Protein AF-0000000065910302 (afdb_homodimer)

Solvent-accessible surface area (backbone atoms only — not comparable to full-atom values): 22799 Å² total; per-residue (Å²): 125,86,76,51,49,73,67,42,50,53,35,51,51,51,31,52,74,72,68,56,48,78,64,56,47,89,76,86,64,53,72,68,56,31,33,53,52,30,18,54,35,41,45,51,38,42,47,56,74,24,43,32,51,84,39,82,76,38,50,56,18,28,55,45,37,19,46,38,48,59,69,41,47,32,30,39,72,42,54,76,62,48,68,88,78,67,80,34,70,36,79,80,61,56,70,58,77,46,73,51,69,73,38,79,40,56,31,25,29,44,49,61,68,30,49,27,43,34,34,33,30,43,33,33,45,44,62,61,26,41,70,57,72,69,51,54,54,45,50,51,47,34,64,28,13,22,71,36,52,71,68,49,47,43,46,44,51,41,52,38,49,24,58,75,38,67,37,52,29,28,37,30,39,37,44,32,34,50,42,58,46,33,55,33,90,84,42,50,83,78,65,67,47,77,48,71,37,62,24,48,54,40,59,73,31,66,66,57,33,49,54,53,55,58,63,64,79,104,124,88,77,51,51,72,65,44,50,54,34,52,52,52,30,53,73,72,69,56,50,78,63,56,46,88,77,86,64,53,73,68,56,30,34,53,51,30,18,55,34,41,46,50,39,41,46,57,76,24,43,30,54,85,40,83,74,38,50,54,18,27,56,44,36,18,47,38,47,59,69,40,46,32,30,39,72,42,54,75,62,48,68,87,78,68,80,33,70,35,80,80,61,58,73,57,77,47,73,50,69,73,37,80,40,55,30,26,30,45,48,61,68,29,48,28,44,35,34,32,32,43,34,34,46,43,62,60,26,41,71,56,74,69,53,55,54,45,51,51,48,33,62,28,14,22,70,35,52,71,68,50,48,42,46,45,53,40,51,38,50,24,58,76,39,65,37,52,30,28,35,28,40,34,45,33,34,51,42,58,46,34,56,32,90,84,41,50,84,78,64,66,49,76,48,72,37,63,23,47,53,42,59,73,32,64,66,56,33,48,53,54,54,57,63,66,80,100

Sequence (436 aa):
MSRISAEAEKVRHALIEKGIETPMIALTKSKNERRIGIENRMREVMQLIGLDLTDDSLEETPVRLAKMFIDEIFSGLDYTNFPKITNIENRMKVSEMVLVNDVTLTSTCEHHFVTIDGLVSVAYYPKKWVIGLSKINRVVQFFAQRPQVQERLTEQILLAFQTILETEDVAVYMKATHFCVKCRGIKDTNSYTVTSAFGGVFLEDRETRKEFLSLINKMSRISAEAEKVRHALIEKGIETPMIALTKSKNERRIGIENRMREVMQLIGLDLTDDSLEETPVRLAKMFIDEIFSGLDYTNFPKITNIENRMKVSEMVLVNDVTLTSTCEHHFVTIDGLVSVAYYPKKWVIGLSKINRVVQFFAQRPQVQERLTEQILLAFQTILETEDVAVYMKATHFCVKCRGIKDTNSYTVTSAFGGVFLEDRETRKEFLSLINK

InterPro domains:
  IPR001474 GTP cyclohydrolase I [MF_00223] (34-217)
  IPR001474 GTP cyclohydrolase I [NF006826] (37-217)
  IPR001474 GTP cyclohydrolase I [PTHR11109] (28-218)
  IPR001474 GTP cyclohydrolase I [TIGR00063] (38-217)
  IPR018234 GTP cyclohydrolase I, conserved site [PS00859] (96-112)
  IPR018234 GTP cyclohydrolase I, conserved site [PS00860] (144-154)
  IPR020602 GTP cyclohydrolase I domain [PF01227] (38-216)
  IPR043133 GTP cyclohydrolase I, C-terminal/NADPH-dependent 7-cyano-7-deazaguanine reductase [G3DSA:3.30.1130.10] (85-218)
  IPR043134 GTP cyclohydrolase I, N-terminal domain [G3DSA:1.10.286.10] (1-84)

Radius of gyration: 24.75 Å; Cα contacts (8 Å, |Δi|>4): 829; chains: 2; bounding box: 44×76×61 Å

Structure (mmCIF, N/CA/C/O backbone):
data_AF-0000000065910302-model_v1
#
loop_
_entity.id
_entity.type
_entity.pdbx_description
1 polymer 'GTP cyclohydrolase 1'
#
loop_
_atom_site.group_PDB
_atom_site.id
_atom_site.type_symbol
_atom_site.label_atom_id
_atom_site.label_alt_id
_atom_site.label_comp_id
_atom_site.label_asym_id
_atom_site.label_entity_id
_atom_site.label_seq_id
_atom_site.pdbx_PDB_ins_code
_atom_site.Cartn_x
_atom_site.Cartn_y
_atom_site.Cartn_z
_atom_site.occupancy
_atom_site.B_iso_or_equiv
_atom_site.auth_seq_id
_atom_site.auth_comp_id
_atom_site.auth_asym_id
_atom_site.auth_atom_id
_atom_site.pdbx_PDB_model_num
ATOM 1 N N . MET A 1 1 ? -0.631 -33.844 7.465 1 42.56 1 MET A N 1
ATOM 2 C CA . MET A 1 1 ? -0.282 -32.594 6.777 1 42.56 1 MET A CA 1
ATOM 3 C C . MET A 1 1 ? -1.07 -32.469 5.48 1 42.56 1 MET A C 1
ATOM 5 O O . MET A 1 1 ? -1.108 -33.375 4.668 1 42.56 1 MET A O 1
ATOM 9 N N . SER A 1 2 ? -2.082 -31.672 5.551 1 53.69 2 SER A N 1
ATOM 10 C CA . SER A 1 2 ? -3.07 -31.703 4.477 1 53.69 2 SER A CA 1
ATOM 11 C C . SER A 1 2 ? -2.396 -31.703 3.109 1 53.69 2 SER A C 1
ATOM 13 O O . SER A 1 2 ? -1.401 -31.016 2.9 1 53.69 2 SER A O 1
ATOM 15 N N . ARG A 1 3 ? -2.568 -32.688 2.34 1 77.06 3 ARG A N 1
ATOM 16 C CA . ARG A 1 3 ? -1.96 -33.094 1.072 1 77.06 3 ARG A CA 1
ATOM 17 C C . ARG A 1 3 ? -2.242 -32.062 -0.009 1 77.06 3 ARG A C 1
ATOM 19 O O . ARG A 1 3 ? -3.391 -31.641 -0.206 1 77.06 3 ARG A O 1
ATOM 26 N N . ILE A 1 4 ? -1.254 -31.141 -0.278 1 89.56 4 ILE A N 1
ATOM 27 C CA . ILE A 1 4 ? -1.414 -30.188 -1.371 1 89.56 4 ILE A CA 1
ATOM 28 C C . ILE A 1 4 ? -1.794 -30.922 -2.65 1 89.56 4 ILE A C 1
ATOM 30 O O . ILE A 1 4 ? -1.55 -32.125 -2.775 1 89.56 4 ILE A O 1
ATOM 34 N N . SER A 1 5 ? -2.604 -30.312 -3.502 1 92.19 5 SER A N 1
ATOM 35 C CA . SER A 1 5 ? -3.057 -30.922 -4.75 1 92.19 5 SER A CA 1
ATOM 36 C C . SER A 1 5 ? -1.877 -31.344 -5.617 1 92.19 5 SER A C 1
ATOM 38 O O . SER A 1 5 ? -0.763 -30.844 -5.445 1 92.19 5 SER A O 1
ATOM 40 N N . ALA A 1 6 ? -2.115 -32.312 -6.508 1 91.81 6 ALA A N 1
ATOM 41 C CA . ALA A 1 6 ? -1.08 -32.781 -7.426 1 91.81 6 ALA A CA 1
ATOM 42 C C . ALA A 1 6 ? -0.57 -31.625 -8.297 1 91.81 6 ALA A C 1
ATOM 44 O O . ALA A 1 6 ? 0.631 -31.531 -8.562 1 91.81 6 ALA A O 1
ATOM 45 N N . GLU A 1 7 ? -1.484 -30.75 -8.719 1 92.88 7 GLU A N 1
ATOM 46 C CA . GLU A 1 7 ? -1.112 -29.594 -9.539 1 92.88 7 GLU A CA 1
ATOM 47 C C . GLU A 1 7 ? -0.223 -28.625 -8.758 1 92.88 7 GLU A C 1
ATOM 49 O O . GLU A 1 7 ? 0.764 -28.125 -9.289 1 92.88 7 GLU A O 1
ATOM 54 N N . ALA A 1 8 ? -0.567 -28.406 -7.512 1 96.31 8 ALA A N 1
ATOM 55 C CA . ALA A 1 8 ? 0.226 -27.531 -6.652 1 96.31 8 ALA A CA 1
ATOM 56 C C . ALA A 1 8 ? 1.644 -28.062 -6.48 1 96.31 8 ALA A C 1
ATOM 58 O O . ALA A 1 8 ? 2.615 -27.312 -6.547 1 96.31 8 ALA A O 1
ATOM 59 N N . GLU A 1 9 ? 1.708 -29.359 -6.273 1 96.44 9 GLU A N 1
ATOM 60 C CA . GLU A 1 9 ? 3.01 -30 -6.094 1 96.44 9 GLU A CA 1
ATOM 61 C C . GLU A 1 9 ? 3.861 -29.875 -7.355 1 96.44 9 GLU A C 1
ATOM 63 O O . GLU A 1 9 ? 5.062 -29.594 -7.277 1 96.44 9 GLU A O 1
ATOM 68 N N . LYS A 1 10 ? 3.24 -30.141 -8.477 1 96.38 10 LYS A N 1
ATOM 69 C CA . LYS A 1 10 ? 3.949 -30.047 -9.75 1 96.38 10 LYS A CA 1
ATOM 70 C C . LYS A 1 10 ? 4.48 -28.641 -9.977 1 96.38 10 LYS A C 1
ATOM 72 O O . LYS A 1 10 ? 5.633 -28.453 -10.375 1 96.38 10 LYS A O 1
ATOM 77 N N . VAL A 1 11 ? 3.658 -27.641 -9.727 1 97.81 11 VAL A N 1
ATOM 78 C CA . VAL A 1 11 ? 4.039 -26.25 -9.914 1 97.81 11 VAL A CA 1
ATOM 79 C C . VAL A 1 11 ? 5.148 -25.875 -8.938 1 97.81 11 VAL A C 1
ATOM 81 O O . VAL A 1 11 ? 6.152 -25.266 -9.328 1 97.81 11 VAL A O 1
ATOM 84 N N . ARG A 1 12 ? 4.984 -26.219 -7.676 1 97.69 12 ARG A N 1
ATOM 85 C CA . ARG A 1 12 ? 5.988 -25.922 -6.656 1 97.69 12 ARG A CA 1
ATOM 86 C C . ARG A 1 12 ? 7.34 -26.516 -7.039 1 97.69 12 ARG A C 1
ATOM 88 O O . ARG A 1 12 ? 8.367 -25.844 -6.961 1 97.69 12 ARG A O 1
ATOM 95 N N . HIS A 1 13 ? 7.332 -27.766 -7.473 1 97.81 13 HIS A N 1
ATOM 96 C CA . HIS A 1 13 ? 8.562 -28.453 -7.879 1 97.81 13 HIS A CA 1
ATOM 97 C C . HIS A 1 13 ? 9.219 -27.734 -9.055 1 97.81 13 HIS A C 1
ATOM 99 O O . HIS A 1 13 ? 10.438 -27.562 -9.078 1 97.81 13 HIS A O 1
ATOM 105 N N . ALA A 1 14 ? 8.398 -27.344 -9.992 1 98.31 14 ALA A N 1
ATOM 106 C CA . ALA A 1 14 ? 8.922 -26.641 -11.156 1 98.31 14 ALA A CA 1
ATOM 107 C C . ALA A 1 14 ? 9.586 -25.328 -10.742 1 98.31 14 ALA A C 1
ATOM 109 O O . ALA A 1 14 ? 10.664 -24.984 -11.242 1 98.31 14 ALA A O 1
ATOM 110 N N . LEU A 1 15 ? 8.969 -24.578 -9.836 1 98.44 15 LEU A N 1
ATOM 111 C CA . LEU A 1 15 ? 9.508 -23.297 -9.375 1 98.44 15 LEU A CA 1
ATOM 112 C C . LEU A 1 15 ? 10.82 -23.5 -8.633 1 98.44 15 LEU A C 1
ATOM 114 O O . LEU A 1 15 ? 11.758 -22.719 -8.805 1 98.44 15 LEU A O 1
ATOM 118 N N . ILE A 1 16 ? 10.875 -24.5 -7.789 1 97.69 16 ILE A N 1
ATOM 119 C CA . ILE A 1 16 ? 12.078 -24.797 -7.023 1 97.69 16 ILE A CA 1
ATOM 120 C C . ILE A 1 16 ? 13.211 -25.172 -7.973 1 97.69 16 ILE A C 1
ATOM 122 O O . ILE A 1 16 ? 14.336 -24.688 -7.84 1 97.69 16 ILE A O 1
ATOM 126 N N . GLU A 1 17 ? 12.938 -26.031 -8.914 1 98.06 17 GLU A N 1
ATOM 127 C CA . GLU A 1 17 ? 13.93 -26.469 -9.891 1 98.06 17 GLU A CA 1
ATOM 128 C C . GLU A 1 17 ? 14.5 -25.297 -10.68 1 98.06 17 GLU A C 1
ATOM 130 O O . GLU A 1 17 ? 15.703 -25.25 -10.945 1 98.06 17 GLU A O 1
ATOM 135 N N . LYS A 1 18 ? 13.648 -24.359 -11.062 1 97.88 18 LYS A N 1
ATOM 136 C CA . LYS A 1 18 ? 14.07 -23.203 -11.852 1 97.88 18 LYS A CA 1
ATOM 137 C C . LYS A 1 18 ? 14.75 -22.156 -10.969 1 97.88 18 LYS A C 1
ATOM 139 O O . LYS A 1 18 ? 15.398 -21.25 -11.477 1 97.88 18 LYS A O 1
ATOM 144 N N . GLY A 1 19 ? 14.539 -22.188 -9.641 1 97.25 19 GLY A N 1
ATOM 145 C CA . GLY A 1 19 ? 15.18 -21.266 -8.711 1 97.25 19 GLY A CA 1
ATOM 146 C C . GLY A 1 19 ? 14.422 -19.969 -8.555 1 97.25 19 GLY A C 1
ATOM 147 O O . GLY A 1 19 ? 15.023 -18.922 -8.266 1 97.25 19 GLY A O 1
ATOM 148 N N . ILE A 1 20 ? 13.086 -20 -8.797 1 97.94 20 ILE A N 1
ATOM 149 C CA . ILE A 1 20 ? 12.352 -18.75 -8.742 1 97.94 20 ILE A CA 1
ATOM 150 C C . ILE A 1 20 ? 11.227 -18.844 -7.711 1 97.94 20 ILE A C 1
ATOM 152 O O . ILE A 1 20 ? 10.281 -18.047 -7.734 1 97.94 20 ILE A O 1
ATOM 156 N N . GLU A 1 21 ? 11.242 -19.906 -6.879 1 97.88 21 GLU A N 1
ATOM 157 C CA . GLU A 1 21 ? 10.32 -19.938 -5.75 1 97.88 21 GLU A CA 1
ATOM 158 C C . GLU A 1 21 ? 10.648 -18.859 -4.727 1 97.88 21 GLU A C 1
ATOM 160 O O . GLU A 1 21 ? 11.797 -18.422 -4.629 1 97.88 21 GLU A O 1
ATOM 165 N N . THR A 1 22 ? 9.609 -18.359 -4.016 1 97.44 22 THR A N 1
ATOM 166 C CA . THR A 1 22 ? 9.836 -17.422 -2.92 1 97.44 22 THR A CA 1
ATOM 167 C C . THR A 1 22 ? 10.758 -18.031 -1.873 1 97.44 22 THR A C 1
ATOM 169 O O . THR A 1 22 ? 10.602 -19.188 -1.493 1 97.44 22 THR A O 1
ATOM 172 N N . PRO A 1 23 ? 11.781 -17.312 -1.544 1 97.44 23 PRO A N 1
ATOM 173 C CA . PRO A 1 23 ? 12.656 -17.844 -0.497 1 97.44 23 PRO A CA 1
ATOM 174 C C . PRO A 1 23 ? 11.93 -18.047 0.829 1 97.44 23 PRO A C 1
ATOM 176 O O . PRO A 1 23 ? 11.492 -17.078 1.457 1 97.44 23 PRO A O 1
ATOM 179 N N . MET A 1 24 ? 11.852 -19.25 1.245 1 97.5 24 MET A N 1
ATOM 180 C CA . MET A 1 24 ? 11.086 -19.562 2.447 1 97.5 24 MET A CA 1
ATOM 181 C C . MET A 1 24 ? 11.883 -20.453 3.381 1 97.5 24 MET A C 1
ATOM 183 O O . MET A 1 24 ? 12.859 -21.078 2.963 1 97.5 24 MET A O 1
ATOM 187 N N . ILE A 1 25 ? 11.5 -20.531 4.598 1 97.06 25 ILE A N 1
ATOM 188 C CA . ILE A 1 25 ? 12.023 -21.484 5.582 1 97.06 25 ILE A CA 1
ATOM 189 C C . ILE A 1 25 ? 10.914 -22.438 6.02 1 97.06 25 ILE A C 1
ATOM 191 O O . ILE A 1 25 ? 9.727 -22.156 5.812 1 97.06 25 ILE A O 1
ATOM 195 N N . ALA A 1 26 ? 11.344 -23.562 6.516 1 94.75 26 ALA A N 1
ATOM 196 C CA . ALA A 1 26 ? 10.359 -24.5 7.059 1 94.75 26 ALA A CA 1
ATOM 197 C C . ALA A 1 26 ? 9.672 -23.922 8.289 1 94.75 26 ALA A C 1
ATOM 199 O O . ALA A 1 26 ? 10.336 -23.391 9.188 1 94.75 26 ALA A O 1
ATOM 200 N N . LEU A 1 27 ? 8.375 -24.016 8.281 1 95 27 LEU A N 1
ATOM 201 C CA . LEU A 1 27 ? 7.605 -23.516 9.414 1 95 27 LEU A CA 1
ATOM 202 C C . LEU A 1 27 ? 7.539 -24.547 10.523 1 95 27 LEU A C 1
ATOM 204 O O . LEU A 1 27 ? 7.301 -25.734 10.266 1 95 27 LEU A O 1
ATOM 208 N N . THR A 1 28 ? 7.777 -24.109 11.711 1 95.12 28 THR A N 1
ATOM 209 C CA . THR A 1 28 ? 7.793 -25.031 12.836 1 95.12 28 THR A CA 1
ATOM 210 C C . THR A 1 28 ? 6.605 -24.781 13.766 1 95.12 28 THR A C 1
ATOM 212 O O . THR A 1 28 ? 6.289 -25.609 14.617 1 95.12 28 THR A O 1
ATOM 215 N N . LYS A 1 29 ? 5.938 -23.734 13.664 1 96.94 29 LYS A N 1
ATOM 216 C CA . LYS A 1 29 ? 4.793 -23.359 14.492 1 96.94 29 LYS A CA 1
ATOM 217 C C . LYS A 1 29 ? 3.49 -23.469 13.703 1 96.94 29 LYS A C 1
ATOM 219 O O . LYS A 1 29 ? 3.488 -23.328 12.477 1 96.94 29 LYS A O 1
ATOM 224 N N . SER A 1 30 ? 2.455 -23.688 14.391 1 97.19 30 SER A N 1
ATOM 225 C CA . SER A 1 30 ? 1.142 -23.703 13.75 1 97.19 30 SER A CA 1
ATOM 226 C C . SER A 1 30 ? 0.738 -22.328 13.25 1 97.19 30 SER A C 1
ATOM 228 O O . SER A 1 30 ? 1.321 -21.312 13.656 1 97.19 30 SER A O 1
ATOM 230 N N . LYS A 1 31 ? -0.219 -22.359 12.375 1 96.5 31 LYS A N 1
ATOM 231 C CA . LYS A 1 31 ? -0.737 -21.094 11.844 1 96.5 31 LYS A CA 1
ATOM 232 C C . LYS A 1 31 ? -1.202 -20.172 12.969 1 96.5 31 LYS A C 1
ATOM 234 O O . LYS A 1 31 ? -0.909 -18.984 12.961 1 96.5 31 LYS A O 1
ATOM 239 N N . ASN A 1 32 ? -1.912 -20.734 13.922 1 97.5 32 ASN A N 1
ATOM 240 C CA . ASN A 1 32 ? -2.416 -19.953 15.055 1 97.5 32 ASN A CA 1
ATOM 241 C C . ASN A 1 32 ? -1.279 -19.391 15.898 1 97.5 32 ASN A C 1
ATOM 243 O O . ASN A 1 32 ? -1.328 -18.234 16.312 1 97.5 32 ASN A O 1
ATOM 247 N N . GLU A 1 33 ? -0.296 -20.188 16.125 1 98.38 33 GLU A N 1
ATOM 248 C CA . GLU A 1 33 ? 0.863 -19.719 16.875 1 98.38 33 GLU A CA 1
ATOM 249 C C . GLU A 1 33 ? 1.579 -18.594 16.156 1 98.38 33 GLU A C 1
ATOM 251 O O . GLU A 1 33 ? 2.033 -17.641 16.781 1 98.38 33 GLU A O 1
ATOM 256 N N . ARG A 1 34 ? 1.688 -18.734 14.898 1 98.31 34 ARG A N 1
ATOM 257 C CA . ARG A 1 34 ? 2.34 -17.703 14.102 1 98.31 34 ARG A CA 1
ATOM 258 C C . ARG A 1 34 ? 1.528 -16.406 14.117 1 98.31 34 ARG A C 1
ATOM 260 O O . ARG A 1 34 ? 2.09 -15.312 14.211 1 98.31 34 ARG A O 1
ATOM 267 N N . ARG A 1 35 ? 0.218 -16.5 14.062 1 98.25 35 ARG A N 1
ATOM 268 C CA . ARG A 1 35 ? -0.643 -15.328 14.156 1 98.25 35 ARG A CA 1
ATOM 269 C C . ARG A 1 35 ? -0.429 -14.586 15.469 1 98.25 35 ARG A C 1
ATOM 271 O O . ARG A 1 35 ? -0.278 -13.367 15.484 1 98.25 35 ARG A O 1
ATOM 278 N N . ILE A 1 36 ? -0.434 -15.328 16.531 1 98.69 36 ILE A N 1
ATOM 279 C CA . ILE A 1 36 ? -0.258 -14.75 17.859 1 98.69 36 ILE A CA 1
ATOM 280 C C . ILE A 1 36 ? 1.121 -14.102 17.953 1 98.69 36 ILE A C 1
ATOM 282 O O . ILE A 1 36 ? 1.262 -13.008 18.5 1 98.69 36 ILE A O 1
ATOM 286 N N . GLY A 1 37 ? 2.111 -14.828 17.438 1 98.75 37 GLY A N 1
ATOM 287 C CA . GLY A 1 37 ? 3.455 -14.273 17.422 1 98.75 37 GLY A CA 1
ATOM 288 C C . GLY A 1 37 ? 3.549 -12.953 16.672 1 98.75 37 GLY A C 1
ATOM 289 O O . GLY A 1 37 ? 4.168 -12 17.141 1 98.75 37 GLY A O 1
ATOM 290 N N . ILE A 1 38 ? 2.969 -12.898 15.5 1 98.81 38 ILE A N 1
ATOM 291 C CA . ILE A 1 38 ? 2.986 -11.695 14.672 1 98.81 38 ILE A CA 1
ATOM 292 C C . ILE A 1 38 ? 2.223 -10.57 15.375 1 98.81 38 ILE A C 1
ATOM 294 O O . ILE A 1 38 ? 2.678 -9.43 15.406 1 98.81 38 ILE A O 1
ATOM 298 N N . GLU A 1 39 ? 1.06 -10.938 15.93 1 98.81 39 GLU A N 1
ATOM 299 C CA . GLU A 1 39 ? 0.279 -9.961 16.688 1 98.81 39 GLU A CA 1
ATOM 300 C C . GLU A 1 39 ? 1.124 -9.297 17.766 1 98.81 39 GLU A C 1
ATOM 302 O O . GLU A 1 39 ? 1.133 -8.07 17.891 1 98.81 39 GLU A O 1
ATOM 307 N N . ASN A 1 40 ? 1.825 -10.062 18.516 1 98.81 40 ASN A N 1
ATOM 308 C CA . ASN A 1 40 ? 2.645 -9.555 19.609 1 98.81 40 ASN A CA 1
ATOM 309 C C . ASN A 1 40 ? 3.781 -8.672 19.109 1 98.81 40 ASN A C 1
ATOM 311 O O . ASN A 1 40 ? 4.055 -7.613 19.672 1 98.81 40 ASN A O 1
ATOM 315 N N . ARG A 1 41 ? 4.461 -9.117 18.047 1 98.81 41 ARG A N 1
ATOM 316 C CA . ARG A 1 41 ? 5.559 -8.336 17.5 1 98.81 41 ARG A CA 1
ATOM 317 C C . ARG A 1 41 ? 5.051 -7.016 16.922 1 98.81 41 ARG A C 1
ATOM 319 O O . ARG A 1 41 ? 5.684 -5.973 17.094 1 98.81 41 ARG A O 1
ATOM 326 N N . MET A 1 42 ? 3.877 -7.059 16.281 1 98.75 42 MET A N 1
ATOM 327 C CA . MET A 1 42 ? 3.357 -5.832 15.672 1 98.75 42 MET A CA 1
ATOM 328 C C . MET A 1 42 ? 2.871 -4.867 16.75 1 98.75 42 MET A C 1
ATOM 330 O O . MET A 1 42 ? 2.98 -3.65 16.594 1 98.75 42 MET A O 1
ATOM 334 N N . ARG A 1 43 ? 2.352 -5.402 17.875 1 98.69 43 ARG A N 1
ATOM 335 C CA . ARG A 1 43 ? 2.037 -4.547 19.016 1 98.69 43 ARG A CA 1
ATOM 336 C C . ARG A 1 43 ? 3.264 -3.764 19.469 1 98.69 43 ARG A C 1
ATOM 338 O O . ARG A 1 43 ? 3.186 -2.555 19.703 1 98.69 43 ARG A O 1
ATOM 345 N N . GLU A 1 44 ? 4.332 -4.43 19.547 1 98.69 44 GLU A N 1
ATOM 346 C CA . GLU A 1 44 ? 5.574 -3.785 19.953 1 98.69 44 GLU A CA 1
ATOM 347 C C . GLU A 1 44 ? 6.043 -2.771 18.922 1 98.69 44 GLU A C 1
ATOM 349 O O . GLU A 1 44 ? 6.512 -1.686 19.266 1 98.69 44 GLU A O 1
ATOM 354 N N . VAL A 1 45 ? 5.938 -3.15 17.656 1 98.75 45 VAL A N 1
ATOM 355 C CA . VAL A 1 45 ? 6.32 -2.248 16.578 1 98.75 45 VAL A CA 1
ATOM 356 C C . VAL A 1 45 ? 5.508 -0.957 16.672 1 98.75 45 VAL A C 1
ATOM 358 O O . VAL A 1 45 ? 6.07 0.141 16.609 1 98.75 45 VAL A O 1
ATOM 361 N N . MET A 1 46 ? 4.207 -1.077 16.875 1 98.75 46 MET A N 1
ATOM 362 C CA . MET A 1 46 ? 3.322 0.082 16.922 1 98.75 46 MET A CA 1
ATOM 363 C C . MET A 1 46 ? 3.645 0.953 18.141 1 98.75 46 MET A C 1
ATOM 365 O O . MET A 1 46 ?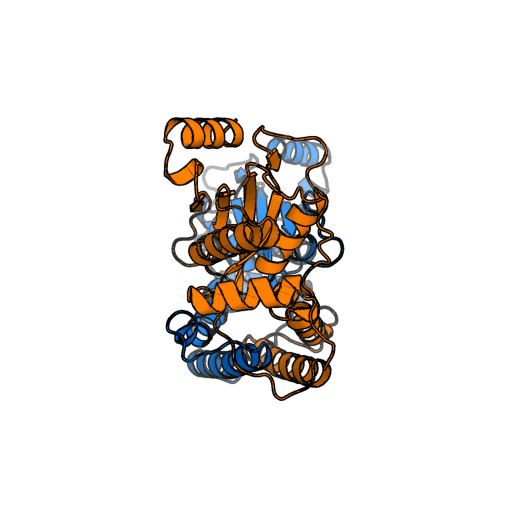 3.586 2.182 18.062 1 98.75 46 MET A O 1
ATOM 369 N N . GLN A 1 47 ? 4.035 0.342 19.219 1 98.38 47 GLN A N 1
ATOM 370 C CA . GLN A 1 47 ? 4.441 1.096 20.406 1 98.38 47 GLN A CA 1
ATOM 371 C C . GLN A 1 47 ? 5.75 1.842 20.156 1 98.38 47 GLN A C 1
ATOM 373 O O . GLN A 1 47 ? 5.91 2.988 20.594 1 98.38 47 GLN A O 1
ATOM 378 N N . LEU A 1 48 ? 6.629 1.174 19.453 1 98.5 48 LEU A N 1
ATOM 379 C CA . LEU A 1 48 ? 7.906 1.797 19.125 1 98.5 48 LEU A CA 1
ATOM 380 C C . LEU A 1 48 ? 7.719 2.973 18.172 1 98.5 48 LEU A C 1
ATOM 382 O O . LEU A 1 48 ? 8.492 3.934 18.203 1 98.5 48 LEU A O 1
ATOM 386 N N . ILE A 1 49 ? 6.699 2.881 17.328 1 98.25 49 ILE A N 1
ATOM 387 C CA . ILE A 1 49 ? 6.332 3.977 16.438 1 98.25 49 ILE A CA 1
ATOM 388 C C . ILE A 1 49 ? 5.738 5.125 17.25 1 98.25 49 ILE A C 1
ATOM 390 O O . ILE A 1 49 ? 5.828 6.289 16.844 1 98.25 49 ILE A O 1
ATOM 394 N N . GLY A 1 50 ? 5.16 4.836 18.422 1 98 50 GLY A N 1
ATOM 395 C CA . GLY A 1 50 ? 4.613 5.84 19.312 1 98 50 GLY A CA 1
ATOM 396 C C . GLY A 1 50 ? 3.096 5.891 19.297 1 98 50 GLY A C 1
ATOM 397 O O . GLY A 1 50 ? 2.498 6.902 19.672 1 98 50 GLY A O 1
ATOM 398 N N . LEU A 1 51 ? 2.438 4.805 18.875 1 98.56 51 LEU A N 1
ATOM 399 C CA . LEU A 1 51 ? 0.982 4.789 18.766 1 98.56 51 LEU A CA 1
ATOM 400 C C . LEU A 1 51 ? 0.346 4.324 20.078 1 98.56 51 LEU A C 1
ATOM 402 O O . LEU A 1 51 ? 0.868 3.428 20.734 1 98.56 51 LEU A O 1
ATOM 406 N N . ASP A 1 52 ? -0.733 4.914 20.469 1 98.31 52 ASP A N 1
ATOM 407 C CA . ASP A 1 52 ? -1.481 4.555 21.656 1 98.31 52 ASP A CA 1
ATOM 408 C C . ASP A 1 52 ? -2.461 3.42 21.375 1 98.31 52 ASP A C 1
ATOM 410 O O . ASP A 1 52 ? -3.568 3.656 20.891 1 98.31 52 ASP A O 1
ATOM 414 N N . LEU A 1 53 ? -2.145 2.307 21.828 1 97.88 53 LEU A N 1
ATOM 415 C CA . LEU A 1 53 ? -2.924 1.114 21.516 1 97.88 53 LEU A CA 1
ATOM 416 C C . LEU A 1 53 ? -4.105 0.969 22.469 1 97.88 53 LEU A C 1
ATOM 418 O O . LEU A 1 53 ? -4.859 -0.001 22.375 1 97.88 53 LEU A O 1
ATOM 422 N N . THR A 1 54 ? -4.262 1.892 23.359 1 97.31 54 THR A N 1
ATOM 423 C CA . THR A 1 54 ? -5.477 1.894 24.156 1 97.31 54 THR A CA 1
ATOM 424 C C . THR A 1 54 ? -6.617 2.592 23.422 1 97.31 54 THR A C 1
ATOM 426 O O . THR A 1 54 ? -7.773 2.508 23.844 1 97.31 54 THR A O 1
ATOM 429 N N . ASP A 1 55 ? -6.281 3.283 22.375 1 97 55 ASP A N 1
ATOM 430 C CA . ASP A 1 55 ? -7.289 3.914 21.531 1 97 55 ASP A CA 1
ATOM 431 C C . ASP A 1 55 ? -8.125 2.865 20.781 1 97 55 ASP A C 1
ATOM 433 O O . ASP A 1 55 ? -7.582 1.874 20.297 1 97 55 ASP A O 1
ATOM 437 N N . ASP A 1 56 ? -9.398 3.094 20.609 1 95.31 56 ASP A N 1
ATOM 438 C CA . ASP A 1 56 ? -10.336 2.143 20.016 1 95.31 56 ASP A CA 1
ATOM 439 C C . ASP A 1 56 ? -9.977 1.837 18.562 1 95.31 56 ASP A C 1
ATOM 441 O O . ASP A 1 56 ? -10.156 0.711 18.094 1 95.31 56 ASP A O 1
ATOM 445 N N . SER A 1 57 ? -9.477 2.791 17.875 1 94.25 57 SER A N 1
ATOM 446 C CA . SER A 1 57 ? -9.164 2.645 16.469 1 94.25 57 SER A CA 1
ATOM 447 C C . SER A 1 57 ? -7.926 1.78 16.25 1 94.25 57 SER A C 1
ATOM 449 O O . SER A 1 57 ? -7.785 1.125 15.219 1 94.25 57 SER A O 1
ATOM 451 N N . LEU A 1 58 ? -6.992 1.739 17.281 1 97.81 58 LEU A N 1
ATOM 452 C CA . LEU A 1 58 ? -5.676 1.138 17.094 1 97.81 58 LEU A CA 1
ATOM 453 C C . LEU A 1 58 ? -5.555 -0.158 17.891 1 97.81 58 LEU A C 1
ATOM 455 O O . LEU A 1 58 ? -4.688 -0.988 17.594 1 97.81 58 LEU A O 1
ATOM 459 N N . GLU A 1 59 ? -6.426 -0.376 18.859 1 97.81 59 GLU A N 1
ATOM 460 C CA . GLU A 1 59 ? -6.27 -1.466 19.828 1 97.81 59 GLU A CA 1
ATOM 461 C C . GLU A 1 59 ? -6.289 -2.822 19.125 1 97.81 59 GLU A C 1
ATOM 463 O O . GLU A 1 59 ? -5.59 -3.75 19.547 1 97.81 59 GLU A O 1
ATOM 468 N N . GLU A 1 60 ? -7.09 -2.889 18.078 1 98 60 GLU A N 1
ATOM 469 C CA . GLU A 1 60 ? -7.23 -4.172 17.391 1 98 60 GLU A CA 1
ATOM 470 C C . GLU A 1 60 ? -6.309 -4.254 16.172 1 98 60 GLU A C 1
ATOM 472 O O . GLU A 1 60 ? -6.305 -5.258 15.461 1 98 60 GLU A O 1
ATOM 477 N N . THR A 1 61 ? -5.527 -3.232 15.898 1 98.44 61 THR A N 1
ATOM 478 C CA . THR A 1 61 ? -4.699 -3.182 14.703 1 98.44 61 THR A CA 1
ATOM 479 C C . THR A 1 61 ? -3.682 -4.32 14.695 1 98.44 61 THR A C 1
ATOM 481 O O . THR A 1 61 ? -3.504 -4.996 13.688 1 98.44 61 THR A O 1
ATOM 484 N N . PRO A 1 62 ? -3.02 -4.633 15.852 1 98.62 62 PRO A N 1
ATOM 485 C CA . PRO A 1 62 ? -2.066 -5.746 15.82 1 98.62 62 PRO A CA 1
ATOM 486 C C . PRO A 1 62 ? -2.711 -7.066 15.398 1 98.62 62 PRO A C 1
ATOM 488 O O . PRO A 1 62 ? -2.135 -7.812 14.602 1 98.62 62 PRO A O 1
ATOM 491 N N . VAL A 1 63 ? -3.908 -7.324 15.867 1 98.38 63 VAL A N 1
ATOM 492 C CA . VAL A 1 63 ? -4.629 -8.547 15.531 1 98.38 63 VAL A CA 1
ATOM 493 C C . VAL A 1 63 ? -5.004 -8.531 14.047 1 98.38 63 VAL A C 1
ATOM 495 O O . VAL A 1 63 ? -4.871 -9.547 13.359 1 98.38 63 VAL A O 1
ATOM 498 N N . ARG A 1 64 ? -5.457 -7.422 13.57 1 98.25 64 ARG A N 1
ATOM 499 C CA . ARG A 1 64 ? -5.836 -7.281 12.172 1 98.25 64 ARG A CA 1
ATOM 500 C C . ARG A 1 64 ? -4.633 -7.496 11.258 1 98.25 64 ARG A C 1
ATOM 502 O O . ARG A 1 64 ? -4.75 -8.133 10.211 1 98.25 64 ARG A O 1
ATOM 509 N N . LEU A 1 65 ? -3.498 -6.953 11.695 1 98.44 65 LEU A N 1
ATOM 510 C CA . LEU A 1 65 ? -2.277 -7.109 10.914 1 98.44 65 LEU A CA 1
ATOM 511 C C . LEU A 1 65 ? -1.859 -8.57 10.844 1 98.44 65 LEU A C 1
ATOM 513 O O . LEU A 1 65 ? -1.493 -9.062 9.773 1 98.44 65 LEU A O 1
ATOM 517 N N . ALA A 1 66 ? -1.919 -9.242 11.945 1 98.62 66 ALA A N 1
ATOM 518 C CA . ALA A 1 66 ? -1.56 -10.656 11.984 1 98.62 66 ALA A CA 1
ATOM 519 C C . ALA A 1 66 ? -2.463 -11.477 11.062 1 98.62 66 ALA A C 1
ATOM 521 O O . ALA A 1 66 ? -1.979 -12.289 10.273 1 98.62 66 ALA A O 1
ATOM 522 N N . LYS A 1 67 ? -3.736 -11.242 11.164 1 98.25 67 LYS A N 1
ATOM 523 C CA . LYS A 1 67 ? -4.699 -11.922 10.305 1 98.25 67 LYS A CA 1
ATOM 524 C C . LYS A 1 67 ? -4.441 -11.609 8.836 1 98.25 67 LYS A C 1
ATOM 526 O O . LYS A 1 67 ? -4.449 -12.508 7.992 1 98.25 67 LYS A O 1
ATOM 531 N N . MET A 1 68 ? -4.242 -10.383 8.555 1 98.25 68 MET A N 1
ATOM 532 C CA . MET A 1 68 ? -4.02 -9.953 7.176 1 98.25 68 MET A CA 1
ATOM 533 C C . MET A 1 68 ? -2.791 -10.633 6.586 1 98.25 68 MET A C 1
ATOM 535 O O . MET A 1 68 ? -2.844 -11.164 5.477 1 98.25 68 MET A O 1
ATOM 539 N N . PHE A 1 69 ? -1.666 -10.648 7.352 1 98.38 69 PHE A N 1
ATOM 540 C CA . PHE A 1 69 ? -0.42 -11.227 6.863 1 98.38 69 PHE A CA 1
ATOM 541 C C . PHE A 1 69 ? -0.577 -12.719 6.621 1 98.38 69 PHE A C 1
ATOM 543 O O . PHE A 1 69 ? -0.229 -13.219 5.551 1 98.38 69 PHE A O 1
ATOM 550 N N . ILE A 1 70 ? -1.206 -13.414 7.523 1 97.56 70 ILE A N 1
ATOM 551 C CA . ILE A 1 70 ? -1.197 -14.867 7.5 1 97.56 70 ILE A CA 1
ATOM 552 C C . ILE A 1 70 ? -2.338 -15.383 6.621 1 97.56 70 ILE A C 1
ATOM 554 O O . ILE A 1 70 ? -2.158 -16.328 5.844 1 97.56 70 ILE A O 1
ATOM 558 N N . ASP A 1 71 ? -3.463 -14.711 6.676 1 97.31 71 ASP A N 1
ATOM 559 C CA . ASP A 1 71 ? -4.668 -15.312 6.109 1 97.31 71 ASP A CA 1
ATOM 560 C C . ASP A 1 71 ? -5.051 -14.633 4.793 1 97.31 71 ASP A C 1
ATOM 562 O O . ASP A 1 71 ? -5.852 -15.172 4.027 1 97.31 71 ASP A O 1
ATOM 566 N N . GLU A 1 72 ? -4.461 -13.523 4.539 1 97.75 72 GLU A N 1
ATOM 567 C CA . GLU A 1 72 ? -4.977 -12.773 3.393 1 97.75 72 GLU A CA 1
ATOM 568 C C . GLU A 1 72 ? -3.865 -12.453 2.398 1 97.75 72 GLU A C 1
ATOM 570 O O . GLU A 1 72 ? -3.629 -13.211 1.457 1 97.75 72 GLU A O 1
ATOM 575 N N . ILE A 1 73 ?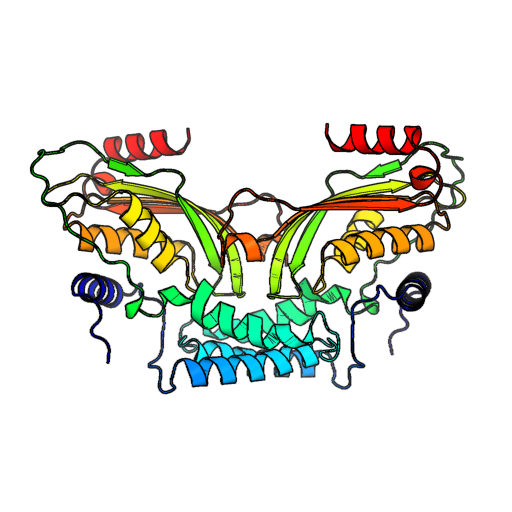 -2.949 -11.484 2.715 1 97.75 73 ILE A N 1
ATOM 576 C CA . ILE A 1 73 ? -2.117 -10.914 1.662 1 97.75 73 ILE A CA 1
ATOM 577 C C . ILE A 1 73 ? -0.899 -11.805 1.429 1 97.75 73 ILE A C 1
ATOM 579 O O . ILE A 1 73 ? -0.223 -11.688 0.404 1 97.75 73 ILE A O 1
ATOM 583 N N . PHE A 1 74 ? -0.574 -12.742 2.369 1 98.38 74 PHE A N 1
ATOM 584 C CA . PHE A 1 74 ? 0.538 -13.656 2.145 1 98.38 74 PHE A CA 1
ATOM 585 C C . PHE A 1 74 ? 0.061 -15.109 2.172 1 98.38 74 PHE A C 1
ATOM 587 O O . PHE A 1 74 ? 0.858 -16.031 2.379 1 98.38 74 PHE A O 1
ATOM 594 N N . SER A 1 75 ? -1.229 -15.305 1.928 1 97.44 75 SER A N 1
ATOM 595 C CA . SER A 1 75 ? -1.812 -16.641 1.964 1 97.44 75 SER A CA 1
ATOM 596 C C . SER A 1 75 ? -1.273 -17.516 0.831 1 97.44 75 SER A C 1
ATOM 598 O O . SER A 1 75 ? -1.325 -18.734 0.905 1 97.44 75 SER A O 1
ATOM 600 N N . GLY A 1 76 ? -0.693 -16.906 -0.221 1 97.81 76 GLY A N 1
ATOM 601 C CA . GLY A 1 76 ? -0.155 -17.641 -1.356 1 97.81 76 GLY A CA 1
ATOM 602 C C . GLY A 1 76 ? 1.156 -18.328 -1.05 1 97.81 76 GLY A C 1
ATOM 603 O O . GLY A 1 76 ? 1.64 -19.141 -1.85 1 97.81 76 GLY A O 1
ATOM 604 N N . LEU A 1 77 ? 1.748 -18.062 0.115 1 98 77 LEU A N 1
ATOM 605 C CA . LEU A 1 77 ? 2.945 -18.766 0.55 1 98 77 LEU A CA 1
ATOM 606 C C . LEU A 1 77 ? 2.615 -20.203 0.937 1 98 77 LEU A C 1
ATOM 608 O O . LEU A 1 77 ? 3.504 -21.062 0.99 1 98 77 LEU A O 1
ATOM 612 N N . ASP A 1 78 ? 1.37 -20.453 1.292 1 96.81 78 ASP A N 1
ATOM 613 C CA . ASP A 1 78 ? 0.867 -21.781 1.667 1 96.81 78 ASP A CA 1
ATOM 614 C C . ASP A 1 78 ? 0.254 -22.5 0.466 1 96.81 78 ASP A C 1
ATOM 616 O O . ASP A 1 78 ? -0.851 -22.156 0.033 1 96.81 78 ASP A O 1
ATOM 620 N N . TYR A 1 79 ? 0.843 -23.547 -0.017 1 96.88 79 TYR A N 1
ATOM 621 C CA . TYR A 1 79 ? 0.424 -24.219 -1.234 1 96.88 79 TYR A CA 1
ATOM 622 C C . TYR A 1 79 ? -0.883 -24.969 -1.016 1 96.88 79 TYR A C 1
ATOM 624 O O . TYR A 1 79 ? -1.519 -25.422 -1.975 1 96.88 79 TYR A O 1
ATOM 632 N N . THR A 1 80 ? -1.279 -25.125 0.268 1 95.88 80 THR A N 1
ATOM 633 C CA . THR A 1 80 ? -2.605 -25.688 0.499 1 95.88 80 THR A CA 1
ATOM 634 C C . THR A 1 80 ? -3.688 -24.75 -0.038 1 95.88 80 THR A C 1
ATOM 636 O O . THR A 1 80 ? -4.832 -25.172 -0.238 1 95.88 80 THR A O 1
ATOM 639 N N . ASN A 1 81 ? -3.283 -23.5 -0.3 1 96.94 81 ASN A N 1
ATOM 640 C CA . ASN A 1 81 ? -4.234 -22.531 -0.818 1 96.94 81 ASN A CA 1
ATOM 641 C C . ASN A 1 81 ? -4.172 -22.438 -2.34 1 96.94 81 ASN A C 1
ATOM 643 O O . ASN A 1 81 ? -4.859 -21.609 -2.945 1 96.94 81 ASN A O 1
ATOM 647 N N . PHE A 1 82 ? -3.352 -23.25 -2.949 1 97.56 82 PHE A N 1
ATOM 648 C CA . PHE A 1 82 ? -3.316 -23.281 -4.406 1 97.56 82 PHE A CA 1
ATOM 649 C C . PHE A 1 82 ? -4.684 -23.641 -4.977 1 97.56 82 PHE A C 1
ATOM 651 O O . PHE A 1 82 ? -5.352 -24.547 -4.477 1 97.56 82 PHE A O 1
ATOM 658 N N . PRO A 1 83 ? -5.133 -22.844 -5.98 1 96.38 83 PRO A N 1
ATOM 659 C CA . PRO A 1 83 ? -6.48 -23.125 -6.484 1 96.38 83 PRO A CA 1
ATOM 660 C C . PRO A 1 83 ? -6.609 -24.516 -7.109 1 96.38 83 PRO A C 1
ATOM 662 O O . PRO A 1 83 ? -5.652 -25.016 -7.707 1 96.38 83 PRO A O 1
ATOM 665 N N . LYS A 1 84 ? -7.773 -25.094 -6.938 1 92.25 84 LYS A N 1
ATOM 666 C CA . LYS A 1 84 ? -8.055 -26.344 -7.621 1 92.25 84 LYS A CA 1
ATOM 667 C C . LYS A 1 84 ? -8.164 -26.141 -9.125 1 92.25 84 LYS A C 1
ATOM 669 O O . LYS A 1 84 ? -8.984 -25.344 -9.594 1 92.25 84 LYS A O 1
ATOM 674 N N . ILE A 1 85 ? -7.301 -26.781 -9.82 1 90 85 ILE A N 1
ATOM 675 C CA . ILE A 1 85 ? -7.273 -26.672 -11.273 1 90 85 ILE A CA 1
ATOM 676 C C . ILE A 1 85 ? -7.871 -27.922 -11.898 1 90 85 ILE A C 1
ATOM 678 O O . ILE A 1 85 ? -7.461 -29.047 -11.578 1 90 85 ILE A O 1
ATOM 682 N N . THR A 1 86 ? -8.953 -27.828 -12.531 1 78.56 86 THR A N 1
ATOM 683 C CA . THR A 1 86 ? -9.508 -28.938 -13.305 1 78.56 86 THR A CA 1
ATOM 684 C C . THR A 1 86 ? -9.086 -28.844 -14.766 1 78.56 86 THR A C 1
ATOM 686 O O . THR A 1 86 ? -9.477 -27.906 -15.469 1 78.56 86 THR A O 1
ATOM 689 N N . ASN A 1 87 ? -8.227 -29.625 -15.117 1 76.56 87 ASN A N 1
ATOM 690 C CA . ASN A 1 87 ? -7.797 -29.672 -16.516 1 76.56 87 ASN A CA 1
ATOM 691 C C . ASN A 1 87 ? -8.922 -30.125 -17.438 1 76.56 87 ASN A C 1
ATOM 693 O O . ASN A 1 87 ? -9.562 -31.141 -17.172 1 76.56 87 ASN A O 1
ATOM 697 N N . ILE A 1 88 ? -9.219 -29.297 -18.297 1 84.44 88 ILE A N 1
ATOM 698 C CA . ILE A 1 88 ? -10.195 -29.641 -19.312 1 84.44 88 ILE A CA 1
ATOM 699 C C . ILE A 1 88 ? -9.484 -30.016 -20.609 1 84.44 88 ILE A C 1
ATOM 701 O O . ILE A 1 88 ? -8.695 -29.234 -21.141 1 84.44 88 ILE A O 1
ATOM 705 N N . GLU A 1 89 ? -9.719 -31.25 -21 1 89.25 89 GLU A N 1
ATOM 706 C CA . GLU A 1 89 ? -9.109 -31.656 -22.266 1 89.25 89 GLU A CA 1
ATOM 707 C C . GLU A 1 89 ? -9.57 -30.766 -23.406 1 89.25 89 GLU A C 1
ATOM 709 O O . GLU A 1 89 ? -10.742 -30.406 -23.5 1 89.25 89 GLU A O 1
ATOM 714 N N . ASN A 1 90 ? -8.594 -30.422 -24.234 1 89.62 90 ASN A N 1
ATOM 715 C CA . ASN A 1 90 ? -8.891 -29.578 -25.406 1 89.62 90 ASN A CA 1
ATOM 716 C C . ASN A 1 90 ? -9.648 -30.344 -26.469 1 89.62 90 ASN A C 1
ATOM 718 O O . ASN A 1 90 ? -9.156 -30.5 -27.594 1 89.62 90 ASN A O 1
ATOM 722 N N . ARG A 1 91 ? -10.797 -30.766 -26.219 1 84.75 91 ARG A N 1
ATOM 723 C CA . ARG A 1 91 ? -11.594 -31.562 -27.156 1 84.75 91 ARG A CA 1
ATOM 724 C C . ARG A 1 91 ? -12.086 -30.703 -28.312 1 84.75 91 ARG A C 1
ATOM 726 O O . ARG A 1 91 ? -12.297 -31.219 -29.422 1 84.75 91 ARG A O 1
ATOM 733 N N . MET A 1 92 ? -12.203 -29.422 -28.031 1 81.25 92 MET A N 1
ATOM 734 C CA . MET A 1 92 ? -12.688 -28.516 -29.062 1 81.25 92 MET A CA 1
ATOM 735 C C . MET A 1 92 ? -11.578 -28.188 -30.062 1 81.25 92 MET A C 1
ATOM 737 O O . MET A 1 92 ? -11.82 -27.516 -31.078 1 81.25 92 MET A O 1
ATOM 741 N N . LYS A 1 93 ? -10.469 -28.703 -29.828 1 87.31 93 LYS A N 1
ATOM 742 C CA . LYS A 1 93 ? -9.297 -28.516 -30.672 1 87.31 93 LYS A CA 1
ATOM 743 C C . LYS A 1 93 ? -9.031 -27.031 -30.922 1 87.31 93 LYS A C 1
ATOM 745 O O . LYS A 1 93 ? -8.812 -26.609 -32.062 1 87.31 93 LYS A O 1
ATOM 750 N N . VAL A 1 94 ? -9.305 -26.234 -29.812 1 82.12 94 VAL A N 1
ATOM 751 C CA . VAL A 1 94 ? -8.938 -24.828 -29.859 1 82.12 94 VAL A CA 1
ATOM 752 C C . VAL A 1 94 ? -7.461 -24.688 -30.25 1 82.12 94 VAL A C 1
ATOM 754 O O . VAL A 1 94 ? -6.594 -25.297 -29.609 1 82.12 94 VAL A O 1
ATOM 757 N N . SER A 1 95 ? -7.219 -24 -31.375 1 85.88 95 SER A N 1
ATOM 758 C CA . SER A 1 95 ? -5.844 -23.859 -31.844 1 85.88 95 SER A CA 1
ATOM 759 C C . SER A 1 95 ? -5.387 -22.406 -31.812 1 85.88 95 SER A C 1
ATOM 761 O O . SER A 1 95 ? -4.191 -22.125 -31.938 1 85.88 95 SER A O 1
ATOM 763 N N . GLU A 1 96 ? -6.309 -21.531 -31.453 1 90.12 96 GLU A N 1
ATOM 764 C CA . GLU A 1 96 ? -5.977 -20.109 -31.422 1 90.12 96 GLU A CA 1
ATOM 765 C C . GLU A 1 96 ? -5.551 -19.656 -30.031 1 90.12 96 GLU A C 1
ATOM 767 O O . GLU A 1 96 ? -5.801 -20.375 -29.047 1 90.12 96 GLU A O 1
ATOM 772 N N . MET A 1 97 ? -4.949 -18.469 -30.016 1 93.69 97 MET A N 1
ATOM 773 C CA . MET A 1 97 ? -4.461 -17.906 -28.75 1 93.69 97 MET A CA 1
ATOM 774 C C . MET A 1 97 ? -5.621 -17.594 -27.812 1 93.69 97 MET A C 1
ATOM 776 O O . MET A 1 97 ? -6.629 -17.031 -28.25 1 93.69 97 MET A O 1
ATOM 780 N N . VAL A 1 98 ? -5.559 -18 -26.625 1 94.25 98 VAL A N 1
ATOM 781 C CA . VAL A 1 98 ? -6.457 -17.562 -25.547 1 94.25 98 VAL A CA 1
ATOM 782 C C . VAL A 1 98 ? -5.781 -16.484 -24.719 1 94.25 98 VAL A C 1
ATOM 784 O O . VAL A 1 98 ? -4.688 -16.688 -24.188 1 94.25 98 VAL A O 1
ATOM 787 N N . LEU A 1 99 ? -6.395 -15.281 -24.656 1 96.75 99 LEU A N 1
ATOM 788 C CA . LEU A 1 99 ? -5.855 -14.141 -23.922 1 96.75 99 LEU A CA 1
ATOM 789 C C . LEU A 1 99 ? -6.816 -13.711 -22.812 1 96.75 99 LEU A C 1
ATOM 791 O O . LEU A 1 99 ? -8 -13.477 -23.078 1 96.75 99 LEU A O 1
ATOM 795 N N . VAL A 1 100 ? -6.402 -13.719 -21.625 1 96.44 100 VAL A N 1
ATOM 796 C CA . VAL A 1 100 ? -7.094 -13.07 -20.516 1 96.44 100 VAL A CA 1
ATOM 797 C C . VAL A 1 100 ? -6.359 -11.781 -20.141 1 96.44 100 VAL A C 1
ATOM 799 O O . VAL A 1 100 ? -5.23 -11.828 -19.641 1 96.44 100 VAL A O 1
ATOM 802 N N . ASN A 1 101 ? -7.047 -10.664 -20.391 1 95.81 101 ASN A N 1
ATOM 803 C CA . ASN A 1 101 ? -6.438 -9.352 -20.219 1 95.81 101 ASN A CA 1
ATOM 804 C C . ASN A 1 101 ? -6.996 -8.633 -18.984 1 95.81 101 ASN A C 1
ATOM 806 O O . ASN A 1 101 ? -8.086 -8.961 -18.516 1 95.81 101 ASN A O 1
ATOM 810 N N . ASP A 1 102 ? -6.207 -7.754 -18.422 1 94.94 102 ASP A N 1
ATOM 811 C CA . ASP A 1 102 ? -6.594 -6.824 -17.359 1 94.94 102 ASP A CA 1
ATOM 812 C C . ASP A 1 102 ? -7.008 -7.574 -16.094 1 94.94 102 ASP A C 1
ATOM 814 O O . ASP A 1 102 ? -8.023 -7.242 -15.477 1 94.94 102 ASP A O 1
ATOM 818 N N . VAL A 1 103 ? -6.277 -8.688 -15.844 1 95.44 103 VAL A N 1
ATOM 819 C CA . VAL A 1 103 ? -6.434 -9.32 -14.539 1 95.44 103 VAL A CA 1
ATOM 820 C C . VAL A 1 103 ? -5.863 -8.414 -13.445 1 95.44 103 VAL A C 1
ATOM 822 O O . VAL A 1 103 ? -4.684 -8.062 -13.477 1 95.44 103 VAL A O 1
ATOM 825 N N . THR A 1 104 ? -6.719 -8.023 -12.508 1 94.44 104 THR A N 1
ATOM 826 C CA . THR A 1 104 ? -6.27 -7.145 -11.43 1 94.44 104 THR A CA 1
ATOM 827 C C . THR A 1 104 ? -5.262 -7.859 -10.539 1 94.44 104 THR A C 1
ATOM 829 O O . THR A 1 104 ? -5.441 -9.031 -10.203 1 94.44 104 THR A O 1
ATOM 832 N N . LEU A 1 105 ? -4.215 -7.156 -10.242 1 94.62 105 LEU A N 1
ATOM 833 C CA . LEU A 1 105 ? -3.15 -7.684 -9.398 1 94.62 105 LEU A CA 1
ATOM 834 C C . LEU A 1 105 ? -2.85 -6.727 -8.25 1 94.62 105 LEU A C 1
ATOM 836 O O . LEU A 1 105 ? -2.598 -5.539 -8.469 1 94.62 105 LEU A O 1
ATOM 840 N N . THR A 1 106 ? -2.963 -7.148 -7.023 1 96.06 106 THR A N 1
ATOM 841 C CA . THR A 1 106 ? -2.459 -6.445 -5.848 1 96.06 106 THR A CA 1
ATOM 842 C C . THR A 1 106 ? -1.504 -7.336 -5.059 1 96.06 106 THR A C 1
ATOM 844 O O . THR A 1 106 ? -1.892 -8.406 -4.586 1 96.06 106 THR A O 1
ATOM 847 N N . SER A 1 107 ? -0.307 -6.906 -5.043 1 97.94 107 SER A N 1
ATOM 848 C CA . SER A 1 107 ? 0.731 -7.656 -4.34 1 97.94 107 SER A CA 1
ATOM 849 C C . SER A 1 107 ? 1.497 -6.762 -3.371 1 97.94 107 SER A C 1
ATOM 851 O O . SER A 1 107 ? 1.021 -5.688 -3.002 1 97.94 107 SER A O 1
ATOM 853 N N . THR A 1 108 ? 2.592 -7.309 -2.762 1 98.31 108 THR A N 1
ATOM 854 C CA . THR A 1 108 ? 3.373 -6.602 -1.755 1 98.31 108 THR A CA 1
ATOM 855 C C . THR A 1 108 ? 4.863 -6.672 -2.078 1 98.31 108 THR A C 1
ATOM 857 O O . THR A 1 108 ? 5.406 -7.754 -2.293 1 98.31 108 THR A O 1
ATOM 860 N N . CYS A 1 109 ? 5.461 -5.539 -2.199 1 98 109 CYS A N 1
ATOM 861 C CA . CYS A 1 109 ? 6.902 -5.508 -2.424 1 98 109 CYS A CA 1
ATOM 862 C C . CYS A 1 109 ? 7.645 -6.223 -1.301 1 98 109 CYS A C 1
ATOM 864 O O . CYS A 1 109 ? 7.457 -5.906 -0.125 1 98 109 CYS A O 1
ATOM 866 N N . GLU A 1 110 ? 8.547 -7.109 -1.602 1 98.19 110 GLU A N 1
ATOM 867 C CA . GLU A 1 110 ? 9.203 -7.879 -0.55 1 98.19 110 GLU A CA 1
ATOM 868 C C . GLU A 1 110 ? 10.273 -7.055 0.155 1 98.19 110 GLU A C 1
ATOM 870 O O . GLU A 1 110 ? 10.727 -7.41 1.245 1 98.19 110 GLU A O 1
ATOM 875 N N . HIS A 1 111 ? 10.625 -5.953 -0.454 1 97.44 111 HIS A N 1
ATOM 876 C CA . HIS A 1 111 ? 11.68 -5.129 0.118 1 97.44 111 HIS A CA 1
ATOM 877 C C . HIS A 1 111 ? 11.125 -4.18 1.176 1 97.44 111 HIS A C 1
ATOM 879 O O . HIS A 1 111 ? 11.828 -3.824 2.125 1 97.44 111 HIS A O 1
ATOM 885 N N . HIS A 1 112 ? 9.844 -3.803 1.021 1 97.94 112 HIS A N 1
ATOM 886 C CA . HIS A 1 112 ? 9.352 -2.736 1.889 1 97.94 112 HIS A CA 1
ATOM 887 C C . HIS A 1 112 ? 7.98 -3.076 2.463 1 97.94 112 HIS A C 1
ATOM 889 O O . HIS A 1 112 ? 7.445 -2.332 3.287 1 97.94 112 HIS A O 1
ATOM 895 N N . PHE A 1 113 ? 7.363 -4.188 2.027 1 98 113 PHE A N 1
ATOM 896 C CA . PHE A 1 113 ? 6.031 -4.605 2.459 1 98 113 PHE A CA 1
ATOM 897 C C . PHE A 1 113 ? 4.992 -3.545 2.113 1 98 113 PHE A C 1
ATOM 899 O O . PHE A 1 113 ? 4.07 -3.293 2.893 1 98 113 PHE A O 1
ATOM 906 N N . VAL A 1 114 ? 5.199 -2.891 0.958 1 97.94 114 VAL A N 1
ATOM 907 C CA . VAL A 1 114 ? 4.262 -1.889 0.461 1 97.94 114 VAL A CA 1
ATOM 908 C C . VAL A 1 114 ? 3.539 -2.424 -0.775 1 97.94 114 VAL A C 1
ATOM 910 O O . VAL A 1 114 ? 4.086 -3.25 -1.511 1 97.94 114 VAL A O 1
ATOM 913 N N . THR A 1 115 ? 2.416 -1.899 -1.057 1 97.62 115 THR A N 1
ATOM 914 C CA . THR A 1 115 ? 1.477 -2.391 -2.059 1 97.62 115 THR A CA 1
ATOM 915 C C . THR A 1 115 ? 2.055 -2.238 -3.463 1 97.62 115 THR A C 1
ATOM 917 O O . THR A 1 115 ? 2.654 -1.21 -3.785 1 97.62 115 THR A O 1
ATOM 920 N N . ILE A 1 116 ? 1.979 -3.225 -4.219 1 97.62 116 ILE A N 1
ATOM 921 C CA . ILE A 1 116 ? 2.109 -3.211 -5.672 1 97.62 116 ILE A CA 1
ATOM 922 C C . ILE A 1 116 ? 0.736 -3.385 -6.316 1 97.62 116 ILE A C 1
ATOM 924 O O . ILE A 1 116 ? -0.019 -4.289 -5.945 1 97.62 116 ILE A O 1
ATOM 928 N N . ASP A 1 117 ? 0.364 -2.527 -7.191 1 96.94 117 ASP A N 1
ATOM 929 C CA . ASP A 1 117 ? -0.965 -2.564 -7.793 1 96.94 117 ASP A CA 1
ATOM 930 C C . ASP A 1 117 ? -0.884 -2.445 -9.312 1 96.94 117 ASP A C 1
ATOM 932 O O . 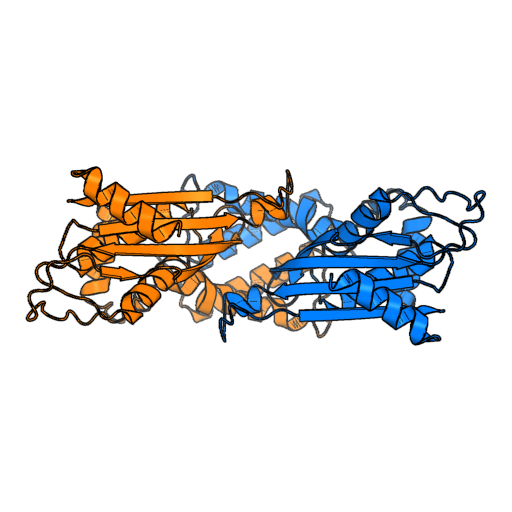ASP A 1 117 ? -0.24 -1.532 -9.836 1 96.94 117 ASP A O 1
ATOM 936 N N . GLY A 1 118 ? -1.547 -3.383 -10.031 1 95.94 118 GLY A N 1
ATOM 937 C CA . GLY A 1 118 ? -1.465 -3.295 -11.477 1 95.94 118 GLY A CA 1
ATOM 938 C C . GLY A 1 118 ? -2.332 -4.316 -12.188 1 95.94 118 GLY A C 1
ATOM 939 O O . GLY A 1 118 ? -3.367 -4.73 -11.664 1 95.94 118 GLY A O 1
ATOM 940 N N . LEU A 1 119 ? -1.959 -4.547 -13.406 1 97.19 119 LEU A N 1
ATOM 941 C CA . LEU A 1 119 ? -2.697 -5.457 -14.273 1 97.19 119 LEU A CA 1
ATOM 942 C C . LEU A 1 119 ? -1.768 -6.504 -14.883 1 97.19 119 LEU A C 1
ATOM 944 O O . LEU A 1 119 ? -0.606 -6.211 -15.172 1 97.19 119 LEU A O 1
ATOM 948 N N . VAL A 1 120 ? -2.354 -7.66 -15.062 1 97.69 120 VAL A N 1
ATOM 949 C CA . VAL A 1 120 ? -1.636 -8.773 -15.68 1 97.69 120 VAL A CA 1
ATOM 950 C C . VAL A 1 120 ? -2.428 -9.297 -16.875 1 97.69 120 VAL A C 1
ATOM 952 O O . VAL A 1 120 ? -3.656 -9.383 -16.812 1 97.69 120 VAL A O 1
ATOM 955 N N . SER A 1 121 ? -1.734 -9.562 -17.922 1 98.19 121 SER A N 1
ATOM 956 C CA . SER A 1 121 ? -2.283 -10.273 -19.078 1 98.19 121 SER A CA 1
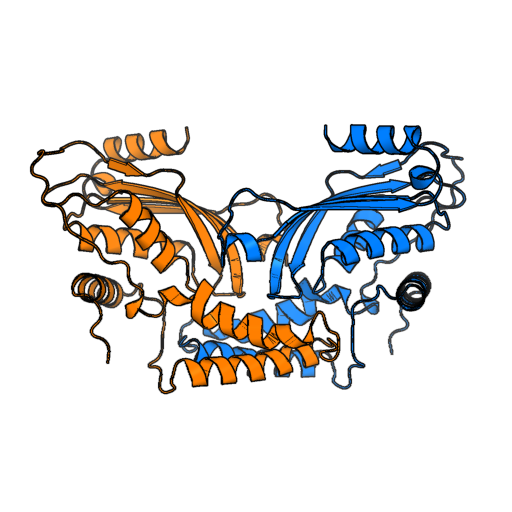ATOM 957 C C . SER A 1 121 ? -1.606 -11.625 -19.266 1 98.19 121 SER A C 1
ATOM 959 O O . SER A 1 121 ? -0.382 -11.734 -19.156 1 98.19 121 SER A O 1
ATOM 961 N N . VAL A 1 122 ? -2.395 -12.664 -19.5 1 98 122 VAL A N 1
ATOM 962 C CA . VAL A 1 122 ? -1.892 -14.016 -19.719 1 98 122 VAL A CA 1
ATOM 963 C C . VAL A 1 122 ? -2.449 -14.562 -21.031 1 98 122 VAL A C 1
ATOM 965 O O . VAL A 1 122 ? -3.65 -14.469 -21.297 1 98 122 VAL A O 1
ATOM 968 N N . ALA A 1 123 ? -1.6 -15.055 -21.859 1 98 123 ALA A N 1
ATOM 969 C CA . ALA A 1 123 ? -2.01 -15.711 -23.094 1 98 123 ALA A CA 1
ATOM 970 C C . ALA A 1 123 ? -1.358 -17.078 -23.219 1 98 123 ALA A C 1
ATOM 972 O O . ALA A 1 123 ? -0.285 -17.328 -22.672 1 98 123 ALA A O 1
ATOM 973 N N . TYR A 1 124 ? -2.033 -18 -23.906 1 97 124 TYR A N 1
ATOM 974 C CA . TYR A 1 124 ? -1.45 -19.297 -24.203 1 97 124 TYR A CA 1
ATOM 975 C C . TYR A 1 124 ? -2.084 -19.906 -25.453 1 97 124 TYR A C 1
ATOM 977 O O . TYR A 1 124 ? -3.182 -19.516 -25.844 1 97 124 TYR A O 1
ATOM 985 N N . TYR A 1 125 ? -1.336 -20.781 -26.094 1 96.06 125 TYR A N 1
ATOM 986 C CA . TYR A 1 125 ? -1.864 -21.641 -27.141 1 96.06 125 TYR A CA 1
ATOM 987 C C . TYR A 1 125 ? -2.16 -23.031 -26.594 1 96.06 125 TYR A C 1
ATOM 989 O O . TYR A 1 125 ? -1.247 -23.75 -26.188 1 96.06 125 TYR A O 1
ATOM 997 N N . PRO A 1 126 ? -3.455 -23.375 -26.578 1 93.5 126 PRO A N 1
ATOM 998 C CA . PRO A 1 126 ? -3.795 -24.688 -26.031 1 93.5 126 PRO A CA 1
ATOM 999 C C . PRO A 1 126 ? -3.242 -25.844 -26.859 1 93.5 126 PRO A C 1
ATOM 1001 O O . PRO A 1 126 ? -3.188 -25.75 -28.094 1 93.5 126 PRO A O 1
ATOM 1004 N N . LYS A 1 127 ? -2.76 -26.859 -26.156 1 92.81 127 LYS A N 1
ATOM 1005 C CA . LYS A 1 127 ? -2.451 -28.156 -26.766 1 92.81 127 LYS A CA 1
ATOM 1006 C C . LYS A 1 127 ? -3.367 -29.25 -26.219 1 92.81 127 LYS A C 1
ATOM 1008 O O . LYS A 1 127 ? -4.523 -29.359 -26.641 1 92.81 127 LYS A O 1
ATOM 1013 N N . LYS A 1 128 ? -2.949 -29.781 -25.141 1 91.31 128 LYS A N 1
ATOM 1014 C CA . LYS A 1 128 ? -3.727 -30.875 -24.547 1 91.31 128 LYS A CA 1
ATOM 1015 C C . LYS A 1 128 ? -4.824 -30.344 -23.641 1 91.31 128 LYS A C 1
ATOM 1017 O O . LYS A 1 128 ? -5.902 -30.922 -23.547 1 91.31 128 LYS A O 1
ATOM 1022 N N . TRP A 1 129 ? -4.57 -29.203 -23.062 1 91.75 129 TRP A N 1
ATOM 1023 C CA . TRP A 1 129 ? -5.457 -28.734 -22 1 91.75 129 TRP A CA 1
ATOM 1024 C C . TRP A 1 129 ? -5.945 -27.328 -22.281 1 91.75 129 TRP A C 1
ATOM 1026 O O . TRP A 1 129 ? -5.215 -26.5 -22.844 1 91.75 129 TRP A O 1
ATOM 1036 N N . VAL A 1 130 ? -7.129 -27.109 -21.859 1 92.44 130 VAL A N 1
ATOM 1037 C CA . VAL A 1 130 ? -7.664 -25.75 -21.719 1 92.44 130 VAL A CA 1
ATOM 1038 C C . VAL A 1 130 ? -8.023 -25.5 -20.25 1 92.44 130 VAL A C 1
ATOM 1040 O O . VAL A 1 130 ? -8.422 -26.422 -19.531 1 92.44 130 VAL A O 1
ATOM 1043 N N . ILE A 1 131 ? -7.805 -24.344 -19.812 1 92.19 131 ILE A N 1
ATOM 1044 C CA . ILE A 1 131 ? -8.062 -24.031 -18.406 1 92.19 131 ILE A CA 1
ATOM 1045 C C . ILE A 1 131 ? -9.281 -23.109 -18.297 1 92.19 131 ILE A C 1
ATOM 1047 O O . ILE A 1 131 ? -9.523 -22.281 -19.188 1 92.19 131 ILE A O 1
ATOM 1051 N N . GLY A 1 132 ? -10.141 -23.344 -17.234 1 90.62 132 GLY A N 1
ATOM 1052 C CA . GLY A 1 132 ? -11.211 -22.391 -16.969 1 90.62 132 GLY A CA 1
ATOM 1053 C C . GLY A 1 132 ? -10.711 -20.969 -16.797 1 90.62 132 GLY A C 1
ATOM 1054 O O . GLY A 1 132 ? -9.719 -20.734 -16.094 1 90.62 132 GLY A O 1
ATOM 1055 N N . LEU A 1 133 ? -11.375 -20.031 -17.391 1 89.31 133 LEU A N 1
ATOM 1056 C CA . LEU A 1 133 ? -10.906 -18.656 -17.438 1 89.31 133 LEU A CA 1
ATOM 1057 C C . LEU A 1 133 ? -10.742 -18.094 -16.016 1 89.31 133 LEU A C 1
ATOM 1059 O O . LEU A 1 133 ? -9.773 -17.391 -15.734 1 89.31 133 LEU A O 1
ATOM 1063 N N . SER A 1 134 ? -11.586 -18.438 -15.086 1 92.75 134 SER A N 1
ATOM 1064 C CA . SER A 1 134 ? -11.531 -17.922 -13.719 1 92.75 134 SER A CA 1
ATOM 1065 C C . SER A 1 134 ? -10.32 -18.469 -12.969 1 92.75 134 SER A C 1
ATOM 1067 O O . SER A 1 134 ? -9.867 -17.875 -11.992 1 92.75 134 SER A O 1
ATOM 1069 N N . LYS A 1 135 ? -9.852 -19.641 -13.43 1 94.81 135 LYS A N 1
ATOM 1070 C CA . LYS A 1 135 ? -8.695 -20.25 -12.781 1 94.81 135 LYS A CA 1
ATOM 1071 C C . LYS A 1 135 ? -7.422 -19.453 -13.062 1 94.81 135 LYS A C 1
ATOM 1073 O O . LYS A 1 135 ? -6.504 -19.438 -12.234 1 94.81 135 LYS A O 1
ATOM 1078 N N . ILE A 1 136 ? -7.398 -18.812 -14.188 1 95.31 136 ILE A N 1
ATOM 1079 C CA . ILE A 1 136 ? -6.254 -17.969 -14.508 1 95.31 136 ILE A CA 1
ATOM 1080 C C . ILE A 1 136 ? -6.141 -16.844 -13.469 1 95.31 136 ILE A C 1
ATOM 1082 O O . ILE A 1 136 ? -5.062 -16.609 -12.914 1 95.31 136 ILE A O 1
ATOM 1086 N N . ASN A 1 137 ? -7.273 -16.234 -13.148 1 95.69 137 ASN A N 1
ATOM 1087 C CA . ASN A 1 137 ? -7.289 -15.172 -12.141 1 95.69 137 ASN A CA 1
ATOM 1088 C C . ASN A 1 137 ? -6.836 -15.695 -10.781 1 95.69 137 ASN A C 1
ATOM 1090 O O . ASN A 1 137 ? -6.07 -15.031 -10.078 1 95.69 137 ASN A O 1
ATOM 1094 N N . ARG A 1 138 ? -7.262 -16.844 -10.484 1 96.81 138 ARG A N 1
ATOM 1095 C CA . ARG A 1 138 ? -6.977 -17.406 -9.172 1 96.81 138 ARG A CA 1
ATOM 1096 C C . ARG A 1 138 ? -5.5 -17.766 -9.039 1 96.81 138 ARG A C 1
ATOM 1098 O O . ARG A 1 138 ? -4.91 -17.578 -7.969 1 96.81 138 ARG A O 1
ATOM 1105 N N . VAL A 1 139 ? -4.918 -18.297 -10.102 1 97.75 139 VAL A N 1
ATOM 1106 C CA . VAL A 1 139 ? -3.496 -18.625 -10.07 1 97.75 139 VAL A CA 1
ATOM 1107 C C . VAL A 1 139 ? -2.676 -17.344 -9.945 1 97.75 139 VAL A C 1
ATOM 1109 O O . VAL A 1 139 ? -1.722 -17.281 -9.164 1 97.75 139 VAL A O 1
ATOM 1112 N N . VAL A 1 140 ? -3.086 -16.344 -10.703 1 98.06 140 VAL A N 1
ATOM 1113 C CA . VAL A 1 140 ? -2.414 -15.047 -10.609 1 98.06 140 VAL A CA 1
ATOM 1114 C C . VAL A 1 140 ? -2.484 -14.531 -9.172 1 98.06 140 VAL A C 1
ATOM 1116 O O . VAL A 1 140 ? -1.472 -14.109 -8.609 1 98.06 140 VAL A O 1
ATOM 1119 N N . GLN A 1 141 ? -3.617 -14.625 -8.539 1 97.31 141 GLN A N 1
ATOM 1120 C CA . GLN A 1 141 ? -3.811 -14.148 -7.176 1 97.31 141 GLN A CA 1
ATOM 1121 C C . GLN A 1 141 ? -2.967 -14.953 -6.188 1 97.31 141 GLN A C 1
ATOM 1123 O O . GLN A 1 141 ? -2.422 -14.398 -5.234 1 97.31 141 GLN A O 1
ATOM 1128 N N . PHE A 1 142 ? -2.885 -16.234 -6.461 1 98.38 142 PHE A N 1
ATOM 1129 C CA . PHE A 1 142 ? -2.09 -17.094 -5.594 1 98.38 142 PHE A CA 1
ATOM 1130 C C . PHE A 1 142 ? -0.651 -16.609 -5.512 1 98.38 142 PHE A C 1
ATOM 1132 O O . PHE A 1 142 ? -0.075 -16.531 -4.426 1 98.38 142 PHE A O 1
ATOM 1139 N N . PHE A 1 143 ? -0.107 -16.203 -6.574 1 98.62 143 PHE A N 1
ATOM 1140 C CA . PHE A 1 143 ? 1.283 -15.766 -6.598 1 98.62 143 PHE A CA 1
ATOM 1141 C C . PHE A 1 143 ? 1.395 -14.305 -6.176 1 98.62 143 PHE A C 1
ATOM 1143 O O . PHE A 1 143 ? 2.432 -13.883 -5.66 1 98.62 143 PHE A O 1
ATOM 1150 N N . ALA A 1 144 ? 0.357 -13.531 -6.387 1 98.19 144 ALA A N 1
ATOM 1151 C CA . ALA A 1 144 ? 0.362 -12.125 -5.98 1 98.19 144 ALA A CA 1
ATOM 1152 C C . ALA A 1 144 ? 0.299 -11.992 -4.461 1 98.19 144 ALA A C 1
ATOM 1154 O O . ALA A 1 144 ? 0.805 -11.023 -3.895 1 98.19 144 ALA A O 1
ATOM 1155 N N . GLN A 1 145 ? -0.322 -12.938 -3.799 1 98 145 GLN A N 1
ATOM 1156 C CA . GLN A 1 145 ? -0.517 -12.891 -2.354 1 98 145 GLN A CA 1
ATOM 1157 C C . GLN A 1 145 ? 0.701 -13.438 -1.615 1 98 145 GLN A C 1
ATOM 1159 O O . GLN A 1 145 ? 0.573 -14.32 -0.767 1 98 145 GLN A O 1
ATOM 1164 N N . ARG A 1 146 ? 1.849 -12.875 -1.976 1 98.31 146 ARG A N 1
ATOM 1165 C CA . ARG A 1 146 ? 3.186 -13.109 -1.435 1 98.31 146 ARG A CA 1
ATOM 1166 C C . ARG A 1 146 ? 3.986 -11.812 -1.393 1 98.31 146 ARG A C 1
ATOM 1168 O O . ARG A 1 146 ? 3.686 -10.867 -2.125 1 98.31 146 ARG A O 1
ATOM 1175 N N . PRO A 1 147 ? 4.996 -11.734 -0.413 1 98.38 147 PRO A N 1
ATOM 1176 C CA . PRO A 1 147 ? 6.02 -10.734 -0.718 1 98.38 147 PRO A CA 1
ATOM 1177 C C . PRO A 1 147 ? 6.734 -11 -2.039 1 98.38 147 PRO A C 1
ATOM 1179 O O . PRO A 1 147 ? 7.254 -12.102 -2.25 1 98.38 147 PRO A O 1
ATOM 1182 N N . GLN A 1 148 ? 6.789 -9.961 -2.936 1 98.5 148 GLN A N 1
ATOM 1183 C CA . GLN A 1 148 ? 7.191 -10.289 -4.301 1 98.5 148 GLN A CA 1
ATOM 1184 C C . GLN A 1 148 ? 8.164 -9.25 -4.852 1 98.5 148 GLN A C 1
ATOM 1186 O O . GLN A 1 148 ? 8.195 -8.117 -4.375 1 98.5 148 GLN A O 1
ATOM 1191 N N . VAL A 1 149 ? 8.992 -9.648 -5.711 1 97.94 149 VAL A N 1
ATOM 1192 C CA . VAL A 1 149 ? 9.641 -8.875 -6.762 1 97.94 149 VAL A CA 1
ATOM 1193 C C . VAL A 1 149 ? 8.898 -9.062 -8.086 1 97.94 149 VAL A C 1
ATOM 1195 O O . VAL A 1 149 ? 8.633 -10.195 -8.492 1 97.94 149 VAL A O 1
ATOM 1198 N N . GLN A 1 150 ? 8.547 -7.957 -8.773 1 98.31 150 GLN A N 1
ATOM 1199 C CA . GLN A 1 150 ? 7.676 -8.055 -9.945 1 98.31 150 GLN A CA 1
ATOM 1200 C C . GLN A 1 150 ? 8.281 -8.969 -11.008 1 98.31 150 GLN A C 1
ATOM 1202 O O . GLN A 1 150 ? 7.57 -9.734 -11.656 1 98.31 150 GLN A O 1
ATOM 1207 N N . GLU A 1 151 ? 9.578 -8.914 -11.219 1 98.25 151 GLU A N 1
ATOM 1208 C CA . GLU A 1 151 ? 10.266 -9.766 -12.188 1 98.25 151 GLU A CA 1
ATOM 1209 C C . GLU A 1 151 ? 10.07 -11.242 -11.859 1 98.25 151 GLU A C 1
ATOM 1211 O O . GLU A 1 151 ? 9.75 -12.039 -12.742 1 98.25 151 GLU A O 1
ATOM 1216 N N . ARG A 1 152 ? 10.258 -11.586 -10.602 1 98.44 152 ARG A N 1
ATOM 1217 C CA . ARG A 1 152 ? 10.07 -12.969 -10.172 1 98.44 152 ARG A CA 1
ATOM 1218 C C . ARG A 1 152 ? 8.609 -13.383 -10.297 1 98.44 152 ARG A C 1
ATOM 1220 O O . ARG A 1 152 ? 8.305 -14.492 -10.758 1 98.44 152 ARG A O 1
ATOM 1227 N N . LEU A 1 153 ? 7.734 -12.477 -9.867 1 98.75 153 LEU A N 1
ATOM 1228 C CA . LEU A 1 153 ? 6.301 -12.734 -9.938 1 98.75 153 LEU A CA 1
ATOM 1229 C C . LE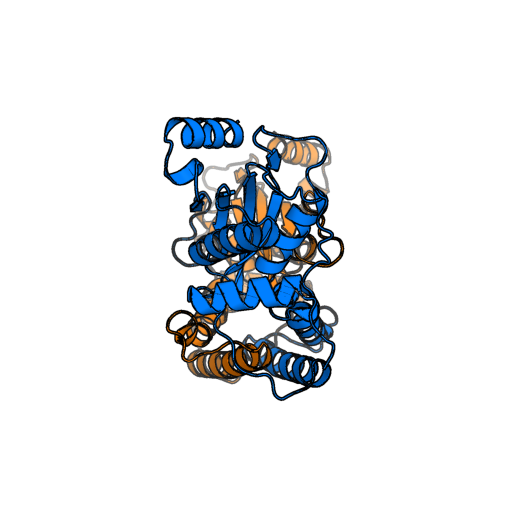U A 1 153 ? 5.879 -13.07 -11.367 1 98.75 153 LEU A C 1
ATOM 1231 O O . LEU A 1 153 ? 5.152 -14.047 -11.586 1 98.75 153 LEU A O 1
ATOM 1235 N N . THR A 1 154 ? 6.355 -12.328 -12.352 1 98.75 154 THR A N 1
ATOM 1236 C CA . THR A 1 154 ? 6.023 -12.531 -13.758 1 98.75 154 THR A CA 1
ATOM 1237 C C . THR A 1 154 ? 6.492 -13.898 -14.234 1 98.75 154 THR A C 1
ATOM 1239 O O . THR A 1 154 ? 5.738 -14.633 -14.875 1 98.75 154 THR A O 1
ATOM 1242 N N . GLU A 1 155 ? 7.656 -14.281 -13.844 1 98.75 155 GLU A N 1
ATOM 1243 C CA . GLU A 1 155 ? 8.219 -15.57 -14.227 1 98.75 155 GLU A CA 1
ATOM 1244 C C . GLU A 1 155 ? 7.488 -16.719 -13.547 1 98.75 155 GLU A C 1
ATOM 1246 O O . GLU A 1 155 ? 7.297 -17.781 -14.148 1 98.75 155 GLU A O 1
ATOM 1251 N N . GLN A 1 156 ? 7.16 -16.547 -12.281 1 98.81 156 GLN A N 1
ATOM 1252 C CA . GLN A 1 156 ? 6.426 -17.562 -11.547 1 98.81 156 GLN A CA 1
ATOM 1253 C C . GLN A 1 156 ? 5.09 -17.875 -12.219 1 98.81 156 GLN A C 1
ATOM 1255 O O . GLN A 1 156 ? 4.719 -19.047 -12.367 1 98.81 156 GLN A O 1
ATOM 1260 N N . ILE A 1 157 ? 4.402 -16.844 -12.633 1 98.81 157 ILE A N 1
ATOM 1261 C CA . ILE A 1 157 ? 3.107 -17.031 -13.281 1 98.81 157 ILE A CA 1
ATOM 1262 C C . ILE A 1 157 ? 3.297 -17.75 -14.609 1 98.81 157 ILE A C 1
ATOM 1264 O O . ILE A 1 157 ? 2.562 -18.688 -14.922 1 98.81 157 ILE A O 1
ATOM 1268 N N . LEU A 1 158 ? 4.293 -17.359 -15.406 1 98.81 158 LEU A N 1
ATOM 1269 C CA . LEU A 1 158 ? 4.582 -18.031 -16.672 1 98.81 158 LEU A CA 1
ATOM 1270 C C . LEU A 1 158 ? 4.805 -19.516 -16.453 1 98.81 158 LEU A C 1
ATOM 1272 O O . LEU A 1 158 ? 4.152 -20.344 -17.094 1 98.81 158 LEU A O 1
ATOM 1276 N N . LEU A 1 159 ? 5.68 -19.859 -15.539 1 98.75 159 LEU A N 1
ATOM 1277 C CA . LEU A 1 159 ? 6.066 -21.234 -15.32 1 98.75 159 LEU A CA 1
ATOM 1278 C C . LEU A 1 159 ? 4.898 -22.047 -14.773 1 98.75 159 LEU A C 1
ATOM 1280 O O . LEU A 1 159 ? 4.73 -23.219 -15.125 1 98.75 159 LEU A O 1
ATOM 1284 N N . ALA A 1 160 ? 4.172 -21.422 -13.906 1 98.5 160 ALA A N 1
ATOM 1285 C CA . ALA A 1 160 ? 2.998 -22.094 -13.359 1 98.5 160 ALA A CA 1
ATOM 1286 C C . ALA A 1 160 ? 2.043 -22.516 -14.469 1 98.5 160 ALA A C 1
ATOM 1288 O O . ALA A 1 160 ? 1.604 -23.672 -14.516 1 98.5 160 ALA A O 1
ATOM 1289 N N . PHE A 1 161 ? 1.779 -21.625 -15.406 1 97.94 161 PHE A N 1
ATOM 1290 C CA . PHE A 1 161 ? 0.826 -21.938 -16.469 1 97.94 161 PHE A CA 1
ATOM 1291 C C . PHE A 1 161 ? 1.426 -22.922 -17.453 1 97.94 161 PHE A C 1
ATOM 1293 O O . PHE A 1 161 ? 0.721 -23.781 -17.984 1 97.94 161 PHE A O 1
ATOM 1300 N N . GLN A 1 162 ? 2.703 -22.812 -17.719 1 98 162 GLN A N 1
ATOM 1301 C CA . GLN A 1 162 ? 3.34 -23.812 -18.562 1 98 162 GLN A CA 1
ATOM 1302 C C . GLN A 1 162 ? 3.197 -25.219 -17.953 1 98 162 GLN A C 1
ATOM 1304 O O . GLN A 1 162 ? 2.926 -26.172 -18.672 1 98 162 GLN A O 1
ATOM 1309 N N . THR A 1 163 ? 3.398 -25.266 -16.672 1 97.25 163 THR A N 1
ATOM 1310 C CA . THR A 1 163 ? 3.322 -26.531 -15.961 1 97.25 163 THR A CA 1
ATOM 1311 C C . THR A 1 163 ? 1.894 -27.062 -15.953 1 97.25 163 THR A C 1
ATOM 1313 O O . THR A 1 163 ? 1.657 -28.219 -16.281 1 97.25 163 THR A O 1
ATOM 1316 N N . ILE A 1 164 ? 0.906 -26.219 -15.641 1 95.94 164 ILE A N 1
ATOM 1317 C CA . ILE A 1 164 ? -0.499 -26.594 -15.516 1 95.94 164 ILE A CA 1
ATOM 1318 C C . ILE A 1 164 ? -1.049 -27.031 -16.875 1 95.94 164 ILE A C 1
ATOM 1320 O O . ILE A 1 164 ? -1.754 -28.031 -16.969 1 95.94 164 ILE A O 1
ATOM 1324 N N . LEU A 1 165 ? -0.688 -26.328 -17.953 1 95.56 165 LEU A N 1
ATOM 1325 C CA . LEU A 1 165 ? -1.295 -26.516 -19.266 1 95.56 165 LEU A CA 1
ATOM 1326 C C . LEU A 1 165 ? -0.461 -27.469 -20.125 1 95.56 165 LEU A C 1
ATOM 1328 O O . LEU A 1 165 ? -0.871 -27.828 -21.219 1 95.56 165 LEU A O 1
ATOM 1332 N N . GLU A 1 166 ? 0.714 -27.812 -19.609 1 95.19 166 GLU A N 1
ATOM 1333 C CA . GLU A 1 166 ? 1.626 -28.719 -20.328 1 95.19 166 GLU A CA 1
ATOM 1334 C C . GLU A 1 166 ? 1.919 -28.203 -21.734 1 95.19 166 GLU A C 1
ATOM 1336 O O . GLU A 1 166 ? 1.799 -28.938 -22.703 1 95.19 166 GLU A O 1
ATOM 1341 N N . THR A 1 167 ? 2.221 -27 -21.812 1 96.31 167 THR A N 1
ATOM 1342 C CA . THR A 1 167 ? 2.672 -26.344 -23.031 1 96.31 167 THR A CA 1
ATOM 1343 C C . THR A 1 167 ? 3.691 -25.25 -22.719 1 96.31 167 THR A C 1
ATOM 1345 O O . THR A 1 167 ? 3.604 -24.594 -21.672 1 96.31 167 THR A O 1
ATOM 1348 N N . GLU A 1 168 ? 4.598 -25.031 -23.594 1 97.69 168 GLU A N 1
ATOM 1349 C CA . GLU A 1 168 ? 5.57 -23.953 -23.438 1 97.69 168 GLU A CA 1
ATOM 1350 C C . GLU A 1 168 ? 5.027 -22.625 -23.984 1 97.69 168 GLU A C 1
ATOM 1352 O O . GLU A 1 168 ? 5.602 -21.562 -23.75 1 97.69 168 GLU A O 1
ATOM 1357 N N . ASP A 1 169 ? 3.889 -22.703 -24.672 1 98.12 169 ASP A N 1
ATOM 1358 C CA . ASP A 1 169 ? 3.355 -21.562 -25.406 1 98.12 169 ASP A CA 1
ATOM 1359 C C . ASP A 1 169 ? 2.502 -20.672 -24.516 1 98.12 169 ASP A C 1
ATOM 1361 O O . ASP A 1 169 ? 1.287 -20.578 -24.703 1 98.12 169 ASP A O 1
ATOM 1365 N N . VAL A 1 170 ? 3.195 -20 -23.625 1 98.31 170 VAL A N 1
ATOM 1366 C CA . VAL A 1 170 ? 2.543 -19.094 -22.672 1 98.31 170 VAL A CA 1
ATOM 1367 C C . VAL A 1 170 ? 3.242 -17.734 -22.688 1 98.31 170 VAL A C 1
ATOM 1369 O O . VAL A 1 170 ? 4.461 -17.672 -22.859 1 98.31 170 VAL A O 1
ATOM 1372 N N . ALA A 1 171 ? 2.439 -16.672 -22.547 1 98.69 171 ALA A N 1
ATOM 1373 C CA . ALA A 1 171 ? 2.955 -15.305 -22.422 1 98.69 171 ALA A CA 1
ATOM 1374 C C . ALA A 1 171 ? 2.305 -14.578 -21.25 1 98.69 171 ALA A C 1
ATOM 1376 O O . ALA A 1 171 ? 1.104 -14.719 -21.016 1 98.69 171 ALA A O 1
ATOM 1377 N N . VAL A 1 172 ? 3.104 -13.828 -20.547 1 98.56 172 VAL A N 1
ATOM 1378 C CA . VAL A 1 172 ? 2.629 -13.031 -19.422 1 98.56 172 VAL A CA 1
ATOM 1379 C C . VAL A 1 172 ? 3.135 -11.594 -19.547 1 98.56 172 VAL A C 1
ATOM 1381 O O . VAL A 1 172 ? 4.301 -11.367 -19.875 1 98.56 172 VAL A O 1
ATOM 1384 N N . TYR A 1 173 ? 2.275 -10.672 -19.422 1 98.5 173 TYR A N 1
ATOM 1385 C CA . TYR A 1 173 ? 2.568 -9.242 -19.391 1 98.5 173 TYR A CA 1
ATOM 1386 C C . TYR A 1 173 ? 2.006 -8.594 -18.125 1 98.5 173 TYR A C 1
ATOM 1388 O O . TYR A 1 173 ? 0.854 -8.836 -17.75 1 98.5 173 TYR A O 1
ATOM 1396 N N . MET A 1 174 ? 2.9 -7.785 -17.453 1 97.94 174 MET A N 1
ATOM 1397 C CA . MET A 1 174 ? 2.463 -7.156 -16.203 1 97.94 174 MET A CA 1
ATOM 1398 C C . MET A 1 174 ? 2.863 -5.688 -16.172 1 97.94 174 MET A C 1
ATOM 1400 O O . MET A 1 174 ? 4.012 -5.344 -16.453 1 97.94 174 MET A O 1
ATOM 1404 N N . LYS A 1 175 ? 1.947 -4.848 -15.922 1 97.88 175 LYS A N 1
ATOM 1405 C CA . LYS A 1 175 ? 2.145 -3.422 -15.672 1 97.88 175 LYS A CA 1
ATOM 1406 C C . LYS A 1 175 ? 1.644 -3.029 -14.289 1 97.88 175 LYS A C 1
ATOM 1408 O O . LYS A 1 175 ? 0.465 -3.207 -13.977 1 97.88 175 LYS A O 1
ATOM 1413 N N . ALA A 1 176 ? 2.582 -2.555 -13.453 1 97.38 176 ALA A N 1
ATOM 1414 C CA . ALA A 1 176 ? 2.164 -2.314 -12.078 1 97.38 176 ALA A CA 1
ATOM 1415 C C . ALA A 1 176 ? 2.822 -1.058 -11.516 1 97.38 176 ALA A C 1
ATOM 1417 O O . ALA A 1 176 ? 3.92 -0.686 -11.93 1 97.38 176 ALA A O 1
ATOM 1418 N N . THR A 1 177 ? 2.109 -0.407 -10.602 1 96.38 177 THR A N 1
ATOM 1419 C CA . THR A 1 177 ? 2.613 0.709 -9.805 1 96.38 177 THR A CA 1
ATOM 1420 C C . THR A 1 177 ? 3.145 0.221 -8.461 1 96.38 177 THR A C 1
ATOM 1422 O O . THR A 1 177 ? 2.473 -0.539 -7.762 1 96.38 177 THR A O 1
ATOM 1425 N N . HIS A 1 178 ? 4.371 0.625 -8.219 1 97.06 178 HIS A N 1
ATOM 1426 C CA . HIS A 1 178 ? 4.984 0.335 -6.93 1 97.06 178 HIS A CA 1
ATOM 1427 C C . HIS A 1 178 ? 4.82 1.505 -5.965 1 97.06 178 HIS A C 1
ATOM 1429 O O . HIS A 1 178 ? 5.492 2.529 -6.105 1 97.06 178 HIS A O 1
ATOM 1435 N N . PHE A 1 179 ? 4.074 1.291 -4.918 1 95.94 179 PHE A N 1
ATOM 1436 C CA . PHE A 1 179 ? 3.779 2.4 -4.02 1 95.94 179 PHE A CA 1
ATOM 1437 C C . PHE A 1 179 ? 4.953 2.674 -3.092 1 95.94 179 PHE A C 1
ATOM 1439 O O . PHE A 1 179 ? 5.023 3.734 -2.465 1 95.94 179 PHE A O 1
ATOM 1446 N N . CYS A 1 180 ? 5.895 1.725 -2.947 1 95.12 180 CYS A N 1
ATOM 1447 C CA . CYS A 1 180 ? 7.117 2.016 -2.209 1 95.12 180 CYS A CA 1
ATOM 1448 C C . CYS A 1 180 ? 7.93 3.1 -2.906 1 95.12 180 CYS A C 1
ATOM 1450 O O . CYS A 1 180 ? 8.68 3.834 -2.26 1 95.12 180 CYS A O 1
ATOM 1452 N N . VAL A 1 181 ? 7.738 3.221 -4.191 1 91.56 181 VAL A N 1
ATOM 1453 C CA . VAL A 1 181 ? 8.414 4.258 -4.965 1 91.56 181 VAL A CA 1
ATOM 1454 C C . VAL A 1 181 ? 7.637 5.57 -4.859 1 91.56 181 VAL A C 1
ATOM 1456 O O . VAL A 1 181 ? 8.227 6.652 -4.895 1 91.56 181 VAL A O 1
ATOM 1459 N N . LYS A 1 182 ? 6.387 5.434 -4.66 1 89.88 182 LYS A N 1
ATOM 1460 C CA . LYS A 1 182 ? 5.508 6.598 -4.613 1 89.88 182 LYS A CA 1
ATOM 1461 C C . LYS A 1 182 ? 5.516 7.238 -3.23 1 89.88 182 LYS A C 1
ATOM 1463 O O . LYS A 1 182 ? 5.477 8.461 -3.107 1 89.88 182 LYS A O 1
ATOM 1468 N N . CYS A 1 183 ? 5.633 6.461 -2.195 1 87.44 183 CYS A N 1
ATOM 1469 C CA . CYS A 1 183 ? 5.359 6.98 -0.859 1 87.44 183 CYS A CA 1
ATOM 1470 C C . CYS A 1 183 ? 6.656 7.316 -0.131 1 87.44 183 CYS A C 1
ATOM 1472 O O . CYS A 1 183 ? 6.633 7.949 0.927 1 87.44 183 CYS A O 1
ATOM 1474 N N . ARG A 1 184 ? 7.742 6.969 -0.75 1 85.44 184 ARG A N 1
ATOM 1475 C CA . ARG A 1 184 ? 9.008 7.195 -0.06 1 85.44 184 ARG A CA 1
ATOM 1476 C C . ARG A 1 184 ? 10.125 7.504 -1.053 1 85.44 184 ARG A C 1
ATOM 1478 O O . ARG A 1 184 ? 10 7.223 -2.246 1 85.44 184 ARG A O 1
ATOM 1485 N N . GLY A 1 185 ? 11.188 8.094 -0.514 1 83.88 185 GLY A N 1
ATOM 1486 C CA . GLY A 1 185 ? 12.336 8.391 -1.354 1 83.88 185 GLY A CA 1
ATOM 1487 C C . GLY A 1 185 ? 12.039 9.43 -2.422 1 83.88 185 GLY A C 1
ATOM 1488 O O . GLY A 1 185 ? 11.609 10.539 -2.111 1 83.88 185 GLY A O 1
ATOM 1489 N N . ILE A 1 186 ? 12.102 9.117 -3.633 1 76.56 186 ILE A N 1
ATOM 1490 C CA . ILE A 1 186 ? 11.961 10 -4.785 1 76.56 186 ILE A CA 1
ATOM 1491 C C . ILE A 1 186 ? 10.508 10.445 -4.918 1 76.56 186 ILE A C 1
ATOM 1493 O O . ILE A 1 186 ? 10.219 11.453 -5.57 1 76.56 186 ILE A O 1
ATOM 1497 N N . LYS A 1 187 ? 9.57 9.69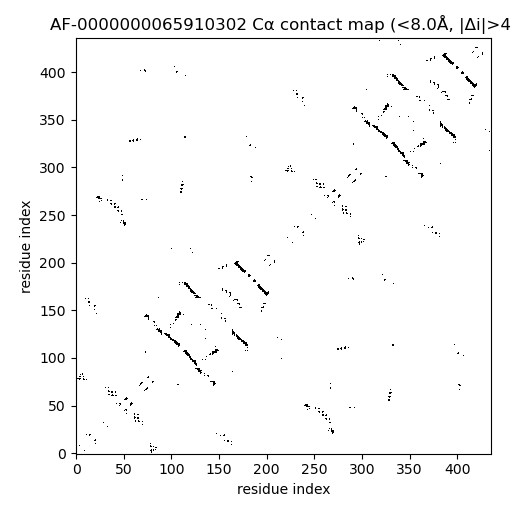5 -4.367 1 84.38 187 LYS A N 1
ATOM 1498 C CA . LYS A 1 187 ? 8.133 9.969 -4.359 1 84.38 187 LYS A CA 1
ATOM 1499 C C . LYS A 1 187 ? 7.625 10.297 -5.762 1 84.38 187 LYS A C 1
ATOM 1501 O O . LYS A 1 187 ? 6.953 11.312 -5.961 1 84.38 187 LYS A O 1
ATOM 1506 N N . ASP A 1 188 ? 8.031 9.391 -6.723 1 81.94 188 ASP A N 1
ATOM 1507 C CA . ASP A 1 188 ? 7.566 9.5 -8.102 1 81.94 188 ASP A CA 1
ATOM 1508 C C . ASP A 1 188 ? 6.113 9.039 -8.227 1 81.94 188 ASP A C 1
ATOM 1510 O O . ASP A 1 188 ? 5.828 7.844 -8.156 1 81.94 188 ASP A O 1
ATOM 1514 N N . THR A 1 189 ? 5.23 9.906 -8.547 1 84.44 189 THR A N 1
ATOM 1515 C CA . THR A 1 189 ? 3.801 9.617 -8.5 1 84.44 189 THR A CA 1
ATOM 1516 C C . THR A 1 189 ? 3.299 9.125 -9.852 1 84.44 189 THR A C 1
ATOM 1518 O O . THR A 1 189 ? 2.154 8.68 -9.969 1 84.44 189 THR A O 1
ATOM 1521 N N . ASN A 1 190 ? 4.141 9.047 -10.812 1 85.19 190 ASN A N 1
ATOM 1522 C CA . ASN A 1 190 ? 3.631 8.766 -12.148 1 85.19 190 ASN A CA 1
ATOM 1523 C C . ASN A 1 190 ? 4.262 7.504 -12.734 1 85.19 190 ASN A C 1
ATOM 1525 O O . ASN A 1 190 ? 3.764 6.957 -13.719 1 85.19 190 ASN A O 1
ATOM 1529 N N . SER A 1 191 ? 5.227 6.988 -12.133 1 89.44 191 SER A N 1
ATOM 1530 C CA . SER A 1 191 ? 5.973 5.895 -12.742 1 89.44 191 SER A CA 1
ATOM 1531 C C . SER A 1 191 ? 5.27 4.559 -12.539 1 89.44 191 SER A C 1
ATOM 1533 O O . SER A 1 191 ? 4.492 4.402 -11.594 1 89.44 191 SER A O 1
ATOM 1535 N N . TYR A 1 192 ? 5.473 3.686 -13.438 1 95.44 192 TYR A N 1
ATOM 1536 C CA . TYR A 1 192 ? 5.047 2.293 -13.359 1 95.44 192 TYR A CA 1
ATOM 1537 C C . TYR A 1 192 ? 6.113 1.363 -13.922 1 95.44 192 TYR A C 1
ATOM 1539 O O . TYR A 1 192 ? 7.027 1.81 -14.625 1 95.44 192 TYR A O 1
ATOM 1547 N N . THR A 1 193 ? 6.031 0.1 -13.586 1 96.44 193 THR A N 1
ATOM 1548 C CA . THR A 1 193 ? 6.961 -0.919 -14.055 1 96.44 193 THR A CA 1
ATOM 1549 C C . THR A 1 193 ? 6.254 -1.921 -14.969 1 96.44 193 THR A C 1
ATOM 1551 O O . THR A 1 193 ? 5.129 -2.336 -14.68 1 96.44 193 THR A O 1
ATOM 1554 N N . VAL A 1 194 ? 6.895 -2.223 -16.094 1 97.69 194 VAL A N 1
ATOM 1555 C CA . VAL A 1 194 ? 6.391 -3.248 -17 1 97.69 194 VAL A CA 1
ATOM 1556 C C . VAL A 1 194 ? 7.363 -4.426 -17.031 1 97.69 194 VAL A C 1
ATOM 1558 O O . VAL A 1 194 ? 8.57 -4.234 -17.188 1 97.69 194 VAL A O 1
ATOM 1561 N N . THR A 1 195 ? 6.863 -5.629 -16.781 1 98.12 195 THR A N 1
ATOM 1562 C CA . THR A 1 195 ? 7.613 -6.863 -16.984 1 98.12 195 THR A CA 1
ATOM 1563 C C . THR A 1 195 ? 6.848 -7.82 -17.891 1 98.12 195 THR A C 1
ATOM 1565 O O . THR A 1 195 ? 5.617 -7.785 -17.938 1 98.12 195 THR A O 1
ATOM 1568 N N . SER A 1 196 ? 7.555 -8.578 -18.641 1 97.69 196 SER A N 1
ATOM 1569 C CA . SER A 1 196 ? 6.965 -9.602 -19.5 1 97.69 196 SER A CA 1
ATOM 1570 C C . SER A 1 196 ? 7.789 -10.891 -19.484 1 97.69 196 SER A C 1
ATOM 1572 O O . SER A 1 196 ? 8.984 -10.859 -19.188 1 97.69 196 SER A O 1
ATOM 1574 N N . ALA A 1 197 ? 7.164 -12 -19.688 1 98.19 197 ALA A N 1
ATOM 1575 C CA . ALA A 1 197 ? 7.77 -13.32 -19.828 1 98.19 197 ALA A CA 1
ATOM 1576 C C . ALA A 1 197 ? 7.109 -14.109 -20.953 1 98.19 197 ALA A C 1
ATOM 1578 O O . ALA A 1 197 ? 5.887 -14.094 -21.094 1 98.19 197 ALA A O 1
ATOM 1579 N N . PHE A 1 198 ? 7.969 -14.695 -21.75 1 98.25 198 PHE A N 1
ATOM 1580 C CA . PHE A 1 198 ? 7.492 -15.406 -22.938 1 98.25 198 PHE A CA 1
ATOM 1581 C C . PHE A 1 198 ? 8.055 -16.812 -22.984 1 98.25 198 PHE A C 1
ATOM 1583 O O . PHE A 1 198 ? 9.211 -17.047 -22.625 1 98.25 198 PHE A O 1
ATOM 1590 N N . GLY A 1 199 ? 7.188 -17.766 -23.438 1 98.06 199 GLY A N 1
ATOM 1591 C CA . GLY A 1 199 ? 7.609 -19.141 -23.672 1 98.06 199 GLY A CA 1
ATOM 1592 C C . GLY A 1 199 ? 7.125 -19.703 -24.984 1 98.06 199 GLY A C 1
ATOM 1593 O O . GLY A 1 199 ? 6.121 -19.25 -25.531 1 98.06 199 GLY A O 1
ATOM 1594 N N . GLY A 1 200 ? 7.848 -20.719 -25.5 1 97.94 200 GLY A N 1
ATOM 1595 C CA . GLY A 1 200 ? 7.438 -21.406 -26.719 1 97.94 200 GLY A CA 1
ATOM 1596 C C . GLY A 1 200 ? 7.312 -20.5 -27.922 1 97.94 200 GLY A C 1
ATOM 1597 O O . GLY A 1 200 ? 8.242 -19.75 -28.234 1 97.94 200 GLY A O 1
ATOM 1598 N N . VAL A 1 201 ? 6.125 -20.516 -28.469 1 97.31 201 VAL A N 1
ATOM 1599 C CA . VAL A 1 201 ? 5.898 -19.812 -29.734 1 97.31 201 VAL A CA 1
ATOM 1600 C C . VAL A 1 201 ? 6.047 -18.312 -29.516 1 97.31 201 VAL A C 1
ATOM 1602 O O . VAL A 1 201 ? 6.488 -17.578 -30.406 1 97.31 201 VAL A O 1
ATOM 1605 N N . PHE A 1 202 ? 5.777 -17.812 -28.281 1 97.38 202 PHE A N 1
ATOM 1606 C CA . PHE A 1 202 ? 5.871 -16.375 -28 1 97.38 202 PHE A CA 1
ATOM 1607 C C . PHE A 1 202 ? 7.328 -15.93 -27.938 1 97.38 202 PHE A C 1
ATOM 1609 O O . PHE A 1 202 ? 7.629 -14.75 -28.125 1 97.38 202 PHE A O 1
ATOM 1616 N N . LEU A 1 203 ? 8.133 -16.812 -27.609 1 96 203 LEU A N 1
ATOM 1617 C CA . LEU A 1 203 ? 9.562 -16.531 -27.547 1 96 203 LEU A CA 1
ATOM 1618 C C . LEU A 1 203 ? 10.211 -16.719 -28.922 1 96 203 LEU A C 1
ATOM 1620 O O . LEU A 1 203 ? 11.102 -15.953 -29.297 1 96 203 LEU A O 1
ATOM 1624 N N . GLU A 1 204 ? 9.711 -17.703 -29.688 1 96.81 204 GLU A N 1
ATOM 1625 C CA . GLU A 1 204 ? 10.359 -18.141 -30.922 1 96.81 204 GLU A CA 1
ATOM 1626 C C . GLU A 1 204 ? 9.875 -17.328 -32.125 1 96.81 204 GLU A C 1
ATOM 1628 O O . GLU A 1 204 ? 10.609 -17.156 -33.094 1 96.81 204 GLU A O 1
ATOM 1633 N N . ASP A 1 205 ? 8.664 -16.953 -32.094 1 96.56 205 ASP A N 1
ATOM 1634 C CA . ASP A 1 205 ? 8.047 -16.25 -33.219 1 96.56 205 ASP A CA 1
ATOM 1635 C C . ASP A 1 205 ? 7.742 -14.805 -32.875 1 96.56 205 ASP A C 1
ATOM 1637 O O . ASP A 1 205 ? 6.758 -14.516 -32.188 1 96.56 205 ASP A O 1
ATOM 1641 N N . ARG A 1 206 ? 8.43 -13.922 -33.5 1 94.56 206 ARG A N 1
ATOM 1642 C CA . ARG A 1 206 ? 8.312 -12.5 -33.219 1 94.56 206 ARG A CA 1
ATOM 1643 C C . ARG A 1 206 ? 6.93 -11.977 -33.594 1 94.56 206 ARG A C 1
ATOM 1645 O O . ARG A 1 206 ? 6.387 -11.086 -32.938 1 94.56 206 ARG A O 1
ATOM 1652 N N . GLU A 1 207 ? 6.418 -12.492 -34.625 1 96.12 207 GLU A N 1
ATOM 1653 C CA . GLU A 1 207 ? 5.102 -12.047 -35.062 1 96.12 207 GLU A CA 1
ATOM 1654 C C . GLU A 1 207 ? 4.02 -12.414 -34.062 1 96.12 207 GLU A C 1
ATOM 1656 O O . GLU A 1 207 ? 3.121 -11.617 -33.781 1 96.12 207 GLU A O 1
ATOM 1661 N N . THR A 1 208 ? 4.133 -13.586 -33.594 1 95.44 208 THR A N 1
ATOM 1662 C CA . THR A 1 208 ? 3.193 -14.031 -32.562 1 95.44 208 THR A CA 1
ATOM 1663 C C . THR A 1 208 ? 3.309 -13.156 -31.312 1 95.44 208 THR A C 1
ATOM 1665 O O . THR A 1 208 ? 2.295 -12.758 -30.734 1 95.44 208 THR A O 1
ATOM 1668 N N . ARG A 1 209 ? 4.512 -12.859 -30.938 1 96 209 ARG A N 1
ATOM 1669 C CA . ARG A 1 209 ? 4.75 -12.008 -29.766 1 96 209 ARG A CA 1
ATOM 1670 C C . ARG A 1 209 ? 4.184 -10.609 -29.984 1 96 209 ARG A C 1
ATOM 1672 O O . ARG A 1 209 ? 3.543 -10.047 -29.094 1 96 209 ARG A O 1
ATOM 1679 N N . LYS A 1 210 ? 4.375 -10.094 -31.156 1 95.5 210 LYS A N 1
ATOM 1680 C CA . LYS A 1 210 ? 3.857 -8.773 -31.5 1 95.5 210 LYS A CA 1
ATOM 1681 C C . LYS A 1 210 ? 2.332 -8.758 -31.469 1 95.5 210 LYS A C 1
ATOM 1683 O O . LYS A 1 210 ? 1.73 -7.773 -31.016 1 95.5 210 LYS A O 1
ATOM 1688 N N . GLU A 1 211 ? 1.783 -9.742 -31.969 1 94.38 211 GLU A N 1
ATOM 1689 C CA . GLU A 1 211 ? 0.328 -9.852 -31.938 1 94.38 211 GLU A CA 1
ATOM 1690 C C . GLU A 1 211 ? -0.193 -9.797 -30.5 1 94.38 211 GLU A C 1
ATOM 1692 O O . GLU A 1 211 ? -1.134 -9.062 -30.203 1 94.38 211 GLU A O 1
ATOM 1697 N N . PHE A 1 212 ? 0.442 -10.562 -29.688 1 95.38 212 PHE A N 1
ATOM 1698 C CA . PHE A 1 212 ? 0.075 -10.57 -28.281 1 95.38 212 PHE A CA 1
ATOM 1699 C C . PHE A 1 212 ? 0.19 -9.172 -27.688 1 95.38 212 PHE A C 1
ATOM 1701 O O . PHE A 1 212 ? -0.767 -8.664 -27.094 1 95.38 212 PHE A O 1
ATOM 1708 N N . LEU A 1 213 ? 1.305 -8.516 -27.875 1 95.75 213 LEU A N 1
ATOM 1709 C CA . LEU A 1 213 ? 1.574 -7.207 -27.281 1 95.75 213 LEU A CA 1
ATOM 1710 C C . LEU A 1 213 ? 0.627 -6.152 -27.859 1 95.75 213 LEU A C 1
ATOM 1712 O O . LEU A 1 213 ? 0.219 -5.234 -27.141 1 95.75 213 LEU A O 1
ATOM 1716 N N . SER A 1 214 ? 0.244 -6.305 -29.047 1 94.69 214 SER A N 1
ATOM 1717 C CA . SER A 1 214 ? -0.66 -5.355 -29.688 1 94.69 214 SER A CA 1
ATOM 1718 C C . SER A 1 214 ? -2.066 -5.449 -29.109 1 94.69 214 SER A C 1
ATOM 1720 O O . SER A 1 214 ? -2.801 -4.461 -29.078 1 94.69 214 SER A O 1
ATOM 1722 N N . LEU A 1 215 ? -2.387 -6.582 -28.625 1 92.62 215 LEU A N 1
ATOM 1723 C CA . LEU A 1 215 ? -3.723 -6.809 -28.078 1 92.62 215 LEU A CA 1
ATOM 1724 C C . LEU A 1 215 ? -3.832 -6.258 -26.656 1 92.62 215 LEU A C 1
ATOM 1726 O O . LEU A 1 215 ? -4.93 -5.938 -26.203 1 92.62 215 LEU A O 1
ATOM 1730 N N . ILE A 1 216 ? -2.77 -6.246 -25.906 1 90.69 216 ILE A N 1
ATOM 1731 C CA . ILE A 1 216 ? -2.756 -5.773 -24.531 1 90.69 216 ILE A CA 1
ATOM 1732 C C . ILE A 1 216 ? -2.834 -4.246 -24.5 1 90.69 216 ILE A C 1
ATOM 1734 O O . ILE A 1 216 ? -3.473 -3.666 -23.625 1 90.69 216 ILE A O 1
ATOM 1738 N N . ASN A 1 217 ? -2.047 -3.469 -25.219 1 72.69 217 ASN A N 1
ATOM 1739 C CA . ASN A 1 217 ? -1.92 -2.016 -25.266 1 72.69 217 ASN A CA 1
ATOM 1740 C C . ASN A 1 217 ? -3.209 -1.358 -25.75 1 72.69 217 ASN A C 1
ATOM 1742 O O . ASN A 1 217 ? -3.25 -0.145 -25.969 1 72.69 217 ASN A O 1
ATOM 1746 N N . LYS A 1 218 ? -4.184 -2.043 -26 1 57.06 218 LYS A N 1
ATOM 1747 C CA . LYS A 1 218 ? -5.398 -1.396 -26.484 1 57.06 218 LYS A CA 1
ATOM 1748 C C . LYS A 1 218 ? -6.359 -1.098 -25.344 1 57.06 218 LYS A C 1
ATOM 1750 O O . LYS A 1 218 ? -6.383 -1.816 -24.344 1 57.06 218 LYS A O 1
ATOM 1755 N N . MET B 1 1 ? 15.797 19.25 23.781 1 42.38 1 MET B N 1
ATOM 1756 C CA . MET B 1 1 ? 14.742 18.672 22.953 1 42.38 1 MET B CA 1
ATOM 1757 C C . MET B 1 1 ? 14.367 19.625 21.812 1 42.38 1 MET B C 1
ATOM 1759 O O . MET B 1 1 ? 14.117 20.812 22.047 1 42.38 1 MET B O 1
ATOM 1763 N N . SER B 1 2 ? 14.875 19.344 20.672 1 53.53 2 SER B N 1
ATOM 1764 C CA . SER B 1 2 ? 14.836 20.344 19.609 1 53.53 2 SER B CA 1
ATOM 1765 C C . SER B 1 2 ? 13.461 21 19.516 1 53.53 2 SER B C 1
ATOM 1767 O O . SER B 1 2 ? 12.438 20.328 19.641 1 53.53 2 SER B O 1
ATOM 1769 N N . ARG B 1 3 ? 13.359 22.234 19.734 1 77.25 3 ARG B N 1
ATOM 1770 C CA . ARG B 1 3 ? 12.203 23.125 19.891 1 77.25 3 ARG B CA 1
ATOM 1771 C C . ARG B 1 3 ? 11.367 23.156 18.625 1 77.25 3 ARG B C 1
ATOM 1773 O O . ARG B 1 3 ? 11.898 23.359 17.516 1 77.25 3 ARG B O 1
ATOM 1780 N N . ILE B 1 4 ? 10.25 22.375 18.578 1 89.5 4 ILE B N 1
ATOM 1781 C CA . ILE B 1 4 ? 9.344 22.438 17.438 1 89.5 4 ILE B CA 1
ATOM 1782 C C . ILE B 1 4 ? 8.977 23.891 17.156 1 89.5 4 ILE B C 1
ATOM 1784 O O . ILE B 1 4 ? 9.078 24.75 18.031 1 89.5 4 ILE B O 1
ATOM 1788 N N . SER B 1 5 ? 8.789 24.25 15.891 1 92.06 5 SER B N 1
ATOM 1789 C CA . SER B 1 5 ? 8.453 25.609 15.484 1 92.06 5 SER B CA 1
ATOM 1790 C C . SER B 1 5 ? 7.195 26.109 16.188 1 92.06 5 SER B C 1
ATOM 1792 O O . SER B 1 5 ? 6.398 25.297 16.688 1 92.06 5 SER B O 1
ATOM 1794 N N . ALA B 1 6 ? 7.055 27.422 16.281 1 91.75 6 ALA B N 1
ATOM 1795 C CA . ALA B 1 6 ? 5.879 28.016 16.906 1 91.75 6 ALA B CA 1
ATOM 1796 C C . ALA B 1 6 ? 4.602 27.609 16.172 1 91.75 6 ALA B C 1
ATOM 1798 O O . ALA B 1 6 ? 3.576 27.344 16.812 1 91.75 6 ALA B O 1
ATOM 1799 N N . GLU B 1 7 ? 4.672 27.516 14.844 1 92.75 7 GLU B N 1
ATOM 1800 C CA . GLU B 1 7 ? 3.527 27.094 14.039 1 92.75 7 GLU B CA 1
ATOM 1801 C C . GLU B 1 7 ? 3.146 25.656 14.328 1 92.75 7 GLU B C 1
ATOM 1803 O O . GLU B 1 7 ? 1.964 25.328 14.445 1 92.75 7 GLU B O 1
ATOM 1808 N N . ALA B 1 8 ? 4.148 24.797 14.438 1 96.25 8 ALA B N 1
ATOM 1809 C CA . ALA B 1 8 ? 3.912 23.391 14.75 1 96.25 8 ALA B CA 1
ATOM 1810 C C . ALA B 1 8 ? 3.227 23.234 16.109 1 96.25 8 ALA B C 1
ATOM 1812 O O . ALA B 1 8 ? 2.291 22.438 16.25 1 96.25 8 ALA B O 1
ATOM 1813 N N . GLU B 1 9 ? 3.713 24.016 17.047 1 96.38 9 GLU B N 1
ATOM 1814 C CA . GLU B 1 9 ? 3.137 23.953 18.391 1 96.38 9 GLU B CA 1
ATOM 1815 C C . GLU B 1 9 ? 1.682 24.422 18.375 1 96.38 9 GLU B C 1
ATOM 1817 O O . GLU B 1 9 ? 0.833 23.812 19.031 1 96.38 9 GLU B O 1
ATOM 1822 N N . LYS B 1 10 ? 1.44 25.5 17.688 1 96.25 10 LYS B N 1
ATOM 1823 C CA . LYS B 1 10 ? 0.081 26.031 17.609 1 96.25 10 LYS B CA 1
ATOM 1824 C C . LYS B 1 10 ? -0.861 25.016 16.969 1 96.25 10 LYS B C 1
ATOM 1826 O O . LYS B 1 10 ? -1.966 24.781 17.469 1 96.25 10 LYS B O 1
ATOM 1831 N N . VAL B 1 11 ? -0.436 24.391 15.898 1 97.75 11 VAL B N 1
ATOM 1832 C CA . VAL B 1 11 ? -1.245 23.391 15.195 1 97.75 11 VAL B CA 1
ATOM 1833 C C . VAL B 1 11 ? -1.466 22.172 16.078 1 97.75 11 VAL B C 1
ATOM 1835 O O . VAL B 1 11 ? -2.592 21.688 16.219 1 97.75 11 VAL B O 1
ATOM 1838 N N . ARG B 1 12 ? -0.406 21.656 16.672 1 97.62 12 ARG B N 1
ATOM 1839 C CA . ARG B 1 12 ? -0.5 20.5 17.562 1 97.62 12 ARG B CA 1
ATOM 1840 C C . ARG B 1 12 ? -1.497 20.766 18.688 1 97.62 12 ARG B C 1
ATOM 1842 O O . ARG B 1 12 ? -2.35 19.922 18.984 1 97.62 12 ARG B O 1
ATOM 1849 N N . HIS B 1 13 ? -1.393 21.938 19.312 1 97.75 13 HIS B N 1
ATOM 1850 C CA . HIS B 1 13 ? -2.295 22.312 20.391 1 97.75 13 HIS B CA 1
ATOM 1851 C C . HIS B 1 13 ? -3.744 22.344 19.922 1 97.75 13 HIS B C 1
ATOM 1853 O O . HIS B 1 13 ? -4.645 21.859 20.625 1 97.75 13 HIS B O 1
ATOM 1859 N N . ALA B 1 14 ? -3.936 22.906 18.766 1 98.25 14 ALA B N 1
ATOM 1860 C CA . ALA B 1 14 ? -5.281 22.984 18.203 1 98.25 14 ALA B CA 1
ATOM 1861 C C . ALA B 1 14 ? -5.859 21.594 17.969 1 98.25 14 ALA B C 1
ATOM 1863 O O . ALA B 1 14 ? -7.031 21.344 18.281 1 98.25 14 ALA B O 1
ATOM 1864 N N . LEU B 1 15 ? -5.059 20.656 17.453 1 98.44 15 LEU B N 1
ATOM 1865 C CA . LEU B 1 15 ? -5.508 19.297 17.172 1 98.44 15 LEU B CA 1
ATOM 1866 C C . LEU B 1 15 ? -5.848 18.578 18.469 1 98.44 15 LEU B C 1
ATOM 1868 O O . LEU B 1 15 ? -6.84 17.844 18.531 1 98.44 15 LEU B O 1
ATOM 1872 N N . ILE B 1 16 ? -5.016 18.734 19.469 1 97.62 16 ILE B N 1
ATOM 1873 C CA . ILE B 1 16 ? -5.238 18.109 20.766 1 97.62 16 ILE B CA 1
ATOM 1874 C C . ILE B 1 16 ? -6.531 18.641 21.391 1 97.62 16 ILE B C 1
ATOM 1876 O O . ILE B 1 16 ? -7.355 17.859 21.875 1 97.62 16 ILE B O 1
ATOM 1880 N N . GLU B 1 17 ? -6.727 19.906 21.359 1 98.06 17 GLU B N 1
ATOM 1881 C CA . GLU B 1 17 ? -7.914 20.547 21.922 1 98.06 17 GLU B CA 1
ATOM 1882 C C . GLU B 1 17 ? -9.18 20.031 21.25 1 98.06 17 GLU B C 1
ATOM 1884 O O . GLU B 1 17 ? -10.195 19.797 21.906 1 98.06 17 GLU B O 1
ATOM 1889 N N . LYS B 1 18 ? -9.148 19.875 19.938 1 97.81 18 LYS B N 1
ATOM 1890 C CA . LYS B 1 18 ? -10.305 19.422 19.188 1 97.81 18 LYS B CA 1
ATOM 1891 C C . LYS B 1 18 ? -10.5 17.906 19.312 1 97.81 18 LYS B C 1
ATOM 1893 O O . LYS B 1 18 ? -11.562 17.391 18.969 1 97.81 18 LYS B O 1
ATOM 1898 N N . GLY B 1 19 ? -9.469 17.156 19.719 1 97.25 19 GLY B N 1
ATOM 1899 C CA . GLY B 1 19 ? -9.562 15.719 19.922 1 97.25 19 GLY B CA 1
ATOM 1900 C C . GLY B 1 19 ? -9.344 14.922 18.641 1 97.25 19 GLY B C 1
ATOM 1901 O O . GLY B 1 19 ? -9.867 13.812 18.5 1 97.25 19 GLY B O 1
ATOM 1902 N N . ILE B 1 20 ? -8.57 15.5 17.688 1 97.88 20 ILE B N 1
ATOM 1903 C CA . ILE B 1 20 ? -8.414 14.797 16.422 1 97.88 20 ILE B CA 1
ATOM 1904 C C . ILE B 1 20 ? -6.934 14.555 16.141 1 97.88 20 ILE B C 1
ATOM 1906 O O . ILE B 1 20 ? -6.543 14.297 15 1 97.88 20 ILE B O 1
ATOM 1910 N N . GLU B 1 21 ? -6.066 14.773 17.156 1 97.81 21 GLU B N 1
ATOM 1911 C CA . GLU B 1 21 ? -4.672 14.367 17.016 1 97.81 21 GLU B CA 1
ATOM 1912 C C . GLU B 1 21 ? -4.547 12.844 16.953 1 97.81 21 GLU B C 1
ATOM 1914 O O . GLU B 1 21 ? -5.398 12.125 17.469 1 97.81 21 GLU B O 1
ATOM 1919 N N . THR B 1 22 ? -3.52 12.352 16.203 1 97.38 22 THR B N 1
ATOM 1920 C CA . THR B 1 22 ? -3.23 10.922 16.203 1 97.38 22 THR B CA 1
ATOM 1921 C C . THR B 1 22 ? -2.98 10.414 17.609 1 97.38 22 THR B C 1
ATOM 1923 O O . THR B 1 22 ? -2.26 11.039 18.391 1 97.38 22 THR B O 1
ATOM 1926 N N . PRO B 1 23 ? -3.676 9.375 17.969 1 97.38 23 PRO B N 1
ATOM 1927 C CA . PRO B 1 23 ? -3.412 8.828 19.297 1 97.38 23 PRO B CA 1
ATOM 1928 C C . PRO B 1 23 ? -1.969 8.359 19.469 1 97.38 23 PRO B C 1
ATOM 1930 O O . PRO B 1 23 ? -1.543 7.41 18.812 1 97.38 23 PRO B O 1
ATOM 1933 N N . MET B 1 24 ? -1.294 8.969 20.344 1 97.44 24 MET B N 1
ATOM 1934 C CA . MET B 1 24 ? 0.125 8.672 20.516 1 97.44 24 MET B CA 1
ATOM 1935 C C . MET B 1 24 ? 0.474 8.477 21.984 1 97.44 24 MET B C 1
ATOM 1937 O O . MET B 1 24 ? -0.285 8.883 22.859 1 97.44 24 MET B O 1
ATOM 1941 N N . ILE B 1 25 ? 1.577 7.887 22.25 1 97.06 25 ILE B N 1
ATOM 1942 C CA . ILE B 1 25 ? 2.164 7.773 23.578 1 97.06 25 ILE B CA 1
ATOM 1943 C C . ILE B 1 25 ? 3.502 8.508 23.625 1 97.06 25 ILE B C 1
ATOM 1945 O O . ILE B 1 25 ? 4.086 8.805 22.578 1 97.06 25 ILE B O 1
ATOM 1949 N N . ALA B 1 26 ? 3.879 8.852 24.828 1 94.69 26 ALA B N 1
ATOM 1950 C CA . ALA B 1 26 ? 5.195 9.469 24.969 1 94.69 26 ALA B CA 1
ATOM 1951 C C . ALA B 1 26 ? 6.309 8.477 24.641 1 94.69 26 ALA B C 1
ATOM 1953 O O . ALA B 1 26 ? 6.289 7.336 25.094 1 94.69 26 ALA B O 1
ATOM 1954 N N . LEU B 1 27 ? 7.215 8.945 23.828 1 95 27 LEU B N 1
ATOM 1955 C CA . LEU B 1 27 ? 8.344 8.102 23.453 1 95 27 LEU B CA 1
ATOM 1956 C C . LEU B 1 27 ? 9.438 8.156 24.5 1 95 27 LEU B C 1
ATOM 1958 O O . LEU B 1 27 ? 9.789 9.234 25 1 95 27 LEU B O 1
ATOM 1962 N N . THR B 1 28 ? 9.93 7.02 24.844 1 95.19 28 THR B N 1
ATOM 1963 C CA . THR B 1 28 ? 10.953 6.953 25.875 1 95.19 28 THR B CA 1
ATOM 1964 C C . THR B 1 28 ? 12.297 6.547 25.297 1 95.19 28 THR B C 1
ATOM 1966 O O . THR B 1 28 ? 13.336 6.695 25.938 1 95.19 28 THR B O 1
ATOM 1969 N N . LYS B 1 29 ? 12.367 6.059 24.156 1 96.94 29 LYS B N 1
ATOM 1970 C CA . LYS B 1 29 ? 13.594 5.621 23.484 1 96.94 29 LYS B CA 1
ATOM 1971 C C . LYS B 1 29 ? 13.984 6.59 22.375 1 96.94 29 LYS B C 1
ATOM 1973 O O . LYS B 1 29 ? 13.133 7.27 21.797 1 96.94 29 LYS B O 1
ATOM 1978 N N . SER B 1 30 ? 15.211 6.629 22.094 1 97.19 30 SER B N 1
ATOM 1979 C CA . SER B 1 30 ? 15.695 7.449 20.984 1 97.19 30 SER B CA 1
ATOM 1980 C C . SER B 1 30 ? 15.219 6.902 19.641 1 97.19 30 SER B C 1
ATOM 1982 O O . SER B 1 30 ? 14.781 5.754 19.547 1 97.19 30 SER B O 1
ATOM 1984 N N . LYS B 1 31 ? 15.305 7.77 18.672 1 96.44 31 LYS B N 1
ATOM 1985 C CA . LYS B 1 31 ? 14.93 7.367 17.312 1 96.44 31 LYS B CA 1
ATOM 1986 C C . LYS B 1 31 ? 15.719 6.137 16.875 1 96.44 31 LYS B C 1
ATOM 1988 O O . LYS B 1 31 ? 15.148 5.203 16.297 1 96.44 31 LYS B O 1
ATOM 1993 N N . ASN B 1 32 ? 17 6.137 17.141 1 97.5 32 ASN B N 1
ATOM 1994 C CA . ASN B 1 32 ? 17.859 5.02 16.75 1 97.5 32 ASN B CA 1
ATOM 1995 C C . ASN B 1 32 ? 17.469 3.738 17.484 1 97.5 32 ASN B C 1
ATOM 1997 O O . ASN B 1 32 ? 17.438 2.662 16.891 1 97.5 32 ASN B O 1
ATOM 2001 N N . GLU B 1 33 ? 17.188 3.863 18.734 1 98.38 33 GLU B N 1
ATOM 2002 C CA . GLU B 1 33 ? 16.75 2.705 19.5 1 98.38 33 GLU B CA 1
ATOM 2003 C C . GLU B 1 33 ? 15.438 2.145 18.969 1 98.38 33 GLU B C 1
ATOM 2005 O O . GLU B 1 33 ? 15.258 0.926 18.922 1 98.38 33 GLU B O 1
ATOM 2010 N N . ARG B 1 34 ? 14.57 3.01 18.641 1 98.31 34 ARG B N 1
ATOM 2011 C CA . ARG B 1 34 ? 13.289 2.58 18.094 1 98.31 34 ARG B CA 1
ATOM 2012 C C . ARG B 1 34 ? 13.461 1.901 16.75 1 98.31 34 ARG B C 1
ATOM 2014 O O . ARG B 1 34 ? 12.805 0.893 16.469 1 98.31 34 ARG B O 1
ATOM 2021 N N . ARG B 1 35 ? 14.352 2.393 15.922 1 98.25 35 ARG B N 1
ATOM 2022 C CA . ARG B 1 35 ? 14.641 1.759 14.633 1 98.25 35 ARG B CA 1
ATOM 2023 C C . ARG B 1 35 ? 15.141 0.333 14.836 1 98.25 35 ARG B C 1
ATOM 2025 O O . ARG B 1 35 ? 14.68 -0.593 14.164 1 98.25 35 ARG B O 1
ATOM 2032 N N . ILE B 1 36 ? 16.078 0.193 15.719 1 98.69 36 ILE B N 1
ATOM 2033 C CA . ILE B 1 36 ? 16.672 -1.116 15.992 1 98.69 36 ILE B CA 1
ATOM 2034 C C . ILE B 1 36 ? 15.594 -2.055 16.531 1 98.69 36 ILE B C 1
ATOM 2036 O O . ILE B 1 36 ? 15.531 -3.227 16.156 1 98.69 36 ILE B O 1
ATOM 2040 N N . GLY B 1 37 ? 14.789 -1.508 17.453 1 98.75 37 GLY B N 1
ATOM 2041 C CA . GLY B 1 37 ? 13.688 -2.295 17.984 1 98.75 37 GLY B CA 1
ATOM 2042 C C . GLY B 1 37 ? 12.727 -2.781 16.906 1 98.75 37 GLY B C 1
ATOM 2043 O O . GLY B 1 37 ? 12.336 -3.949 16.906 1 98.75 37 GLY B O 1
ATOM 2044 N N . ILE B 1 38 ? 12.328 -1.915 16.031 1 98.81 38 ILE B N 1
ATOM 2045 C CA . ILE B 1 38 ? 11.406 -2.25 14.945 1 98.81 38 ILE B CA 1
ATOM 2046 C C . ILE B 1 38 ? 12.055 -3.258 14 1 98.81 38 ILE B C 1
ATOM 2048 O O . ILE B 1 38 ? 11.414 -4.23 13.586 1 98.81 38 ILE B O 1
ATOM 2052 N N . GLU B 1 39 ? 13.32 -2.996 13.688 1 98.81 39 GLU B N 1
ATOM 2053 C CA . GLU B 1 39 ? 14.062 -3.934 12.852 1 98.81 39 GLU B CA 1
ATOM 2054 C C . GLU B 1 39 ? 14.008 -5.348 13.422 1 98.81 39 GLU B C 1
ATOM 2056 O O . GLU B 1 39 ? 13.711 -6.305 12.703 1 98.81 39 GLU B O 1
ATOM 2061 N N . ASN B 1 40 ? 14.266 -5.5 14.664 1 98.81 40 ASN B N 1
ATOM 2062 C CA . ASN B 1 40 ? 14.281 -6.805 15.32 1 98.81 40 ASN B CA 1
ATOM 2063 C C . ASN B 1 40 ? 12.898 -7.449 15.312 1 98.81 40 ASN B C 1
ATOM 2065 O O . ASN B 1 40 ? 12.773 -8.648 15.055 1 98.81 40 ASN B O 1
ATOM 2069 N N . ARG B 1 41 ? 11.875 -6.664 15.633 1 98.81 41 ARG B N 1
ATOM 2070 C CA . ARG B 1 41 ? 10.516 -7.203 15.641 1 98.81 41 ARG B CA 1
ATOM 2071 C C . ARG B 1 41 ? 10.078 -7.625 14.242 1 98.81 41 ARG B C 1
ATOM 2073 O O . ARG B 1 41 ? 9.445 -8.664 14.07 1 98.81 41 ARG B O 1
ATOM 2080 N N . MET B 1 42 ? 10.461 -6.828 13.234 1 98.75 42 MET B N 1
ATOM 2081 C CA . MET B 1 42 ? 10.055 -7.164 11.875 1 98.75 42 MET B CA 1
ATOM 2082 C C . MET B 1 42 ? 10.805 -8.383 11.359 1 98.75 42 MET B C 1
ATOM 2084 O O . MET B 1 42 ? 10.258 -9.188 10.602 1 98.75 42 MET B O 1
ATOM 2088 N N . ARG B 1 43 ? 12.07 -8.562 11.805 1 98.69 43 ARG B N 1
ATOM 2089 C CA . ARG B 1 43 ? 12.781 -9.797 11.5 1 98.69 43 ARG B CA 1
ATOM 2090 C C . ARG B 1 43 ? 12.008 -11.016 12 1 98.69 43 ARG B C 1
ATOM 2092 O O . ARG B 1 43 ? 11.852 -12 11.273 1 98.69 43 ARG B O 1
ATOM 2099 N N . GLU B 1 44 ? 11.531 -10.914 13.156 1 98.69 44 GLU B N 1
ATOM 2100 C CA . GLU B 1 44 ? 10.766 -12.008 13.734 1 98.69 44 GLU B CA 1
ATOM 2101 C C . GLU B 1 44 ? 9.445 -12.203 12.992 1 98.69 44 GLU B C 1
ATOM 2103 O O . GLU B 1 44 ? 9.031 -13.344 12.75 1 98.69 44 GLU B O 1
ATOM 2108 N N . VAL B 1 45 ? 8.797 -11.117 12.672 1 98.75 45 VAL B N 1
ATOM 2109 C CA . VAL B 1 45 ? 7.547 -11.188 11.93 1 98.75 45 VAL B CA 1
ATOM 2110 C C . VAL B 1 45 ? 7.773 -11.922 10.609 1 98.75 45 VAL B C 1
ATOM 2112 O O . VAL B 1 45 ? 7.02 -12.836 10.258 1 98.75 45 VAL B O 1
ATOM 2115 N N . MET B 1 46 ? 8.82 -11.555 9.898 1 98.75 46 MET B N 1
ATOM 2116 C CA . MET B 1 46 ? 9.117 -12.148 8.594 1 98.75 46 MET B CA 1
ATOM 2117 C C . MET B 1 46 ? 9.438 -13.633 8.734 1 98.75 46 MET B C 1
ATOM 2119 O O . MET B 1 46 ? 9.055 -14.438 7.883 1 98.75 46 MET B O 1
ATOM 2123 N N . GLN B 1 47 ? 10.078 -14.008 9.812 1 98.38 47 GLN B N 1
ATOM 2124 C CA . GLN B 1 47 ? 10.359 -15.414 10.07 1 98.38 47 GLN B CA 1
ATOM 2125 C C . GLN B 1 47 ? 9.078 -16.188 10.367 1 98.38 47 GLN B C 1
ATOM 2127 O O . GLN B 1 47 ? 8.914 -17.328 9.906 1 98.38 47 GLN B O 1
ATOM 2132 N N . LEU B 1 48 ? 8.211 -15.531 11.094 1 98.5 48 LEU B N 1
ATOM 2133 C CA . LEU B 1 48 ? 6.941 -16.172 11.422 1 98.5 48 LEU B CA 1
ATOM 2134 C C . LEU B 1 48 ? 6.082 -16.344 10.172 1 98.5 48 LEU B C 1
ATOM 2136 O O . LEU B 1 48 ? 5.285 -17.281 10.086 1 98.5 48 LEU B O 1
ATOM 2140 N N . ILE B 1 49 ? 6.234 -15.43 9.219 1 98.25 49 ILE B N 1
ATOM 2141 C CA . ILE B 1 49 ? 5.562 -15.531 7.934 1 98.25 49 ILE B CA 1
ATOM 2142 C C . ILE B 1 49 ? 6.16 -16.672 7.125 1 98.25 49 ILE B C 1
ATOM 2144 O O . ILE B 1 49 ? 5.484 -17.281 6.289 1 98.25 49 ILE B O 1
ATOM 2148 N N . GLY B 1 50 ? 7.426 -17.031 7.387 1 98.06 50 GLY B N 1
ATOM 2149 C CA . GLY B 1 50 ? 8.094 -18.156 6.734 1 98.06 50 GLY B CA 1
ATOM 2150 C C . GLY B 1 50 ? 9.102 -17.719 5.691 1 98.06 50 GLY B C 1
ATOM 2151 O O . GLY B 1 50 ? 9.445 -18.484 4.797 1 98.06 50 GLY B O 1
ATOM 2152 N N . LEU B 1 51 ? 9.594 -16.484 5.777 1 98.56 51 LEU B N 1
ATOM 2153 C CA . LEU B 1 51 ? 10.523 -15.961 4.781 1 98.56 51 LEU B CA 1
ATOM 2154 C C . LEU B 1 51 ? 11.961 -16.266 5.168 1 98.56 51 LEU B C 1
ATOM 2156 O O . LEU B 1 51 ? 12.32 -16.203 6.344 1 98.56 51 LEU B O 1
ATOM 2160 N N . ASP B 1 52 ? 12.781 -16.594 4.227 1 98.38 52 ASP B N 1
ATOM 2161 C CA . ASP B 1 52 ? 14.203 -16.875 4.43 1 98.38 52 ASP B CA 1
ATOM 2162 C C . ASP B 1 52 ? 15.023 -15.594 4.391 1 98.38 52 ASP B C 1
ATOM 2164 O O . ASP B 1 52 ? 15.398 -15.125 3.312 1 98.38 52 ASP B O 1
ATOM 2168 N N . LEU B 1 53 ? 15.438 -15.188 5.484 1 97.88 53 LEU B N 1
ATOM 2169 C CA . LEU B 1 53 ? 16.125 -13.906 5.598 1 97.88 53 LEU B CA 1
ATOM 2170 C C . LEU B 1 53 ? 17.609 -14.055 5.277 1 97.88 53 LEU B C 1
ATOM 2172 O O . LEU B 1 53 ? 18.359 -13.078 5.359 1 97.88 53 LEU B O 1
ATOM 2176 N N . THR B 1 54 ? 18.031 -15.227 4.938 1 97.38 54 THR B N 1
ATOM 2177 C CA . THR B 1 54 ? 19.406 -15.375 4.445 1 97.38 54 THR B CA 1
ATOM 2178 C C . THR B 1 54 ? 19.469 -15.055 2.953 1 97.38 54 THR B C 1
ATOM 2180 O O . THR B 1 54 ? 20.562 -14.914 2.395 1 97.38 54 THR B O 1
ATOM 2183 N N . ASP B 1 55 ? 18.328 -14.977 2.324 1 97.06 55 ASP B N 1
ATOM 2184 C CA . ASP B 1 55 ? 18.266 -14.586 0.921 1 97.06 55 ASP B CA 1
ATOM 2185 C C . ASP B 1 55 ? 18.656 -13.125 0.741 1 97.06 55 ASP B C 1
ATOM 2187 O O . ASP B 1 55 ? 18.266 -12.266 1.534 1 97.06 55 ASP B O 1
ATOM 2191 N N . ASP B 1 56 ? 19.344 -12.781 -0.319 1 95.44 56 ASP B N 1
ATOM 2192 C CA . ASP B 1 56 ? 19.875 -11.445 -0.569 1 95.44 56 ASP B CA 1
ATOM 2193 C C . ASP B 1 56 ? 18.766 -10.414 -0.709 1 95.44 56 ASP B C 1
ATOM 2195 O O . ASP B 1 56 ? 18.922 -9.266 -0.304 1 95.44 56 ASP B O 1
ATOM 2199 N N . SER B 1 57 ? 17.672 -10.82 -1.25 1 94.44 57 SER B N 1
ATOM 2200 C CA . SER B 1 57 ? 16.562 -9.906 -1.514 1 94.44 57 SER B CA 1
ATOM 2201 C C . SER B 1 57 ? 15.844 -9.531 -0.225 1 94.44 57 SER B C 1
ATOM 2203 O O . SER B 1 57 ? 15.273 -8.445 -0.124 1 94.44 57 SER B O 1
ATOM 2205 N N . LEU B 1 58 ? 15.891 -10.438 0.82 1 97.88 58 LEU B N 1
ATOM 2206 C CA . LEU B 1 58 ? 15.047 -10.281 2.002 1 97.88 58 LEU B CA 1
ATOM 2207 C C . LEU B 1 58 ? 15.883 -9.906 3.221 1 97.88 58 LEU B C 1
ATOM 2209 O O . LEU B 1 58 ? 15.352 -9.391 4.207 1 97.88 58 LEU B O 1
ATOM 2213 N N . GLU B 1 59 ? 17.203 -10.102 3.168 1 97.88 59 GLU B N 1
ATOM 2214 C CA . GLU B 1 59 ? 18.062 -9.984 4.34 1 97.88 59 GLU B CA 1
ATOM 2215 C C . GLU B 1 59 ? 18.016 -8.57 4.918 1 97.88 59 GLU B C 1
ATOM 2217 O O . GLU B 1 59 ? 18.094 -8.391 6.133 1 97.88 59 GLU B O 1
ATOM 2222 N N . GLU B 1 60 ? 17.891 -7.617 4.008 1 98.06 60 GLU B N 1
ATOM 2223 C CA . GLU B 1 60 ? 17.922 -6.23 4.461 1 98.06 60 GLU B CA 1
ATOM 2224 C C . GLU B 1 60 ? 16.5 -5.68 4.648 1 98.06 60 GLU B C 1
ATOM 2226 O O . GLU B 1 60 ? 16.328 -4.516 5.012 1 98.06 60 GLU B O 1
ATOM 2231 N N . THR B 1 61 ? 15.484 -6.465 4.41 1 98.5 61 THR B N 1
ATOM 2232 C CA . THR B 1 61 ? 14.102 -5.992 4.457 1 98.5 61 THR B CA 1
ATOM 2233 C C . THR B 1 61 ? 13.75 -5.488 5.852 1 98.5 61 THR B C 1
ATOM 2235 O O . THR B 1 61 ? 13.164 -4.414 6 1 98.5 61 THR B O 1
ATOM 2238 N N . PRO B 1 62 ? 14.156 -6.199 6.941 1 98.62 62 PRO B N 1
ATOM 2239 C CA . PRO B 1 62 ? 13.82 -5.676 8.266 1 98.62 62 PRO B CA 1
ATOM 2240 C C . PRO B 1 62 ? 14.383 -4.277 8.508 1 98.62 62 PRO B C 1
ATOM 2242 O O . PRO B 1 62 ? 13.695 -3.416 9.055 1 98.62 62 PRO B O 1
ATOM 2245 N N . VAL B 1 63 ? 15.594 -4.027 8.062 1 98.44 63 VAL B N 1
ATOM 2246 C CA . VAL B 1 63 ? 16.234 -2.725 8.219 1 98.44 63 VAL B CA 1
ATOM 2247 C C . VAL B 1 63 ? 15.5 -1.68 7.383 1 98.44 63 VAL B C 1
ATOM 2249 O O . VAL B 1 63 ? 15.258 -0.562 7.848 1 98.44 63 VAL B O 1
ATOM 2252 N N . ARG B 1 64 ? 15.164 -2.027 6.188 1 98.31 64 ARG B N 1
ATOM 2253 C CA . ARG B 1 64 ? 14.445 -1.123 5.297 1 98.31 64 ARG B CA 1
ATOM 2254 C C . ARG B 1 64 ? 13.078 -0.753 5.871 1 98.31 64 ARG B C 1
ATOM 2256 O O . ARG B 1 64 ? 12.656 0.401 5.781 1 98.31 64 ARG B O 1
ATOM 2263 N N . LEU B 1 65 ? 12.43 -1.764 6.457 1 98.44 65 LEU B N 1
ATOM 2264 C CA . LEU B 1 65 ? 11.125 -1.527 7.059 1 98.44 65 LEU B CA 1
ATOM 2265 C C . LEU B 1 65 ? 11.227 -0.566 8.234 1 98.44 65 LEU B C 1
ATOM 2267 O O . LEU B 1 65 ? 10.414 0.352 8.375 1 98.44 65 LEU B O 1
ATOM 2271 N N . ALA B 1 66 ? 12.211 -0.774 9.055 1 98.62 66 ALA B N 1
ATOM 2272 C CA . ALA B 1 66 ? 12.414 0.099 10.211 1 98.62 66 ALA B CA 1
ATOM 2273 C C . ALA B 1 66 ? 12.672 1.537 9.773 1 98.62 66 ALA B C 1
ATOM 2275 O O . ALA B 1 66 ? 12.062 2.471 10.297 1 98.62 66 ALA B O 1
ATOM 2276 N N . LYS B 1 67 ? 13.531 1.694 8.812 1 98.25 67 LYS B N 1
ATOM 2277 C CA . LYS B 1 67 ? 13.828 3.018 8.273 1 98.25 67 LYS B CA 1
ATOM 2278 C C . LYS B 1 67 ? 12.578 3.65 7.66 1 98.25 67 LYS B C 1
ATOM 2280 O O . LYS B 1 67 ? 12.297 4.828 7.895 1 98.25 67 LYS B O 1
ATOM 2285 N N . MET B 1 68 ? 11.891 2.893 6.898 1 98.25 68 MET B N 1
ATOM 2286 C CA . MET B 1 68 ? 10.695 3.395 6.23 1 98.25 68 MET B CA 1
ATOM 2287 C C . MET B 1 68 ? 9.672 3.881 7.246 1 98.25 68 MET B C 1
ATOM 2289 O O . MET B 1 68 ? 9.133 4.98 7.109 1 98.25 68 MET B O 1
ATOM 2293 N N . PHE B 1 69 ? 9.414 3.07 8.305 1 98.38 69 PHE B N 1
ATOM 2294 C CA . PHE B 1 69 ? 8.414 3.414 9.312 1 98.38 69 PHE B CA 1
ATOM 2295 C C . PHE B 1 69 ? 8.812 4.68 10.062 1 98.38 69 PHE B C 1
ATOM 2297 O O . PHE B 1 69 ? 8.016 5.609 10.188 1 98.38 69 PHE B O 1
ATOM 2304 N N . ILE B 1 70 ? 10.047 4.785 10.438 1 97.56 70 ILE B N 1
ATOM 2305 C CA . ILE B 1 70 ? 10.469 5.836 11.359 1 97.56 70 ILE B CA 1
ATOM 2306 C C . ILE B 1 70 ? 10.82 7.098 10.578 1 97.56 70 ILE B C 1
ATOM 2308 O O . ILE B 1 70 ? 10.461 8.203 10.984 1 97.56 70 ILE B O 1
ATOM 2312 N N . ASP B 1 71 ? 11.422 6.934 9.438 1 97.38 71 ASP B N 1
ATOM 2313 C CA . ASP B 1 71 ? 12.047 8.086 8.797 1 97.38 71 ASP B CA 1
ATOM 2314 C C . ASP B 1 71 ? 11.227 8.555 7.594 1 97.38 71 ASP B C 1
ATOM 2316 O O . ASP B 1 71 ? 11.43 9.664 7.098 1 97.38 71 ASP B O 1
ATOM 2320 N N . GLU B 1 72 ? 10.32 7.738 7.176 1 97.75 72 GLU B N 1
ATOM 2321 C CA . GLU B 1 72 ? 9.68 8.094 5.91 1 97.75 72 GLU B CA 1
ATOM 2322 C C . GLU B 1 72 ? 8.164 8.156 6.051 1 97.75 72 GLU B C 1
ATOM 2324 O O . GLU B 1 72 ? 7.605 9.227 6.324 1 97.75 72 GLU B O 1
ATOM 2329 N N . ILE B 1 73 ? 7.461 6.996 6.164 1 97.69 73 ILE B N 1
ATOM 2330 C CA . ILE B 1 73 ?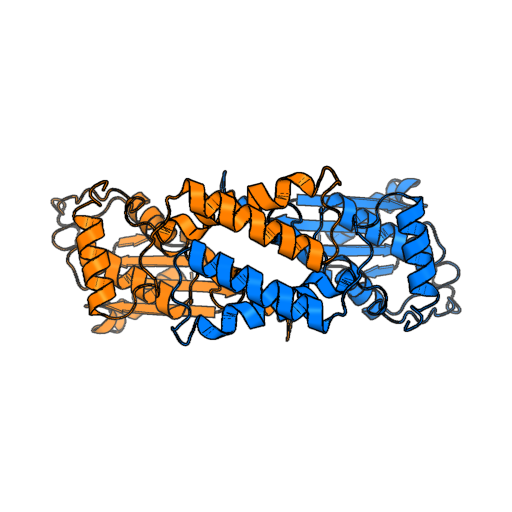 6.02 7.008 5.941 1 97.69 73 ILE B CA 1
ATOM 2331 C C . ILE B 1 73 ? 5.301 7.426 7.219 1 97.69 73 ILE B C 1
ATOM 2333 O O . ILE B 1 73 ? 4.125 7.793 7.188 1 97.69 73 ILE B O 1
ATOM 2337 N N . PHE B 1 74 ? 5.984 7.391 8.398 1 98.38 74 PHE B N 1
ATOM 2338 C CA . PHE B 1 74 ? 5.352 7.848 9.625 1 98.38 74 PHE B CA 1
ATOM 2339 C C . PHE B 1 74 ? 6.133 9.008 10.242 1 98.38 74 PHE B C 1
ATOM 2341 O O . PHE B 1 74 ? 6.004 9.281 11.43 1 98.38 74 PHE B O 1
ATOM 2348 N N . SER B 1 75 ? 6.91 9.695 9.414 1 97.38 75 SER B N 1
ATOM 2349 C CA . SER B 1 75 ? 7.734 10.805 9.891 1 97.38 75 SER B CA 1
ATOM 2350 C C . SER B 1 75 ? 6.875 11.977 10.352 1 97.38 75 SER B C 1
ATOM 2352 O O . SER B 1 75 ? 7.336 12.82 11.125 1 97.38 75 SER B O 1
ATOM 2354 N N . GLY B 1 76 ? 5.59 12.031 9.938 1 97.81 76 GLY B N 1
ATOM 2355 C CA . GLY B 1 76 ? 4.691 13.109 10.312 1 97.81 76 GLY B CA 1
ATOM 2356 C C . GLY B 1 76 ? 4.207 13.016 11.75 1 97.81 76 GLY B C 1
ATOM 2357 O O . GLY B 1 76 ? 3.584 13.945 12.266 1 97.81 76 GLY B O 1
ATOM 2358 N N . LEU B 1 77 ? 4.508 11.898 12.43 1 98 77 LEU B N 1
ATOM 2359 C CA . LEU B 1 77 ? 4.195 11.766 13.844 1 98 77 LEU B CA 1
ATOM 2360 C C . LEU B 1 77 ? 5.113 12.641 14.688 1 98 77 LEU B C 1
ATOM 2362 O O . LEU B 1 77 ? 4.801 12.945 15.844 1 98 77 LEU B O 1
ATOM 2366 N N . ASP B 1 78 ? 6.281 12.969 14.164 1 96.81 78 ASP B N 1
ATOM 2367 C CA . ASP B 1 78 ? 7.273 13.828 14.812 1 96.81 78 ASP B CA 1
ATOM 2368 C C . ASP B 1 78 ? 7.105 15.281 14.391 1 96.81 78 ASP B C 1
ATOM 2370 O O . ASP B 1 78 ? 7.465 15.656 13.273 1 96.81 78 ASP B O 1
ATOM 2374 N N . TYR B 1 79 ? 6.699 16.156 15.25 1 96.88 79 TYR B N 1
ATOM 2375 C CA . TYR B 1 79 ? 6.379 17.547 14.93 1 96.88 79 TYR B CA 1
ATOM 2376 C C . TYR B 1 79 ? 7.645 18.344 14.625 1 96.88 79 TYR B C 1
ATOM 2378 O O . TYR B 1 79 ? 7.574 19.453 14.109 1 96.88 79 TYR B O 1
ATOM 2386 N N . THR B 1 80 ? 8.805 17.75 14.953 1 95.81 80 THR B N 1
ATOM 2387 C CA . THR B 1 80 ? 10.031 18.406 14.523 1 95.81 80 THR B CA 1
ATOM 2388 C C . THR B 1 80 ? 10.133 18.406 13 1 95.81 80 THR B C 1
ATOM 2390 O O . THR B 1 80 ? 10.898 19.188 12.422 1 95.81 80 THR B O 1
ATOM 2393 N N . ASN B 1 81 ? 9.305 17.562 12.367 1 96.88 81 ASN B N 1
ATOM 2394 C CA . ASN B 1 81 ? 9.312 17.484 10.914 1 96.88 81 ASN B CA 1
ATOM 2395 C C . ASN B 1 81 ? 8.234 18.359 10.297 1 96.88 81 ASN B C 1
ATOM 2397 O O . ASN B 1 81 ? 8.047 18.359 9.078 1 96.88 81 ASN B O 1
ATOM 2401 N N . PHE B 1 82 ? 7.516 19.094 11.125 1 97.5 82 PHE B N 1
ATOM 2402 C CA . PHE B 1 82 ? 6.527 20.016 10.586 1 97.5 82 PHE B CA 1
ATOM 2403 C C . PHE B 1 82 ? 7.195 21.047 9.68 1 97.5 82 PHE B C 1
ATOM 2405 O O . PHE B 1 82 ? 8.258 21.594 10.016 1 97.5 82 PHE B O 1
ATOM 2412 N N . PRO B 1 83 ? 6.598 21.281 8.492 1 96.31 83 PRO B N 1
ATOM 2413 C CA . PRO B 1 83 ? 7.27 22.203 7.574 1 96.31 83 PRO B CA 1
ATOM 2414 C C . PRO B 1 83 ? 7.355 23.625 8.125 1 96.31 83 PRO B C 1
ATOM 2416 O O . PRO B 1 83 ? 6.457 24.062 8.844 1 96.31 83 PRO B O 1
ATOM 2419 N N . LYS B 1 84 ? 8.445 24.266 7.781 1 92.12 84 LYS B N 1
ATOM 2420 C CA . LYS B 1 84 ? 8.57 25.688 8.125 1 92.12 84 LYS B CA 1
ATOM 2421 C C . LYS B 1 84 ? 7.578 26.531 7.332 1 92.12 84 LYS B C 1
ATOM 2423 O O . LYS B 1 84 ? 7.586 26.516 6.102 1 92.12 84 LYS B O 1
ATOM 2428 N N . ILE B 1 85 ? 6.73 27.156 8.039 1 89.94 85 ILE B N 1
ATOM 2429 C CA . ILE B 1 85 ? 5.711 28 7.414 1 89.94 85 ILE B CA 1
ATOM 2430 C C . ILE B 1 85 ? 6.082 29.469 7.574 1 89.94 85 ILE B C 1
ATOM 2432 O O . ILE B 1 85 ? 6.363 29.922 8.688 1 89.94 85 ILE B O 1
ATOM 2436 N N . THR B 1 86 ? 6.367 30.141 6.551 1 78.56 86 THR B N 1
ATOM 2437 C CA . THR B 1 86 ? 6.566 31.578 6.59 1 78.56 86 THR B CA 1
ATOM 2438 C C . THR B 1 86 ? 5.281 32.312 6.227 1 78.56 86 THR B C 1
ATOM 2440 O O . THR B 1 86 ? 4.801 32.219 5.098 1 78.56 86 THR B O 1
ATOM 2443 N N . ASN B 1 87 ? 4.695 32.844 7.152 1 76.56 87 ASN B N 1
ATOM 2444 C CA . ASN B 1 87 ? 3.49 33.625 6.918 1 76.56 87 ASN B CA 1
ATOM 2445 C C . ASN B 1 87 ? 3.787 34.875 6.09 1 76.56 87 ASN B C 1
ATOM 2447 O O . ASN B 1 87 ? 4.711 35.625 6.402 1 76.56 87 ASN B O 1
ATOM 2451 N N . ILE B 1 88 ? 3.166 34.906 5.039 1 84.31 88 ILE B N 1
ATOM 2452 C CA . ILE B 1 88 ? 3.26 36.094 4.199 1 84.31 88 ILE B CA 1
ATOM 2453 C C . ILE B 1 88 ? 2.021 36.969 4.398 1 84.31 88 ILE B C 1
ATOM 2455 O O . ILE B 1 88 ? 0.893 36.531 4.211 1 84.31 88 ILE B O 1
ATOM 2459 N N . GLU B 1 89 ? 2.287 38.188 4.859 1 89.06 89 GLU B N 1
ATOM 2460 C CA . GLU B 1 89 ? 1.153 39.062 5.027 1 89.06 89 GLU B CA 1
ATOM 2461 C C . GLU B 1 89 ? 0.432 39.312 3.703 1 89.06 89 GLU B C 1
ATOM 2463 O O . GLU B 1 89 ? 1.072 39.469 2.66 1 89.06 89 GLU B O 1
ATOM 2468 N N . ASN B 1 90 ? -0.887 39.312 3.793 1 89.44 90 ASN B N 1
ATOM 2469 C CA . ASN B 1 90 ? -1.712 39.531 2.611 1 89.44 90 ASN B CA 1
ATOM 2470 C C . ASN B 1 90 ? -1.675 41 2.17 1 89.44 90 ASN B C 1
ATOM 2472 O O . ASN B 1 90 ? -2.705 41.656 2.16 1 89.44 90 ASN B O 1
ATOM 2476 N N . ARG B 1 91 ? -0.585 41.469 1.76 1 84.88 91 ARG B N 1
ATOM 2477 C CA . ARG B 1 91 ? -0.415 42.875 1.373 1 84.88 91 ARG B CA 1
ATOM 2478 C C . ARG B 1 91 ? -1.108 43.156 0.046 1 84.88 91 ARG B C 1
ATOM 2480 O O . ARG B 1 91 ? -1.544 44.281 -0.201 1 84.88 91 ARG B O 1
ATOM 2487 N N . MET B 1 92 ? -1.251 42.094 -0.727 1 81.69 92 MET B N 1
ATOM 2488 C CA . MET B 1 92 ? -1.888 42.25 -2.031 1 81.69 92 MET B CA 1
ATOM 2489 C C . MET B 1 92 ? -3.404 42.312 -1.892 1 81.69 92 MET B C 1
ATOM 2491 O O . MET B 1 92 ? -4.113 42.562 -2.869 1 81.69 92 MET B O 1
ATOM 2495 N N . LYS B 1 93 ? -3.846 42.188 -0.738 1 87.44 93 LYS B N 1
ATOM 2496 C CA . LYS B 1 93 ? -5.27 42.25 -0.412 1 87.44 93 LYS B CA 1
ATOM 2497 C C . LYS B 1 93 ? -6.062 41.281 -1.27 1 87.44 93 LYS B C 1
ATOM 2499 O O . LYS B 1 93 ? -7.098 41.625 -1.84 1 87.44 93 LYS B O 1
ATOM 2504 N N . VAL B 1 94 ? -5.383 40.062 -1.532 1 81.94 94 VAL B N 1
ATOM 2505 C CA . VAL B 1 94 ? -6.098 39 -2.209 1 81.94 94 VAL B CA 1
ATOM 2506 C C . VAL B 1 94 ? -7.398 38.688 -1.467 1 81.94 94 VAL B C 1
ATOM 2508 O O . VAL B 1 94 ? -7.391 38.438 -0.257 1 81.94 94 VAL B O 1
ATOM 2511 N N . SER B 1 95 ? -8.523 38.844 -2.18 1 86 95 SER B N 1
ATOM 2512 C CA . SER B 1 95 ? -9.82 38.625 -1.54 1 86 95 SER B CA 1
ATOM 2513 C C . SER B 1 95 ? -10.547 37.438 -2.146 1 86 95 SER B C 1
ATOM 2515 O O . SER B 1 95 ? -11.531 36.969 -1.584 1 86 95 SER B O 1
ATOM 2517 N N . GLU B 1 96 ? -9.938 36.844 -3.164 1 90.19 96 GLU B N 1
ATOM 2518 C CA . GLU B 1 96 ? -10.57 35.719 -3.838 1 90.19 96 GLU B CA 1
ATOM 2519 C C . GLU B 1 96 ? -10.07 34.406 -3.279 1 90.19 96 GLU B C 1
ATOM 2521 O O . GLU B 1 96 ? -9.039 34.344 -2.604 1 90.19 96 GLU B O 1
ATOM 2526 N N . MET B 1 97 ? -10.82 33.375 -3.625 1 93.69 97 MET B N 1
ATOM 2527 C CA . MET B 1 97 ? -10.492 32 -3.164 1 93.69 97 MET B CA 1
ATOM 2528 C C . MET B 1 97 ? -9.172 31.547 -3.77 1 93.69 97 MET B C 1
ATOM 2530 O O . MET B 1 97 ? -8.938 31.719 -4.965 1 93.69 97 MET B O 1
ATOM 2534 N N . VAL B 1 98 ? -8.297 31.062 -2.996 1 94.31 98 VAL B N 1
ATOM 2535 C CA . VAL B 1 98 ? -7.105 30.344 -3.453 1 94.31 98 VAL B CA 1
ATOM 2536 C C . VAL B 1 98 ? -7.336 28.844 -3.361 1 94.31 98 VAL B C 1
ATOM 2538 O O . VAL B 1 98 ? -7.668 28.328 -2.293 1 94.31 98 VAL B O 1
ATOM 2541 N N . LEU B 1 99 ? -7.242 28.125 -4.512 1 96.75 99 LEU B N 1
ATOM 2542 C CA . LEU B 1 99 ? -7.461 26.688 -4.582 1 96.75 99 LEU B CA 1
ATOM 2543 C C . LEU B 1 99 ? -6.207 25.969 -5.062 1 96.75 99 LEU B C 1
ATOM 2545 O O . LEU B 1 99 ? -5.637 26.328 -6.098 1 96.75 99 LEU B O 1
ATOM 2549 N N . VAL B 1 100 ? -5.695 25.094 -4.32 1 96.44 100 VAL B N 1
ATOM 2550 C CA . VAL B 1 100 ? -4.688 24.141 -4.754 1 96.44 100 VAL B CA 1
ATOM 2551 C C . VAL B 1 100 ? -5.324 22.766 -4.934 1 96.44 100 VAL B C 1
ATOM 2553 O O . VAL B 1 100 ? -5.75 22.141 -3.957 1 96.44 100 VAL B O 1
ATOM 2556 N N . ASN B 1 101 ? -5.359 22.344 -6.199 1 95.81 101 ASN B N 1
ATOM 2557 C CA . ASN B 1 101 ? -6.051 21.109 -6.559 1 95.81 101 ASN B CA 1
ATOM 2558 C C . ASN B 1 101 ? -5.07 19.984 -6.898 1 95.81 101 ASN B C 1
ATOM 2560 O O . ASN B 1 101 ? -3.914 20.25 -7.23 1 95.81 101 ASN B O 1
ATOM 2564 N N . ASP B 1 102 ? -5.504 18.766 -6.711 1 95 102 ASP B N 1
ATOM 2565 C CA . ASP B 1 102 ? -4.82 17.547 -7.145 1 95 102 ASP B CA 1
ATOM 2566 C C . ASP B 1 102 ? -3.467 17.406 -6.449 1 95 102 ASP B C 1
ATOM 2568 O O . ASP B 1 102 ? -2.465 17.094 -7.09 1 95 102 ASP B O 1
ATOM 2572 N N . VAL B 1 103 ? -3.465 17.812 -5.145 1 95.44 103 VAL B N 1
ATOM 2573 C CA . VAL B 1 103 ? -2.299 17.484 -4.332 1 95.44 103 VAL B CA 1
ATOM 2574 C C . VAL B 1 103 ? -2.234 15.977 -4.102 1 95.44 103 VAL B C 1
ATOM 2576 O O . VAL B 1 103 ? -3.172 15.383 -3.559 1 95.44 103 VAL B O 1
ATOM 2579 N N . THR B 1 104 ? -1.138 15.359 -4.543 1 94.44 104 THR B N 1
ATOM 2580 C CA . THR B 1 104 ? -0.99 13.914 -4.379 1 94.44 104 THR B CA 1
ATOM 2581 C C . THR B 1 104 ? -0.873 13.555 -2.902 1 94.44 104 THR B C 1
ATOM 2583 O O . THR B 1 104 ? -0.176 14.227 -2.143 1 94.44 104 THR B O 1
ATOM 2586 N N . LEU B 1 105 ? -1.594 12.547 -2.535 1 94.69 105 LEU B N 1
ATOM 2587 C CA . LEU B 1 105 ? -1.603 12.055 -1.161 1 94.69 105 LEU B CA 1
ATOM 2588 C C . LEU B 1 105 ? -1.332 10.555 -1.117 1 94.69 105 LEU B C 1
ATOM 2590 O O . LEU B 1 105 ? -2.004 9.781 -1.8 1 94.69 105 LEU B O 1
ATOM 2594 N N . THR B 1 106 ? -0.326 10.109 -0.433 1 96.06 106 THR B N 1
ATOM 2595 C CA . THR B 1 106 ? -0.104 8.711 -0.08 1 96.06 106 THR B CA 1
ATOM 2596 C C . THR B 1 106 ? 0.039 8.547 1.431 1 96.06 106 THR B C 1
ATOM 2598 O O . THR B 1 106 ? 0.939 9.133 2.039 1 96.06 106 THR B O 1
ATOM 2601 N N . SER B 1 107 ? -0.896 7.871 1.96 1 97.94 107 SER B N 1
ATOM 2602 C CA . SER B 1 107 ? -0.913 7.641 3.4 1 97.94 107 SER B CA 1
ATOM 2603 C C . SER B 1 107 ? -1.061 6.16 3.725 1 97.94 107 SER B C 1
ATOM 2605 O O . SER B 1 107 ? -0.808 5.305 2.873 1 97.94 107 SER B O 1
ATOM 2607 N N . THR B 1 108 ? -1.237 5.828 5.043 1 98.31 108 THR B N 1
ATOM 2608 C CA . THR B 1 108 ? -1.315 4.449 5.508 1 98.31 108 THR B CA 1
ATOM 2609 C C . THR B 1 108 ? -2.525 4.254 6.418 1 98.31 108 THR B C 1
ATOM 2611 O O . THR B 1 108 ? -2.711 4.996 7.383 1 98.31 108 THR B O 1
ATOM 2614 N N . CYS B 1 109 ? -3.361 3.342 6.051 1 98 109 CYS B N 1
ATOM 2615 C CA . CYS B 1 109 ? -4.504 3.025 6.902 1 98 109 CYS B CA 1
ATOM 2616 C C . CYS B 1 109 ? -4.047 2.6 8.289 1 98 109 CYS B C 1
ATOM 2618 O O . CYS B 1 109 ? -3.234 1.685 8.43 1 98 109 CYS B O 1
ATOM 2620 N N . GLU B 1 110 ? -4.598 3.148 9.336 1 98.12 110 GLU B N 1
ATOM 2621 C CA . GLU B 1 110 ? -4.109 2.832 10.672 1 98.12 110 GLU B CA 1
ATOM 2622 C C . GLU B 1 110 ? -4.621 1.471 11.141 1 98.12 110 GLU B C 1
ATOM 2624 O O . GLU B 1 110 ? -4.09 0.894 12.086 1 98.12 110 GLU B O 1
ATOM 2629 N N . HIS B 1 111 ? -5.598 0.975 10.43 1 97.38 111 HIS B N 1
ATOM 2630 C CA . HIS B 1 111 ? -6.191 -0.295 10.836 1 97.38 111 HIS B CA 1
ATOM 2631 C C . HIS B 1 111 ? -5.398 -1.475 10.281 1 97.38 111 HIS B C 1
ATOM 2633 O O . HIS B 1 111 ? -5.355 -2.541 10.898 1 97.38 111 HIS B O 1
ATOM 2639 N N . HIS B 1 112 ? -4.734 -1.255 9.125 1 97.88 112 HIS B N 1
ATOM 2640 C CA . HIS B 1 112 ? -4.148 -2.418 8.461 1 97.88 112 HIS B CA 1
ATOM 2641 C C . HIS B 1 112 ? -2.727 -2.125 7.996 1 97.88 112 HIS B C 1
ATOM 2643 O O . HIS B 1 112 ? -2.039 -3.018 7.496 1 97.88 112 HIS B O 1
ATOM 2649 N N . PHE B 1 113 ? -2.256 -0.873 8.117 1 98 113 PHE B N 1
ATOM 2650 C CA . PHE B 1 113 ? -0.935 -0.45 7.672 1 98 113 PHE B CA 1
ATOM 2651 C C . PHE B 1 113 ? -0.775 -0.674 6.172 1 98 113 PHE B C 1
ATOM 2653 O O . PHE B 1 113 ? 0.293 -1.079 5.711 1 98 113 PHE B O 1
ATOM 2660 N N . VAL B 1 114 ? -1.877 -0.462 5.441 1 97.94 114 VAL B N 1
ATOM 2661 C CA . VAL B 1 114 ? -1.87 -0.577 3.986 1 97.94 114 VAL B CA 1
ATOM 2662 C C . VAL B 1 114 ? -2.037 0.804 3.357 1 97.94 114 VAL B C 1
ATOM 2664 O O . VAL B 1 114 ? -2.65 1.694 3.951 1 97.94 114 VAL B O 1
ATOM 2667 N N . THR B 1 115 ? -1.623 0.943 2.164 1 97.62 115 THR B N 1
ATOM 2668 C CA . THR B 1 115 ? -1.498 2.213 1.456 1 97.62 115 THR B CA 1
ATOM 2669 C C . THR B 1 115 ? -2.873 2.822 1.192 1 97.62 115 THR B C 1
ATOM 2671 O O . THR B 1 115 ? -3.809 2.115 0.813 1 97.62 115 THR B O 1
ATOM 2674 N N . ILE B 1 116 ? -3.018 4.035 1.462 1 97.62 116 ILE B N 1
ATOM 2675 C CA . ILE B 1 116 ? -4.078 4.906 0.967 1 97.62 116 ILE B CA 1
ATOM 2676 C C . ILE B 1 116 ? -3.514 5.855 -0.088 1 97.62 116 ILE B C 1
ATOM 2678 O O . ILE B 1 116 ? -2.48 6.492 0.13 1 97.62 116 ILE B O 1
ATOM 2682 N N . ASP B 1 117 ? -4.094 5.914 -1.228 1 96.94 117 ASP B N 1
ATOM 2683 C CA . ASP B 1 117 ? -3.574 6.727 -2.324 1 96.94 117 ASP B CA 1
ATOM 2684 C C . ASP B 1 117 ? -4.676 7.582 -2.941 1 96.94 117 ASP B C 1
ATOM 2686 O O . ASP B 1 117 ? -5.75 7.074 -3.281 1 96.94 117 ASP B O 1
ATOM 2690 N N . GLY B 1 118 ? -4.418 8.898 -3.068 1 96 118 GLY B N 1
ATOM 2691 C CA . GLY B 1 118 ? -5.465 9.734 -3.639 1 96 118 GLY B CA 1
ATOM 2692 C C . GLY B 1 118 ? -5.035 11.172 -3.846 1 96 118 GLY B C 1
ATOM 2693 O O . GLY B 1 118 ? -3.852 11.453 -4.062 1 96 118 GLY B O 1
ATOM 2694 N N . LEU B 1 119 ? -6.031 12.008 -3.938 1 97.19 119 LEU B N 1
ATOM 2695 C CA . LEU B 1 119 ? -5.828 13.43 -4.191 1 97.19 119 LEU B CA 1
ATOM 2696 C C . LEU B 1 119 ? -6.551 14.273 -3.15 1 97.19 119 LEU B C 1
ATOM 2698 O O . LEU B 1 119 ? -7.625 13.898 -2.676 1 97.19 119 LEU B O 1
ATOM 2702 N N . VAL B 1 120 ? -5.926 15.391 -2.879 1 97.69 120 VAL B N 1
ATOM 2703 C CA . VAL B 1 120 ? -6.492 16.359 -1.94 1 97.69 120 VAL B CA 1
ATOM 2704 C C . VAL B 1 120 ? -6.586 17.734 -2.602 1 97.69 120 VAL B C 1
ATOM 2706 O O . VAL B 1 120 ? -5.688 18.125 -3.344 1 97.69 120 VAL B O 1
ATOM 2709 N N . SER B 1 121 ? -7.672 18.375 -2.379 1 98.19 121 SER B N 1
ATOM 2710 C CA . SER B 1 121 ? -7.848 19.781 -2.746 1 98.19 121 SER B CA 1
ATOM 2711 C C . SER B 1 121 ? -8.023 20.656 -1.512 1 98.19 121 SER B C 1
ATOM 2713 O O . SER B 1 121 ? -8.758 20.297 -0.589 1 98.19 121 SER B O 1
ATOM 2715 N N . VAL B 1 122 ? -7.336 21.781 -1.474 1 98 122 VAL B N 1
ATOM 2716 C CA . VAL B 1 122 ? -7.422 22.734 -0.37 1 98 122 VAL B CA 1
ATOM 2717 C C . VAL B 1 122 ? -7.746 24.125 -0.909 1 98 122 VAL B C 1
ATOM 2719 O O . VAL B 1 122 ? -7.117 24.594 -1.864 1 98 122 VAL B O 1
ATOM 2722 N N . ALA B 1 123 ? -8.719 24.734 -0.347 1 98 123 ALA B N 1
ATOM 2723 C CA . ALA B 1 123 ? -9.062 26.109 -0.694 1 98 123 ALA B CA 1
ATOM 2724 C C . ALA B 1 123 ? -9.18 26.984 0.557 1 98 123 ALA B C 1
ATOM 2726 O O . ALA B 1 123 ? -9.469 26.469 1.646 1 98 123 ALA B O 1
ATOM 2727 N N . TYR B 1 124 ? -8.898 28.266 0.411 1 96.94 124 TYR B N 1
ATOM 2728 C CA . TYR B 1 124 ? -9.102 29.203 1.51 1 96.94 124 TYR B CA 1
ATOM 2729 C C . TYR B 1 124 ? -9.312 30.625 0.987 1 96.94 124 TYR B C 1
ATOM 2731 O O . TYR B 1 124 ? -8.945 30.938 -0.15 1 96.94 124 TYR B O 1
ATOM 2739 N N . TYR B 1 125 ? -9.992 31.422 1.774 1 96 125 TYR B N 1
ATOM 2740 C CA . TYR B 1 125 ? -10.062 32.875 1.567 1 96 125 TYR B CA 1
ATOM 2741 C C . TYR B 1 125 ? -9.07 33.594 2.471 1 96 125 TYR B C 1
ATOM 2743 O O . TYR B 1 125 ? -9.203 33.562 3.695 1 96 125 TYR B O 1
ATOM 2751 N N . PRO B 1 126 ? -8.078 34.219 1.826 1 93.5 126 PRO B N 1
ATOM 2752 C CA . PRO B 1 126 ? -7.082 34.906 2.652 1 93.5 126 PRO B CA 1
ATOM 2753 C C . PRO B 1 126 ? -7.664 36.094 3.424 1 93.5 126 PRO B C 1
ATOM 2755 O O . PRO B 1 126 ? -8.547 36.781 2.916 1 93.5 126 PRO B O 1
ATOM 2758 N N . LYS B 1 127 ? -7.215 36.219 4.672 1 92.81 127 LYS B N 1
ATOM 2759 C CA . LYS B 1 127 ? -7.441 37.438 5.457 1 92.81 127 LYS B CA 1
ATOM 2760 C C . LYS B 1 127 ? -6.125 38.156 5.754 1 92.81 127 LYS B C 1
ATOM 2762 O O . LYS B 1 127 ? -5.594 38.844 4.895 1 92.81 127 LYS B O 1
ATOM 2767 N N . LYS B 1 128 ? -5.527 37.719 6.797 1 91.25 128 LYS B N 1
ATOM 2768 C CA . LYS B 1 128 ? -4.277 38.344 7.195 1 91.25 128 LYS B CA 1
ATOM 2769 C C . LYS B 1 128 ? -3.084 37.719 6.484 1 91.25 128 LYS B C 1
ATOM 2771 O O . LYS B 1 128 ? -2.105 38.406 6.176 1 91.25 128 LYS B O 1
ATOM 2776 N N . TRP B 1 129 ? -3.221 36.469 6.164 1 91.62 129 TRP B N 1
ATOM 2777 C CA . TRP B 1 129 ? -2.047 35.75 5.699 1 91.62 129 TRP B CA 1
ATOM 2778 C C . TRP B 1 129 ? -2.324 35.062 4.367 1 91.62 129 TRP B C 1
ATOM 2780 O O . TRP B 1 129 ? -3.443 34.594 4.117 1 91.62 129 TRP B O 1
ATOM 2790 N N . VAL B 1 130 ? -1.295 35 3.607 1 92.44 130 VAL B N 1
ATOM 2791 C CA . VAL B 1 130 ? -1.235 34.094 2.455 1 92.44 130 VAL B CA 1
ATOM 2792 C C . VAL B 1 130 ? -0.093 33.094 2.631 1 92.44 130 VAL B C 1
ATOM 2794 O O . VAL B 1 130 ? 0.933 33.438 3.234 1 92.44 130 VAL B O 1
ATOM 2797 N N . ILE B 1 131 ? -0.302 31.938 2.217 1 92.12 131 ILE B N 1
ATOM 2798 C CA . ILE B 1 131 ? 0.716 30.906 2.396 1 92.12 131 ILE B CA 1
ATOM 2799 C C . ILE B 1 131 ? 1.339 30.562 1.046 1 92.12 131 ILE B C 1
ATOM 2801 O O . ILE B 1 131 ? 0.664 30.594 0.015 1 92.12 131 ILE B O 1
ATOM 2805 N N . GLY B 1 132 ? 2.705 30.297 1.034 1 90.56 132 GLY B N 1
ATOM 2806 C CA . GLY B 1 132 ? 3.32 29.766 -0.172 1 90.56 132 GLY B CA 1
ATOM 2807 C C . GLY B 1 132 ? 2.664 28.5 -0.669 1 90.56 132 GLY B C 1
ATOM 2808 O O . GLY B 1 132 ? 2.379 27.594 0.118 1 90.56 132 GLY B O 1
ATOM 2809 N N . LEU B 1 133 ? 2.43 28.406 -1.935 1 89.31 133 LEU B N 1
ATOM 2810 C CA . LEU B 1 133 ? 1.659 27.312 -2.506 1 89.31 133 LEU B CA 1
ATOM 2811 C C . LEU B 1 133 ? 2.318 25.969 -2.201 1 89.31 133 LEU B C 1
ATOM 2813 O O . LEU B 1 133 ? 1.632 25 -1.89 1 89.31 133 LEU B O 1
ATOM 2817 N N . SER B 1 134 ? 3.609 25.875 -2.189 1 92.75 134 SER B N 1
ATOM 2818 C CA . SER B 1 134 ? 4.332 24.625 -1.942 1 92.75 134 SER B CA 1
ATOM 2819 C C . SER B 1 134 ? 4.164 24.172 -0.497 1 92.75 134 SER B C 1
ATOM 2821 O O . SER B 1 134 ? 4.328 22.984 -0.193 1 92.75 134 SER B O 1
ATOM 2823 N N . LYS B 1 135 ? 3.896 25.156 0.382 1 94.75 135 LYS B N 1
ATOM 2824 C CA . LYS B 1 135 ? 3.727 24.828 1.794 1 94.75 135 LYS B CA 1
ATOM 2825 C C . LYS B 1 135 ? 2.43 24.047 2.027 1 94.75 135 LYS B C 1
ATOM 2827 O O . LYS B 1 135 ? 2.344 23.234 2.949 1 94.75 135 LYS B O 1
ATOM 2832 N N . ILE B 1 136 ? 1.466 24.297 1.186 1 95.38 136 ILE B N 1
ATOM 2833 C CA . ILE B 1 136 ? 0.218 23.547 1.286 1 95.38 136 ILE B CA 1
ATOM 2834 C C . ILE B 1 136 ? 0.487 22.062 1.061 1 95.38 136 ILE B C 1
ATOM 2836 O O . ILE B 1 136 ? 0.049 21.219 1.848 1 95.38 136 ILE B O 1
ATOM 2840 N N . ASN B 1 137 ? 1.283 21.766 0.04 1 95.75 137 ASN B N 1
ATOM 2841 C CA . ASN B 1 137 ? 1.646 20.375 -0.242 1 95.75 137 ASN B CA 1
ATOM 2842 C C . ASN B 1 137 ? 2.398 19.75 0.926 1 95.75 137 ASN B C 1
ATOM 2844 O O . ASN B 1 137 ? 2.139 18.594 1.29 1 95.75 137 ASN B O 1
ATOM 2848 N N . ARG B 1 138 ? 3.238 20.5 1.483 1 96.81 138 ARG B N 1
ATOM 2849 C CA . ARG B 1 138 ? 4.09 19.984 2.551 1 96.81 138 ARG B CA 1
ATOM 2850 C C . ARG B 1 138 ? 3.279 19.703 3.811 1 96.81 138 ARG B C 1
ATOM 2852 O O . ARG B 1 138 ? 3.529 18.703 4.504 1 96.81 138 ARG B O 1
ATOM 2859 N N . VAL B 1 139 ? 2.332 20.578 4.109 1 97.75 139 VAL B N 1
ATOM 2860 C CA . VAL B 1 139 ? 1.486 20.359 5.277 1 97.75 139 VAL B CA 1
ATOM 2861 C C . VAL B 1 139 ? 0.619 19.125 5.059 1 97.75 139 VAL B C 1
ATOM 2863 O O . VAL B 1 139 ? 0.467 18.297 5.965 1 97.75 139 VAL B O 1
ATOM 2866 N N . VAL B 1 140 ? 0.096 19.016 3.857 1 98.06 140 VAL B N 1
ATOM 2867 C CA . VAL B 1 140 ? -0.693 17.828 3.521 1 98.06 140 VAL B CA 1
ATOM 2868 C C . VAL B 1 140 ? 0.151 16.578 3.709 1 98.06 140 VAL B C 1
ATOM 2870 O O . VAL B 1 140 ? -0.29 15.617 4.344 1 98.06 140 VAL B O 1
ATOM 2873 N N . GLN B 1 141 ? 1.368 16.578 3.268 1 97.31 141 GLN B N 1
ATOM 2874 C CA . GLN B 1 141 ? 2.264 15.438 3.375 1 97.31 141 GLN B CA 1
ATOM 2875 C C . GLN B 1 141 ? 2.586 15.125 4.832 1 97.31 141 GLN B C 1
ATOM 2877 O O . GLN B 1 141 ? 2.682 13.961 5.219 1 97.31 141 GLN B O 1
ATOM 2882 N N . PHE B 1 142 ? 2.744 16.188 5.594 1 98.38 142 PHE B N 1
ATOM 2883 C CA . PHE B 1 142 ? 3.037 16.016 7.012 1 98.38 142 PHE B CA 1
ATOM 2884 C C . PHE B 1 142 ? 1.958 15.172 7.688 1 98.38 142 PHE B C 1
ATOM 2886 O O . PHE B 1 142 ? 2.266 14.258 8.453 1 98.38 142 PHE B O 1
ATOM 2893 N N . PHE B 1 143 ? 0.765 15.406 7.383 1 98.62 143 PHE B N 1
ATOM 2894 C CA . PHE B 1 143 ? -0.333 14.688 8.023 1 98.62 143 PHE B CA 1
ATOM 2895 C C . PHE B 1 143 ? -0.574 13.344 7.336 1 98.62 143 PHE B C 1
ATOM 2897 O O . PHE B 1 143 ? -1.073 12.406 7.957 1 98.62 143 PHE B O 1
ATOM 2904 N N . ALA B 1 144 ? -0.249 13.234 6.066 1 98.19 144 ALA B N 1
ATOM 2905 C CA . ALA B 1 144 ? -0.408 11.977 5.34 1 98.19 144 ALA B CA 1
ATOM 2906 C C . ALA B 1 144 ? 0.605 10.938 5.816 1 98.19 144 ALA B C 1
ATOM 2908 O O . ALA B 1 144 ? 0.341 9.734 5.766 1 98.19 144 ALA B O 1
ATOM 2909 N N . GLN B 1 145 ? 1.763 11.367 6.254 1 97.94 145 GLN B N 1
ATOM 2910 C CA . GLN B 1 145 ? 2.842 10.477 6.664 1 97.94 145 GLN B CA 1
ATOM 2911 C C . GLN B 1 145 ? 2.668 10.031 8.109 1 97.94 145 GLN B C 1
ATOM 2913 O O . GLN B 1 145 ? 3.588 10.156 8.922 1 97.94 145 GLN B O 1
ATOM 2918 N N . ARG B 1 146 ? 1.474 9.516 8.383 1 98.31 146 ARG B N 1
ATOM 2919 C CA . ARG B 1 146 ? 0.99 8.93 9.625 1 98.31 146 ARG B CA 1
ATOM 2920 C C . ARG B 1 146 ? 0.079 7.738 9.352 1 98.31 146 ARG B C 1
ATOM 2922 O O . ARG B 1 146 ? -0.491 7.621 8.266 1 98.31 146 ARG B O 1
ATOM 2929 N N . PRO B 1 147 ? 0.022 6.758 10.367 1 98.38 147 PRO B N 1
ATOM 2930 C CA . PRO B 1 147 ? -1.184 5.93 10.289 1 98.38 147 PRO B CA 1
ATOM 2931 C C . PRO B 1 147 ? -2.469 6.742 10.422 1 98.38 147 PRO B C 1
ATOM 2933 O O . PRO B 1 147 ? -2.627 7.504 11.375 1 98.38 147 PRO B O 1
ATOM 2936 N N . GLN B 1 148 ? -3.41 6.562 9.438 1 98.5 148 GLN B N 1
ATOM 2937 C CA . GLN B 1 148 ? -4.492 7.535 9.383 1 98.5 148 GLN B CA 1
ATOM 2938 C C . GLN B 1 148 ? -5.84 6.852 9.148 1 98.5 148 GLN B C 1
ATOM 2940 O O . GLN B 1 148 ? -5.891 5.73 8.641 1 98.5 148 GLN B O 1
ATOM 2945 N N . VAL B 1 149 ? -6.855 7.43 9.617 1 97.94 149 VAL B N 1
ATOM 2946 C CA . VAL B 1 149 ? -8.234 7.348 9.148 1 97.94 149 VAL B CA 1
ATOM 2947 C C . VAL B 1 149 ? -8.547 8.547 8.258 1 97.94 149 VAL B C 1
ATOM 2949 O O . VAL B 1 149 ? -8.297 9.695 8.633 1 97.94 149 VAL B O 1
ATOM 2952 N N . GLN B 1 150 ? -9.102 8.305 7.047 1 98.31 150 GLN B N 1
ATOM 2953 C CA . GLN B 1 150 ? -9.258 9.375 6.07 1 98.31 150 GLN B CA 1
ATOM 2954 C C . GLN B 1 150 ? -10.102 10.516 6.637 1 98.31 150 GLN B C 1
ATOM 2956 O O . GLN B 1 150 ? -9.812 11.688 6.387 1 98.31 150 GLN B O 1
ATOM 2961 N N . GLU B 1 151 ? -11.141 10.227 7.375 1 98.19 151 GLU B N 1
ATOM 2962 C CA . GLU B 1 151 ? -12 11.242 7.988 1 98.19 151 GLU B CA 1
ATOM 2963 C C . GLU B 1 151 ? -11.203 12.141 8.93 1 98.19 151 GLU B C 1
ATOM 2965 O O . GLU B 1 151 ? -11.328 13.367 8.875 1 98.19 151 GLU B O 1
ATOM 2970 N N . ARG B 1 152 ? -10.398 11.523 9.766 1 98.44 152 ARG B N 1
ATOM 2971 C CA . ARG B 1 152 ? -9.562 12.289 10.68 1 98.44 152 ARG B CA 1
ATOM 2972 C C . ARG B 1 152 ? -8.523 13.109 9.922 1 98.44 152 ARG B C 1
ATOM 2974 O O . ARG B 1 152 ? -8.281 14.273 10.25 1 98.44 152 ARG B O 1
ATOM 2981 N N . LEU B 1 153 ? -7.902 12.461 8.938 1 98.75 153 LEU B N 1
ATOM 2982 C CA . LEU B 1 153 ? -6.895 13.125 8.117 1 98.75 153 LEU B CA 1
ATOM 2983 C C . LEU B 1 153 ? -7.453 14.398 7.492 1 98.75 153 LEU B C 1
ATOM 2985 O O . LEU B 1 153 ? -6.812 15.445 7.539 1 98.75 153 LEU B O 1
ATOM 2989 N N . THR B 1 154 ? -8.664 14.352 6.949 1 98.75 154 THR B N 1
ATOM 2990 C CA . THR B 1 154 ? -9.312 15.484 6.305 1 98.75 154 THR B CA 1
ATOM 2991 C C . THR B 1 154 ? -9.531 16.625 7.297 1 98.75 154 THR B C 1
ATOM 2993 O O . THR B 1 154 ? -9.219 17.781 7.004 1 98.75 154 THR B O 1
ATOM 2996 N N . GLU B 1 155 ? -9.945 16.297 8.461 1 98.75 155 GLU B N 1
ATOM 2997 C CA . GLU B 1 155 ? -10.195 17.281 9.508 1 98.75 155 GLU B CA 1
ATOM 2998 C C . GLU B 1 155 ? -8.891 17.891 10.016 1 98.75 155 GLU B C 1
ATOM 3000 O O . GLU B 1 155 ? -8.836 19.078 10.328 1 98.75 155 GLU B O 1
ATOM 3005 N N . GLN B 1 156 ? -7.887 17.062 10.172 1 98.81 156 GLN B N 1
ATOM 3006 C CA . GLN B 1 156 ? -6.59 17.547 10.625 1 98.81 156 GLN B CA 1
ATOM 3007 C C . GLN B 1 156 ? -6.031 18.594 9.672 1 98.81 156 GLN B C 1
ATOM 3009 O O . GLN B 1 156 ? -5.52 19.625 10.109 1 98.81 156 GLN B O 1
ATOM 3014 N N . ILE B 1 157 ? -6.145 18.328 8.398 1 98.75 157 ILE B N 1
ATOM 3015 C CA . ILE B 1 157 ? -5.641 19.266 7.395 1 98.75 157 ILE B CA 1
ATOM 3016 C C . ILE B 1 157 ? -6.434 20.562 7.457 1 98.75 157 ILE B C 1
ATOM 3018 O O . ILE B 1 157 ? -5.855 21.656 7.441 1 98.75 157 ILE B O 1
ATOM 3022 N N . LEU B 1 158 ? -7.758 20.484 7.559 1 98.75 158 LEU B N 1
ATOM 3023 C CA . LEU B 1 158 ? -8.594 21.688 7.684 1 98.75 158 LEU B CA 1
ATOM 3024 C C . LEU B 1 158 ? -8.148 22.531 8.867 1 98.75 158 LEU B C 1
ATOM 3026 O O . LEU B 1 158 ? -7.875 23.734 8.711 1 98.75 158 LEU B O 1
ATOM 3030 N N . LEU B 1 159 ? -8.039 21.938 10.008 1 98.75 159 LEU B N 1
ATOM 3031 C CA . LEU B 1 159 ? -7.73 22.656 11.242 1 98.75 159 LEU B CA 1
ATOM 3032 C C . LEU B 1 159 ? -6.324 23.25 11.195 1 98.75 159 LEU B C 1
ATOM 3034 O O . LEU B 1 159 ? -6.09 24.344 11.688 1 98.75 159 LEU B O 1
ATOM 3038 N N . ALA B 1 160 ? -5.449 22.469 10.641 1 98.44 160 ALA B N 1
ATOM 3039 C CA . ALA B 1 160 ? -4.082 22.953 10.508 1 98.44 160 ALA B CA 1
ATOM 3040 C C . ALA B 1 160 ? -4.039 24.25 9.703 1 98.44 160 ALA B C 1
ATOM 3042 O O . ALA B 1 160 ? -3.424 25.234 10.133 1 98.44 160 ALA B O 1
ATOM 3043 N N . PHE B 1 161 ? -4.75 24.297 8.594 1 97.88 161 PHE B N 1
ATOM 3044 C CA . PHE B 1 161 ? -4.707 25.469 7.746 1 97.88 161 PHE B CA 1
ATOM 3045 C C . PHE B 1 161 ? -5.484 26.625 8.383 1 97.88 161 PHE B C 1
ATOM 3047 O O . PHE B 1 161 ? -5.094 27.781 8.25 1 97.88 161 PHE B O 1
ATOM 3054 N N . GLN B 1 162 ? -6.555 26.328 9.055 1 97.94 162 GLN B N 1
ATOM 3055 C CA . GLN B 1 162 ? -7.25 27.375 9.789 1 97.94 162 GLN B CA 1
ATOM 3056 C C . GLN B 1 162 ? -6.332 28.031 10.82 1 97.94 162 GLN B C 1
ATOM 3058 O O . GLN B 1 162 ? -6.332 29.25 10.977 1 97.94 162 GLN B O 1
ATOM 3063 N N . THR B 1 163 ? -5.602 27.188 11.477 1 97.19 163 THR B N 1
ATOM 3064 C CA . THR B 1 163 ? -4.688 27.656 12.516 1 97.19 163 THR B CA 1
ATOM 3065 C C . THR B 1 163 ? -3.545 28.453 11.914 1 97.19 163 THR B C 1
ATOM 3067 O O . THR B 1 163 ? -3.25 29.562 12.367 1 97.19 163 THR B O 1
ATOM 3070 N N . ILE B 1 164 ? -2.92 27.969 10.852 1 95.88 164 ILE B N 1
ATOM 3071 C CA . ILE B 1 164 ? -1.761 28.578 10.203 1 95.88 164 ILE B CA 1
ATOM 3072 C C . ILE B 1 164 ? -2.158 29.906 9.578 1 95.88 164 ILE B C 1
ATOM 3074 O O . ILE B 1 164 ? -1.438 30.906 9.703 1 95.88 164 ILE B O 1
ATOM 3078 N N . LEU B 1 165 ? -3.33 30 8.953 1 95.5 165 LEU B N 1
ATOM 3079 C CA . LEU B 1 165 ? -3.73 31.141 8.148 1 95.5 165 LEU B CA 1
ATOM 3080 C C . LEU B 1 165 ? -4.586 32.125 8.969 1 95.5 165 LEU B C 1
ATOM 3082 O O . LEU B 1 165 ? -4.926 33.188 8.5 1 95.5 165 LEU B O 1
ATOM 3086 N N . GLU B 1 166 ? -4.945 31.688 10.172 1 95.12 166 GLU B N 1
ATOM 3087 C CA . GLU B 1 166 ? -5.77 32.5 11.062 1 95.12 166 GLU B CA 1
ATOM 3088 C C . GLU B 1 166 ? -7.059 32.938 10.375 1 95.12 166 GLU B C 1
ATOM 3090 O O . GLU B 1 166 ? -7.402 34.125 10.391 1 95.12 166 GLU B O 1
ATOM 3095 N N . THR B 1 167 ? -7.676 32.031 9.781 1 96.31 167 THR B N 1
ATOM 3096 C CA . THR B 1 167 ? -8.992 32.219 9.188 1 96.31 167 THR B CA 1
ATOM 3097 C C . THR B 1 167 ? -9.812 30.922 9.297 1 96.31 167 THR B C 1
ATOM 3099 O O . THR B 1 167 ? -9.258 29.828 9.234 1 96.31 167 THR B O 1
ATOM 3102 N N . GLU B 1 168 ? -11.086 31.047 9.398 1 97.62 168 GLU B N 1
ATOM 3103 C CA . GLU B 1 168 ? -11.969 29.891 9.43 1 97.62 168 GLU B CA 1
ATOM 3104 C C . GLU B 1 168 ? -12.367 29.469 8.016 1 97.62 168 GLU B C 1
ATOM 3106 O O . GLU B 1 168 ? -12.922 28.391 7.82 1 97.62 168 GLU B O 1
ATOM 3111 N N . ASP B 1 169 ? -12.023 30.297 7.031 1 98.12 169 ASP B N 1
ATOM 3112 C CA . ASP B 1 169 ? -12.5 30.125 5.664 1 98.12 169 ASP B CA 1
ATOM 3113 C C . ASP B 1 169 ? -11.586 29.172 4.883 1 98.12 169 ASP B C 1
ATOM 3115 O O . ASP B 1 169 ? -10.922 29.594 3.932 1 98.12 169 ASP B O 1
ATOM 3119 N N . VAL B 1 170 ? -11.672 27.922 5.273 1 98.31 170 VAL B N 1
ATOM 3120 C CA . VAL B 1 170 ? -10.875 26.875 4.637 1 98.31 170 VAL B CA 1
ATOM 3121 C C . VAL B 1 170 ? -11.773 25.703 4.234 1 98.31 170 VAL B C 1
ATOM 3123 O O . VAL B 1 170 ? -12.742 25.391 4.93 1 98.31 170 VAL B O 1
ATOM 3126 N N . ALA B 1 171 ? -11.453 25.094 3.086 1 98.69 171 ALA B N 1
ATOM 3127 C CA . ALA B 1 171 ? -12.133 23.891 2.615 1 98.69 171 ALA B CA 1
ATOM 3128 C C . ALA B 1 171 ? -11.133 22.828 2.176 1 98.69 171 ALA B C 1
ATOM 3130 O O . ALA B 1 171 ? -10.109 23.141 1.562 1 98.69 171 ALA B O 1
ATOM 3131 N N . VAL B 1 172 ? -11.438 21.594 2.506 1 98.56 172 VAL B N 1
ATOM 3132 C CA . VAL B 1 172 ? -10.602 20.469 2.125 1 98.56 172 VAL B CA 1
ATOM 3133 C C . VAL B 1 172 ? -11.469 19.375 1.498 1 98.56 172 VAL B C 1
ATOM 3135 O O . VAL B 1 172 ? -12.555 19.062 2.004 1 98.56 172 VAL B O 1
ATOM 3138 N N . TYR B 1 173 ? -11.086 18.906 0.39 1 98.5 173 TYR B N 1
ATOM 3139 C CA . TYR B 1 173 ? -11.695 17.781 -0.309 1 98.5 173 TYR B CA 1
ATOM 3140 C C . TYR B 1 173 ? -10.664 16.688 -0.592 1 98.5 173 TYR B C 1
ATOM 3142 O O . TYR B 1 173 ? -9.562 16.969 -1.062 1 98.5 173 TYR B O 1
ATOM 3150 N N . MET B 1 174 ? -11.078 15.414 -0.247 1 98 174 MET B N 1
ATOM 3151 C CA . MET B 1 174 ? -10.141 14.312 -0.445 1 98 174 MET B CA 1
ATOM 3152 C C . MET B 1 174 ? -10.836 13.117 -1.096 1 98 174 MET B C 1
ATOM 3154 O O . MET B 1 174 ? -11.914 12.711 -0.664 1 98 174 MET B O 1
ATOM 3158 N N . LYS B 1 175 ? -10.289 12.641 -2.137 1 97.88 175 LYS B N 1
ATOM 3159 C CA . LYS B 1 175 ? -10.695 11.406 -2.811 1 97.88 175 LYS B CA 1
ATOM 3160 C C . LYS B 1 175 ? -9.547 10.398 -2.846 1 97.88 175 LYS B C 1
ATOM 3162 O O . LYS B 1 175 ? -8.477 10.688 -3.389 1 97.88 175 LYS B O 1
ATOM 3167 N N . ALA B 1 176 ? -9.773 9.25 -2.193 1 97.38 176 ALA B N 1
ATOM 3168 C CA . ALA B 1 176 ? -8.641 8.328 -2.084 1 97.38 176 ALA B CA 1
ATOM 3169 C C . ALA B 1 176 ? -9.102 6.879 -2.221 1 97.38 176 ALA B C 1
ATOM 3171 O O . ALA B 1 176 ? -10.242 6.547 -1.896 1 97.38 176 ALA B O 1
ATOM 3172 N N . THR B 1 177 ? -8.211 6.051 -2.75 1 96.31 177 THR B N 1
ATOM 3173 C CA . THR B 1 177 ? -8.367 4.602 -2.812 1 96.31 177 THR B CA 1
ATOM 3174 C C . THR B 1 177 ? -7.684 3.93 -1.623 1 96.31 177 THR B C 1
ATOM 3176 O O . THR B 1 177 ? -6.527 4.23 -1.312 1 96.31 177 THR B O 1
ATOM 3179 N N . HIS B 1 178 ? -8.484 3.121 -0.968 1 97 178 HIS B N 1
ATOM 3180 C CA . HIS B 1 178 ? -7.957 2.322 0.134 1 97 178 HIS B CA 1
ATOM 3181 C C . HIS B 1 178 ? -7.559 0.928 -0.337 1 97 178 HIS B C 1
ATOM 3183 O O . HIS B 1 178 ? -8.422 0.087 -0.604 1 97 178 HIS B O 1
ATOM 3189 N N . PHE B 1 179 ? -6.289 0.638 -0.282 1 95.88 179 PHE B N 1
ATOM 3190 C CA . PHE B 1 179 ? -5.824 -0.633 -0.826 1 95.88 179 PHE B CA 1
ATOM 3191 C C . PHE B 1 179 ? -6.098 -1.771 0.149 1 95.88 179 PHE B C 1
ATOM 3193 O O . PHE B 1 179 ? -6.051 -2.943 -0.228 1 95.88 179 PHE B O 1
ATOM 3200 N N . CYS B 1 180 ? -6.348 -1.477 1.435 1 95 180 CYS B N 1
ATOM 3201 C CA . CYS B 1 180 ? -6.789 -2.52 2.355 1 95 180 CYS B CA 1
ATOM 3202 C C . CYS B 1 180 ? -8.133 -3.094 1.929 1 95 180 CYS B C 1
ATOM 3204 O O . CYS B 1 180 ? -8.438 -4.25 2.217 1 95 180 CYS B O 1
ATOM 3206 N N . VAL B 1 181 ? -8.898 -2.305 1.205 1 91.38 181 VAL B N 1
ATOM 3207 C CA . VAL B 1 181 ? -10.18 -2.758 0.688 1 91.38 181 VAL B CA 1
ATOM 3208 C C . VAL B 1 181 ? -9.977 -3.527 -0.615 1 91.38 181 VAL B C 1
ATOM 3210 O O . VAL B 1 181 ? -10.727 -4.453 -0.925 1 91.38 181 VAL B O 1
ATOM 3213 N N . LYS B 1 182 ? -8.938 -3.186 -1.273 1 89.69 182 LYS B N 1
ATOM 3214 C CA . LYS B 1 182 ? -8.656 -3.779 -2.578 1 89.69 182 LYS B CA 1
ATOM 3215 C C . LYS B 1 182 ? -7.938 -5.113 -2.43 1 89.69 182 LYS B C 1
ATOM 3217 O O . LYS B 1 182 ? -8.195 -6.051 -3.188 1 89.69 182 LYS B O 1
ATOM 3222 N N . CYS B 1 183 ? -7.09 -5.258 -1.451 1 87.38 183 CYS B N 1
ATOM 3223 C CA . CYS B 1 183 ? -6.172 -6.391 -1.434 1 87.38 183 CYS B CA 1
ATOM 3224 C C . CYS B 1 183 ? -6.672 -7.484 -0.499 1 87.38 183 CYS B C 1
ATOM 3226 O O . CYS B 1 183 ? -6.145 -8.602 -0.502 1 87.38 183 CYS B O 1
ATOM 3228 N N . ARG B 1 184 ? -7.719 -7.176 0.191 1 85.44 184 ARG B N 1
ATOM 3229 C CA . ARG B 1 184 ? -8.195 -8.164 1.158 1 85.44 184 ARG B CA 1
ATOM 3230 C C . ARG B 1 184 ? -9.711 -8.094 1.311 1 85.44 184 ARG B C 1
ATOM 3232 O O . ARG B 1 184 ? -10.328 -7.102 0.928 1 85.44 184 ARG B O 1
ATOM 3239 N N . GLY B 1 185 ? -10.25 -9.18 1.86 1 83.38 185 GLY B N 1
ATOM 3240 C CA . GLY B 1 185 ? -11.688 -9.211 2.104 1 83.38 185 GLY B CA 1
ATOM 3241 C C . GLY B 1 185 ? -12.508 -9.18 0.829 1 83.38 185 GLY B C 1
ATOM 3242 O O . GLY B 1 185 ? -12.344 -10.039 -0.04 1 83.38 185 GLY B O 1
ATOM 3243 N N . ILE B 1 186 ? -13.266 -8.203 0.59 1 76.44 186 ILE B N 1
ATOM 3244 C CA . ILE B 1 186 ? -14.203 -8.062 -0.52 1 76.44 186 ILE B CA 1
ATOM 3245 C C . ILE B 1 186 ? -13.438 -7.852 -1.821 1 76.44 186 ILE B C 1
ATOM 3247 O O . ILE B 1 186 ? -13.977 -8.07 -2.91 1 76.44 186 ILE B O 1
ATOM 3251 N N . LYS B 1 187 ? -12.195 -7.367 -1.751 1 84.12 187 LYS B N 1
ATOM 3252 C CA . LYS B 1 187 ? -11.289 -7.125 -2.869 1 84.12 187 LYS B CA 1
ATOM 3253 C C . LYS B 1 187 ? -11.969 -6.32 -3.971 1 84.12 187 LYS B C 1
ATOM 3255 O O . LYS B 1 187 ? -11.945 -6.711 -5.141 1 84.12 187 LYS B O 1
ATOM 3260 N N . ASP B 1 188 ? -12.633 -5.195 -3.504 1 81.81 188 ASP B N 1
ATOM 3261 C CA . ASP B 1 188 ? -13.266 -4.254 -4.43 1 81.81 188 ASP B CA 1
ATOM 3262 C C . ASP B 1 188 ? -12.219 -3.41 -5.152 1 81.81 188 ASP B C 1
ATOM 3264 O O . ASP B 1 188 ? -11.602 -2.529 -4.551 1 81.81 188 ASP B O 1
ATOM 3268 N N . THR B 1 189 ? -12.086 -3.533 -6.414 1 84.19 189 THR B N 1
ATOM 3269 C CA . THR B 1 189 ? -10.984 -2.936 -7.16 1 84.19 189 THR B CA 1
ATOM 3270 C C . THR B 1 189 ? -11.383 -1.57 -7.715 1 84.19 189 THR B C 1
ATOM 3272 O O . THR B 1 189 ? -10.547 -0.838 -8.242 1 84.19 189 THR B O 1
ATOM 3275 N N . ASN B 1 190 ? -12.57 -1.153 -7.48 1 85.12 190 ASN B N 1
ATOM 3276 C CA . ASN B 1 190 ? -13.016 0.053 -8.172 1 85.12 190 ASN B CA 1
ATOM 3277 C C . ASN B 1 190 ? -13.461 1.129 -7.18 1 85.12 190 ASN B C 1
ATOM 3279 O O . ASN B 1 190 ? -13.617 2.293 -7.555 1 85.12 190 ASN B O 1
ATOM 3283 N N . SER B 1 191 ? -13.562 0.817 -5.98 1 89.38 191 SER B N 1
ATOM 3284 C CA . SER B 1 191 ? -14.156 1.755 -5.031 1 89.38 191 SER B CA 1
ATOM 3285 C C . SER B 1 191 ? -13.141 2.791 -4.57 1 89.38 191 SER B C 1
ATOM 3287 O O . SER B 1 191 ? -11.93 2.543 -4.609 1 89.38 191 SER B O 1
ATOM 3289 N N . TYR B 1 192 ? -13.617 3.922 -4.242 1 95.38 192 TYR B N 1
ATOM 3290 C CA . TYR B 1 192 ? -12.859 4.992 -3.609 1 95.38 192 TYR B CA 1
ATOM 3291 C C . TYR B 1 192 ? -13.68 5.684 -2.531 1 95.38 192 TYR B C 1
ATOM 3293 O O . TYR B 1 192 ? -14.906 5.535 -2.484 1 95.38 192 TYR B O 1
ATOM 3301 N N . THR B 1 193 ? -13.023 6.395 -1.647 1 96.38 193 THR B N 1
ATOM 3302 C CA . THR B 1 193 ? -13.664 7.133 -0.565 1 96.38 193 THR B CA 1
ATOM 3303 C C . THR B 1 193 ? -13.484 8.641 -0.757 1 96.38 193 THR B C 1
ATOM 3305 O O . THR B 1 193 ? -12.398 9.094 -1.128 1 96.38 193 THR B O 1
ATOM 3308 N N . VAL B 1 194 ? -14.57 9.375 -0.58 1 97.62 194 VAL B N 1
ATOM 3309 C CA . VAL B 1 194 ? -14.516 10.828 -0.623 1 97.62 194 VAL B CA 1
ATOM 3310 C C . VAL B 1 194 ? -14.852 11.398 0.753 1 97.62 194 VAL B C 1
ATOM 3312 O O . VAL B 1 194 ? -15.828 10.992 1.382 1 97.62 194 VAL B O 1
ATOM 3315 N N . THR B 1 195 ? -13.984 12.25 1.277 1 98.19 195 THR B N 1
ATOM 3316 C CA . THR B 1 195 ? -14.25 13.031 2.484 1 98.19 195 THR B CA 1
ATOM 3317 C C . THR B 1 195 ? -14.047 14.516 2.225 1 98.19 195 THR B C 1
ATOM 3319 O O . THR B 1 195 ? -13.258 14.898 1.362 1 98.19 195 THR B O 1
ATOM 3322 N N . SER B 1 196 ? -14.797 15.328 2.883 1 97.75 196 SER B N 1
ATOM 3323 C CA . SER B 1 196 ? -14.664 16.781 2.805 1 97.75 196 SER B CA 1
ATOM 3324 C C . SER B 1 196 ? -14.812 17.422 4.18 1 97.75 196 SER B C 1
ATOM 3326 O O . SER B 1 196 ? -15.445 16.844 5.07 1 97.75 196 SER B O 1
ATOM 3328 N N . ALA B 1 197 ? -14.195 18.531 4.387 1 98.19 197 ALA B N 1
ATOM 3329 C CA . ALA B 1 197 ? -14.297 19.359 5.574 1 98.19 197 ALA B CA 1
ATOM 3330 C C . ALA B 1 197 ? -14.352 20.844 5.199 1 98.19 197 ALA B C 1
ATOM 3332 O O . ALA B 1 197 ? -13.609 21.297 4.324 1 98.19 197 ALA B O 1
ATOM 3333 N N . PHE B 1 198 ? -15.305 21.516 5.82 1 98.25 198 PHE B N 1
ATOM 3334 C CA . PHE B 1 198 ? -15.547 22.906 5.492 1 98.25 198 PHE B CA 1
ATOM 3335 C C . PHE B 1 198 ? -15.523 23.781 6.75 1 98.25 198 PHE B C 1
ATOM 3337 O O . PHE B 1 198 ? -16.016 23.359 7.801 1 98.25 198 PHE B O 1
ATOM 3344 N N . GLY B 1 199 ? -14.953 25 6.598 1 98 199 GLY B N 1
ATOM 3345 C CA . GLY B 1 199 ? -14.984 25.984 7.66 1 98 199 GLY B CA 1
ATOM 3346 C C . GLY B 1 199 ? -15.352 27.375 7.176 1 98 199 GLY B C 1
ATOM 3347 O O . GLY B 1 199 ? -15.18 27.703 6 1 98 199 GLY B O 1
ATOM 3348 N N . GLY B 1 200 ? -15.891 28.203 8.086 1 97.94 200 GLY B N 1
ATOM 3349 C CA . GLY B 1 200 ? -16.203 29.594 7.781 1 97.94 200 GLY B CA 1
ATOM 3350 C C . GLY B 1 200 ? -17.203 29.734 6.645 1 97.94 200 GLY B C 1
ATOM 3351 O O . GLY B 1 200 ? -18.266 29.125 6.664 1 97.94 200 GLY B O 1
ATOM 3352 N N . VAL B 1 201 ? -16.75 30.469 5.66 1 97.25 201 VAL B N 1
ATOM 3353 C CA . VAL B 1 201 ? -17.641 30.844 4.566 1 97.25 201 VAL B CA 1
ATOM 3354 C C . VAL B 1 201 ? -18.062 29.578 3.795 1 97.25 201 VAL B C 1
ATOM 3356 O O . VAL B 1 201 ? -19.172 29.5 3.279 1 97.25 201 VAL B O 1
ATOM 3359 N N . PHE B 1 202 ? -17.219 28.531 3.777 1 97.38 202 PHE B N 1
ATOM 3360 C CA . PHE B 1 202 ? -17.531 27.312 3.045 1 97.38 202 PHE B CA 1
ATOM 3361 C C . PHE B 1 202 ? -18.609 26.516 3.76 1 97.38 202 PHE B C 1
ATOM 3363 O O . PHE B 1 202 ? -19.297 25.703 3.139 1 97.38 202 PHE B O 1
ATOM 3370 N N . LEU B 1 203 ? -18.656 26.672 4.996 1 95.94 203 LEU B N 1
ATOM 3371 C CA . LEU B 1 203 ? -19.688 26.016 5.793 1 95.94 203 LEU B CA 1
ATOM 3372 C C . LEU B 1 203 ? -20.984 26.812 5.805 1 95.94 203 LEU B C 1
ATOM 3374 O O . LEU B 1 203 ? -22.062 26.234 5.762 1 95.94 203 LEU B O 1
ATOM 3378 N N . GLU B 1 204 ? -20.859 28.141 5.797 1 96.75 204 GLU B N 1
ATOM 3379 C CA . GLU B 1 204 ? -21.984 29.047 6.023 1 96.75 204 GLU B CA 1
ATOM 3380 C C . GLU B 1 204 ? -22.703 29.375 4.719 1 96.75 204 GLU B C 1
ATOM 3382 O O . GLU B 1 204 ? -23.891 29.656 4.719 1 96.75 204 GLU B O 1
ATOM 3387 N N . ASP B 1 205 ? -21.984 29.453 3.68 1 96.5 205 ASP B N 1
ATOM 3388 C CA . ASP B 1 205 ? -22.516 29.859 2.387 1 96.5 205 ASP B CA 1
ATOM 3389 C C . ASP B 1 205 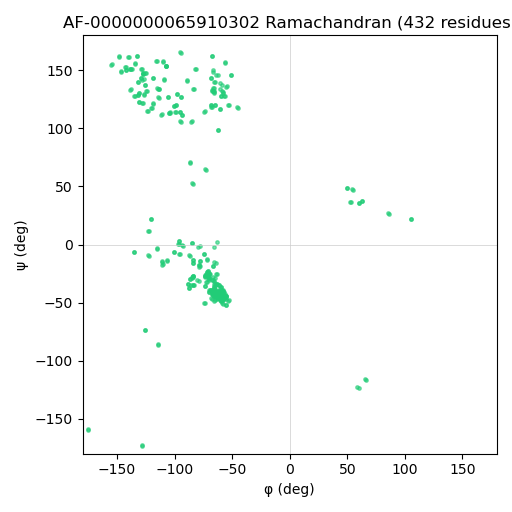? -22.516 28.703 1.396 1 96.5 205 ASP B C 1
ATOM 3391 O O . ASP B 1 205 ? -21.469 28.375 0.828 1 96.5 205 ASP B O 1
ATOM 3395 N N . ARG B 1 206 ? -23.656 28.25 1.053 1 94.5 206 ARG B N 1
ATOM 3396 C CA . ARG B 1 206 ? -23.812 27.094 0.175 1 94.5 206 ARG B CA 1
ATOM 3397 C C . ARG B 1 206 ? -23.281 27.406 -1.226 1 94.5 206 ARG B C 1
ATOM 3399 O O . ARG B 1 206 ? -22.75 26.516 -1.894 1 94.5 206 ARG B O 1
ATOM 3406 N N . GLU B 1 207 ? -23.469 28.578 -1.633 1 96.12 207 GLU B N 1
ATOM 3407 C CA . GLU B 1 207 ? -23 28.938 -2.967 1 96.12 207 GLU B CA 1
ATOM 3408 C C . GLU B 1 207 ? -21.484 28.891 -3.059 1 96.12 207 GLU B C 1
ATOM 3410 O O . GLU B 1 207 ? -20.922 28.422 -4.055 1 96.12 207 GLU B O 1
ATOM 3415 N N . THR B 1 208 ? -20.891 29.391 -2.068 1 95.5 208 THR B N 1
ATOM 3416 C CA . THR B 1 208 ? -19.438 29.344 -2.008 1 95.5 208 THR B CA 1
ATOM 3417 C C . THR B 1 208 ? -18.938 27.906 -1.995 1 95.5 208 THR B C 1
ATOM 3419 O O . THR B 1 208 ? -17.984 27.562 -2.697 1 95.5 208 THR B O 1
ATOM 3422 N N . ARG B 1 209 ? -19.594 27.094 -1.245 1 96 209 ARG B N 1
ATOM 3423 C CA . ARG B 1 209 ? -19.25 25.672 -1.171 1 96 209 ARG B CA 1
ATOM 3424 C C . ARG B 1 209 ? -19.422 25 -2.523 1 96 209 ARG B C 1
ATOM 3426 O O . ARG B 1 209 ? -18.562 24.219 -2.957 1 96 209 ARG B O 1
ATOM 3433 N N . LYS B 1 210 ? -20.484 25.312 -3.172 1 95.5 210 LYS B N 1
ATOM 3434 C CA . LYS B 1 210 ? -20.766 24.75 -4.492 1 95.5 210 LYS B CA 1
ATOM 3435 C C . LYS B 1 210 ? -19.703 25.172 -5.504 1 95.5 210 LYS B C 1
ATOM 3437 O O . LYS B 1 210 ? -19.297 24.375 -6.355 1 95.5 210 LYS B O 1
ATOM 3442 N N . GLU B 1 211 ? -19.375 26.375 -5.445 1 94.31 211 GLU B N 1
ATOM 3443 C CA . GLU B 1 211 ? -18.328 26.859 -6.328 1 94.31 211 GLU B CA 1
ATOM 3444 C C . GLU B 1 211 ? -17.031 26.078 -6.148 1 94.31 211 GLU B C 1
ATOM 3446 O O . GLU B 1 211 ? -16.422 25.656 -7.133 1 94.31 211 GLU B O 1
ATOM 3451 N N . PHE B 1 212 ? -16.703 25.906 -4.93 1 95.38 212 PHE B N 1
ATOM 3452 C CA . PHE B 1 212 ? -15.5 25.125 -4.617 1 95.38 212 PHE B CA 1
ATOM 3453 C C . PHE B 1 212 ? -15.609 23.719 -5.195 1 95.38 212 PHE B C 1
ATOM 3455 O O . PHE B 1 212 ? -14.727 23.281 -5.93 1 95.38 212 PHE B O 1
ATOM 3462 N N . LEU B 1 213 ? -16.688 23.031 -4.949 1 95.75 213 LEU B N 1
ATOM 3463 C CA . LEU B 1 213 ? -16.891 21.656 -5.375 1 95.75 213 LEU B CA 1
ATOM 3464 C C . LEU B 1 213 ? -16.938 21.562 -6.895 1 95.75 213 LEU B C 1
ATOM 3466 O O . LEU B 1 213 ? -16.469 20.578 -7.473 1 95.75 213 LEU B O 1
ATOM 3470 N N . SER B 1 214 ? -17.438 22.547 -7.516 1 94.75 214 SER B N 1
ATOM 3471 C CA . SER B 1 214 ? -17.531 22.547 -8.969 1 94.75 214 SER B CA 1
ATOM 3472 C C . SER B 1 214 ? -16.156 22.672 -9.617 1 94.75 214 SER B C 1
ATOM 3474 O O . SER B 1 214 ? -15.945 22.172 -10.727 1 94.75 214 SER B O 1
ATOM 3476 N N . LEU B 1 215 ? -15.281 23.281 -8.945 1 92.62 215 LEU B N 1
ATOM 3477 C CA . LEU B 1 215 ? -13.938 23.484 -9.477 1 92.62 215 LEU B CA 1
ATOM 3478 C C . LEU B 1 215 ? -13.094 22.219 -9.352 1 92.62 215 LEU B C 1
ATOM 3480 O O . LEU B 1 215 ? -12.148 22.031 -10.125 1 92.62 215 LEU B O 1
ATOM 3484 N N . ILE B 1 216 ? -13.312 21.422 -8.352 1 91.19 216 ILE B N 1
ATOM 3485 C CA . ILE B 1 216 ? -12.562 20.203 -8.117 1 91.19 216 ILE B CA 1
ATOM 3486 C C . ILE B 1 216 ? -12.992 19.125 -9.125 1 91.19 216 ILE B C 1
ATOM 3488 O O . ILE B 1 216 ? -12.172 18.328 -9.586 1 91.19 216 ILE B O 1
ATOM 3492 N N . ASN B 1 217 ? -14.266 18.812 -9.336 1 74.25 217 ASN B N 1
ATOM 3493 C CA . ASN B 1 217 ? -14.875 17.797 -10.188 1 74.25 217 ASN B CA 1
ATOM 3494 C C . ASN B 1 217 ? -14.625 18.078 -11.672 1 74.25 217 ASN B C 1
ATOM 3496 O O . ASN B 1 217 ? -15.125 17.359 -12.539 1 74.25 217 ASN B O 1
ATOM 3500 N N . LYS B 1 218 ? -14.023 19.078 -11.969 1 57.78 218 LYS B N 1
ATOM 3501 C CA . LYS B 1 218 ? -13.773 19.328 -13.383 1 57.78 218 LYS B CA 1
ATOM 3502 C C . LYS B 1 218 ? -12.445 18.734 -13.828 1 57.78 218 LYS B C 1
ATOM 3504 O O . LYS B 1 218 ? -11.492 18.672 -13.047 1 57.78 218 LYS B O 1
#

Secondary structure (DSSP, 8-state):
-----HHHHHHHHHHHHHT-SPPB----S-HHHHHHHHHHHHHHHHHHHTB-TTSTTTTTHHHHHHHIIIIIITGGGSGGGSPP--PEE-TT---SPEEEEEEEEEEEETTT--EEEEEEEEEE--SSEE--HHHHHHHHHHHHSSEE-HHHHHHHHHHHHHHHHT-S-EEEEEEEEEHHHHHSTT--SS--EEEEEE-THHHH-HHHHHHHHHHH--/-----HHHHHHHHHHHHHT-SPPB----S-HHHHHHHHHHHHHHHHHHHTB-TTSTTTTTHHHHHHHIIIIIITGGGSGGGSPP--PEE-TT---SPEEEEEEEEEEEETTT--EEEEEEEEEE--SSEE--HHHHHHHHHHHHSSEE-HHHHHHHHHHHHHHHHT-S-EEEEEEEEEHHHHHSTT--SS--EEEEEE-THHHH-HHHHHHHHHHH--

Nearest PDB structures (foldseek):
  4du6-assembly1_A  TM=9.955E-01  e=4.498E-30  Yersinia pestis CO92
  1a9c-assembly1_A  TM=9.906E-01  e=4.498E-30  Escherichia coli
  4du6-assembly1_E-2  TM=9.906E-01  e=4.498E-30  Yersinia pestis CO92
  1fbx-assembly1_A  TM=9.913E-01  e=1.406E-29  Escherichia coli
  1n3t-assembly1_L  TM=9.839E-01  e=2.295E-28  Escherichia coli

Foldseek 3Di:
DPDQDPLLVLLVVLCVVVPLDDDDDDDDDDLVVQLVVQLVVVVVVCVVVPDDLVDPVNVCVSNVVSCCLPPNLQVLNDSSQQDDWDWDFPPVVQFDKDKDWFLWAWAAALVPRFIKTWIKMKIFGADGTDTDPVSLSRNLSSLRSNNDDVQSSQVSSLSSCCSSRVHFAMKMKIKIDDCCCLVDDVNDPDDIDIDMDGGDCCVVPVVVVVVNVVVHVD/DPDQDPLLVLLVVLCVVVVLDDDDDDDDDDLVVQLVVQLVVVVVVCVVVPDDLVDPVNVCVSNVVSCCLPPNLQVLNDSSQQDDWDWDFPPVVQFDKDKDWFLWAWAAALVPRFIKTWIKMKIFGADGTDTDPVSLSRNLSSLRSNNDDVQSSQVSSLSSCCSSRVHFAMKMKIKIDDCCCQVDDVNDPDDIDIDMDGGDCCVVPVVVVVVNVVVHVD

Organism: Mannheimia succiniciproducens (strain KCTC 0769BP / MBEL55E) (NCBI:txid221988)

pLDDT: mean 94.82, std 7.01, range [42.38, 98.81]